Protein AF-A0A350ITV8-F1 (afdb_monomer)

Secondary structure (DSSP, 8-state):
----------------------------------------PPPPP-PPEEEEEE--B---S--EEEEEEEEEEEEETTEEEEEEEEEEETTTTEEEEEETTS-EEEEE--BSSSTT-BSS---EEEE-TTT--EEEEE-SS--EEEEE-TT--EEEEEE-TT---SS---EEE-TTT--EEEEE-TTT-TTS-SEEEEE-TTS-EEEEE-EE----SS-----TTEESSEEEEEE-TT--EEEEETTTTEEEEE-TTS-EEEEE--TTTS-TTEEEEEEETTTTEEEEEETTTTEEEEEE--SSTTTTEEEEEESEE-SSTTT---STTEESS---EEE-TT--EEEEETTTTEEEEE--TT-SSSTT-EEEEE--SPPPTT-BSS---EEE-TTT--EEEEETTTTEEEEE--SS-TTS-TT-EEEEE-B--SSTTSTTB-SSEEEEEE-TTT--EEEEETTTTEEEEEEEE-SSTTT-EEEEEEEEE-SSSSSS--SS----EE-TTS-EEEEETTTTEEEEE-TTS-EEEEEE-S---SS--SS-S-S-EEEETTTTEEEEEETTTTEEEEE-TT-TTS-EEEEE-TTT-SSEEEEEEETTEEEEEEGGGTEEEEEEE-TTS-EEEEEEE--BSSSTT-BSS---EEE-SS--EEEEEGGGTEEEEEE-

Nearest PDB structures (foldseek):
  6xg7-assembly1_A  TM=8.961E-01  e=2.725E-18  Drosophila melanogaster
  7qrx-assembly2_B  TM=8.657E-01  e=6.147E-19  Homo sapiens
  6fpt-assembly1_A  TM=8.769E-01  e=5.617E-17  Danio rerio
  7qrw-assembly1_A  TM=8.601E-01  e=1.006E-14  Homo sapiens
  7qrv-assembly2_B  TM=8.515E-01  e=7.185E-15  Homo sapiens

pLDDT: mean 86.08, std 17.07, range [25.75, 98.69]

Radius of gyration: 29.92 Å; Cα contacts (8 Å, |Δi|>4): 1977; chains: 1; bounding box: 75×76×96 Å

Sequence (672 aa):
MRLLGTRRANLRRHSRLGFGPGLGIVAILTGAAGLAAGTSASAAFQAPTYNSTIGGPGSAFVYPFGMAWDPTTFTQGATEYDGTLLVDDYNNYDIKRFAADGTWLATYGSKGTGPGQFWEQPSGIAVDPTNGDFVVAFAFDGYGYMEFTQGGTWIRTVTVPDQAAWYAPFIAISPITEDVYLVQSTGLAKTAPNVVYMFDSSGNALGEFGTNDSTTNTAKSCAAGQFGLIRGIDLDASGNVYVNDVSNHCIQEFTGNGTFITYFGTKAQLSANTRGIGIDRANNVLYVADSAKQWIEAFSIAPGSNFGHYDGTIGTPGSTVGDSCGGGGELDGPRDAVAGPDGTVYVSDYTCWTVDTYNPLSASGDPGAFVASFSGPPPPDGLFNMPVGVAVSPLDGTVYVTDSFNQRIEEFDGLETAGTASGTFVQTWGSRLPVLSAPFALDYPRGVAIDPNNGNVWISDTRSGYVKEYTVSGVSEATATVTFDTDFGGQGVPPWYLFYSDGISIGPDGTLYVPDSGYGYFDVITQTGTVEAQFPCGILKGQPSVFNGCPTATFDPANGYIYAASINQGVVDVLNPANPLDPLVTTIGSGTLGEPFGVALSGSTLYVTDSTKNRVSEFSIGTGGAGTYLGSFGSKGTGNGDLSRPLGVATDSAGDIYVVDYGNNRVEVFTP

Structure (mmCIF, N/CA/C/O backbone):
data_AF-A0A350ITV8-F1
#
_entry.id   AF-A0A350ITV8-F1
#
loop_
_atom_site.group_PDB
_atom_site.id
_atom_site.type_symbol
_atom_site.label_atom_id
_atom_site.label_alt_id
_atom_site.label_comp_id
_atom_site.label_asym_id
_atom_site.label_entity_id
_atom_site.label_seq_id
_atom_site.pdbx_PDB_ins_code
_atom_site.Cartn_x
_atom_site.Cartn_y
_atom_site.Cartn_z
_atom_site.occupancy
_atom_site.B_iso_or_equiv
_atom_site.auth_seq_id
_atom_site.auth_comp_id
_atom_site.auth_asym_id
_atom_site.auth_atom_id
_atom_site.pdbx_PDB_model_num
ATOM 1 N N . MET A 1 1 ? 37.419 -37.452 8.475 1.00 34.25 1 MET A N 1
ATOM 2 C CA . MET A 1 1 ? 38.389 -38.574 8.491 1.00 34.25 1 MET A CA 1
ATOM 3 C C . MET A 1 1 ? 38.900 -38.750 9.928 1.00 34.25 1 MET A C 1
ATOM 5 O O . MET A 1 1 ? 39.313 -37.760 10.503 1.00 34.25 1 MET A O 1
ATOM 9 N N . ARG A 1 2 ? 38.839 -39.984 10.470 1.00 30.48 2 ARG A N 1
ATOM 10 C CA . ARG A 1 2 ? 39.326 -40.501 11.786 1.00 30.48 2 ARG A CA 1
ATOM 11 C C . ARG A 1 2 ? 38.577 -40.182 13.108 1.00 30.48 2 ARG A C 1
ATOM 13 O O . ARG A 1 2 ? 38.900 -39.255 13.830 1.00 30.48 2 ARG A O 1
ATOM 20 N N . LEU A 1 3 ? 37.628 -41.084 13.405 1.00 32.41 3 LEU A N 1
ATOM 21 C CA . LEU A 1 3 ? 37.387 -41.899 14.624 1.00 32.41 3 LEU A CA 1
ATOM 22 C C . LEU A 1 3 ? 38.185 -41.682 15.932 1.00 32.41 3 LEU A C 1
ATOM 24 O O . LEU A 1 3 ? 39.409 -41.762 15.916 1.00 32.41 3 LEU A O 1
ATOM 28 N N . LEU A 1 4 ? 37.441 -41.702 17.057 1.00 32.53 4 LEU A N 1
ATOM 29 C CA . LEU A 1 4 ? 37.518 -42.586 18.259 1.00 32.53 4 LEU A CA 1
ATOM 30 C C . LEU A 1 4 ? 36.452 -42.070 19.268 1.00 32.53 4 LEU A C 1
ATOM 32 O O . LEU A 1 4 ? 36.402 -40.874 19.496 1.00 32.53 4 LEU A O 1
ATOM 36 N N . GLY A 1 5 ? 35.525 -42.794 19.908 1.00 30.17 5 GLY A N 1
ATOM 37 C CA . GLY A 1 5 ? 35.267 -44.220 20.096 1.00 30.17 5 GLY A CA 1
ATOM 38 C C . GLY A 1 5 ? 35.209 -44.564 21.596 1.00 30.17 5 GLY A C 1
ATOM 39 O O . GLY A 1 5 ? 36.258 -44.581 22.218 1.00 30.17 5 GLY A O 1
ATOM 40 N N . THR A 1 6 ? 34.021 -44.842 22.163 1.00 30.61 6 THR A N 1
ATOM 41 C CA . THR A 1 6 ? 33.682 -45.834 23.238 1.00 30.61 6 THR A CA 1
ATOM 42 C C . THR A 1 6 ? 32.263 -45.524 23.774 1.00 30.61 6 THR A C 1
ATOM 44 O O . THR A 1 6 ? 32.012 -44.426 24.239 1.00 30.61 6 THR A O 1
ATOM 47 N N . ARG A 1 7 ? 31.199 -46.292 23.477 1.00 32.41 7 ARG A N 1
ATOM 48 C CA . ARG A 1 7 ? 30.738 -47.640 23.910 1.00 32.41 7 ARG A CA 1
ATOM 49 C C . ARG A 1 7 ? 30.230 -47.771 25.360 1.00 32.41 7 ARG A C 1
ATOM 51 O O . ARG A 1 7 ? 31.040 -47.892 26.270 1.00 32.41 7 ARG A O 1
ATOM 58 N N . ARG A 1 8 ? 28.911 -48.025 25.461 1.00 28.86 8 ARG A N 1
ATOM 59 C CA . ARG A 1 8 ? 28.134 -49.089 26.179 1.00 28.86 8 ARG A CA 1
ATOM 60 C C . ARG A 1 8 ? 26.889 -48.436 26.819 1.00 28.86 8 ARG A C 1
ATOM 62 O O . ARG A 1 8 ? 27.010 -47.317 27.278 1.00 28.86 8 ARG A O 1
ATOM 69 N N . ALA A 1 9 ? 25.689 -49.008 26.955 1.00 29.89 9 ALA A N 1
ATOM 70 C CA . ALA A 1 9 ? 24.974 -50.219 26.513 1.00 29.89 9 ALA A CA 1
ATOM 71 C C . ALA A 1 9 ? 23.544 -50.082 27.140 1.00 29.89 9 ALA A C 1
ATOM 73 O O . ALA A 1 9 ? 23.466 -49.702 28.299 1.00 29.89 9 ALA A O 1
ATOM 74 N N . ASN A 1 10 ? 22.422 -50.144 26.396 1.00 29.42 10 ASN A N 1
ATOM 75 C CA . ASN A 1 10 ? 21.457 -51.273 26.322 1.00 29.42 10 ASN A CA 1
ATOM 76 C C . ASN A 1 10 ? 20.882 -51.722 27.700 1.00 29.42 10 ASN A C 1
ATOM 78 O O . ASN A 1 10 ? 21.663 -52.025 28.584 1.00 29.42 10 ASN A O 1
ATOM 82 N N . LEU A 1 11 ? 19.574 -51.866 27.987 1.00 28.64 11 LEU A N 1
ATOM 83 C CA . LEU A 1 11 ? 18.441 -52.390 27.204 1.00 28.64 11 LEU A CA 1
ATOM 84 C C . LEU A 1 11 ? 17.065 -52.137 27.888 1.00 28.64 11 LEU A C 1
ATOM 86 O O . LEU A 1 11 ? 16.922 -52.261 29.097 1.00 28.64 11 LEU A O 1
ATOM 90 N N . ARG A 1 12 ? 16.066 -51.905 27.024 1.00 31.03 12 ARG A N 1
ATOM 91 C CA . ARG A 1 12 ? 14.617 -52.250 27.002 1.00 31.03 12 ARG A CA 1
ATOM 92 C C . ARG A 1 12 ? 14.006 -53.183 28.079 1.00 31.03 12 ARG A C 1
ATOM 94 O O . ARG A 1 12 ? 14.548 -54.259 28.311 1.00 31.03 12 ARG A O 1
ATOM 101 N N . ARG A 1 13 ? 12.730 -52.925 28.443 1.00 29.08 13 ARG A N 1
ATOM 102 C CA . ARG A 1 13 ? 11.475 -53.675 28.075 1.00 29.08 13 ARG A CA 1
ATOM 103 C C . ARG A 1 13 ? 10.256 -53.110 28.856 1.00 29.08 13 ARG A C 1
ATOM 105 O O . ARG A 1 13 ? 10.410 -52.784 30.020 1.00 29.08 13 ARG A O 1
ATOM 112 N N . HIS A 1 14 ? 9.146 -52.729 28.192 1.00 29.45 14 HIS A N 1
ATOM 113 C CA . HIS A 1 14 ? 7.826 -53.428 28.099 1.00 29.45 14 HIS A CA 1
ATOM 114 C C . HIS A 1 14 ? 7.294 -53.959 29.459 1.00 29.45 14 HIS A C 1
ATOM 116 O O . HIS A 1 14 ? 8.049 -54.624 30.146 1.00 29.45 14 HIS A O 1
ATOM 122 N N . SER A 1 15 ? 6.044 -53.776 29.925 1.00 28.88 15 SER A N 1
ATOM 123 C CA . SER A 1 15 ? 4.727 -53.778 29.253 1.00 28.88 15 SER A CA 1
ATOM 124 C C . SER A 1 15 ? 3.558 -53.556 30.253 1.00 28.88 15 SER A C 1
ATOM 126 O O . SER A 1 15 ? 3.629 -54.051 31.367 1.00 28.88 15 SER A O 1
ATOM 128 N N . ARG A 1 16 ? 2.481 -52.902 29.776 1.00 28.28 16 ARG A N 1
ATOM 129 C CA . ARG A 1 16 ? 1.014 -53.159 29.906 1.00 28.28 16 ARG A CA 1
ATOM 130 C C . ARG A 1 16 ? 0.313 -53.609 31.225 1.00 28.28 16 ARG A C 1
ATOM 132 O O . ARG A 1 16 ? 0.605 -54.669 31.755 1.00 28.28 16 ARG A O 1
ATOM 139 N N . LEU A 1 17 ? -0.825 -52.914 31.446 1.00 28.72 17 LEU A N 1
ATOM 140 C CA . LEU A 1 17 ? -2.186 -53.328 31.885 1.00 28.72 17 LEU A CA 1
ATOM 141 C C . LEU A 1 17 ? -2.497 -53.701 33.352 1.00 28.72 17 LEU A C 1
ATOM 143 O O . LEU A 1 17 ? -1.860 -54.571 33.928 1.00 28.72 17 LEU A O 1
ATOM 147 N N . GLY A 1 18 ? -3.651 -53.200 33.834 1.00 25.75 18 GLY A N 1
ATOM 148 C CA . GLY A 1 18 ? -4.556 -53.968 34.709 1.00 25.75 18 GLY A CA 1
ATOM 149 C C . GLY A 1 18 ? -5.362 -53.176 35.750 1.00 25.75 18 GLY A C 1
ATOM 150 O O . GLY A 1 18 ? -4.826 -52.810 36.785 1.00 25.75 18 GLY A O 1
ATOM 151 N N . PHE A 1 19 ? -6.660 -52.981 35.490 1.00 29.19 19 PHE A N 1
ATOM 152 C CA . PHE A 1 19 ? -7.710 -52.536 36.425 1.00 29.19 19 PHE A CA 1
ATOM 153 C C . PHE A 1 19 ? -7.991 -53.566 37.545 1.00 29.19 19 PHE A C 1
ATOM 155 O O . PHE A 1 19 ? -7.953 -54.767 37.281 1.00 29.19 19 PHE A O 1
ATOM 162 N N . GLY A 1 20 ? -8.428 -53.112 38.730 1.00 27.12 20 GLY A N 1
ATOM 163 C CA . GLY A 1 20 ? -9.174 -53.939 39.698 1.00 27.12 20 GLY A CA 1
ATOM 164 C C . GLY A 1 20 ? -9.321 -53.332 41.112 1.00 27.12 20 GLY A C 1
ATOM 165 O O . GLY A 1 20 ? -8.463 -52.547 41.496 1.00 27.12 20 GLY A O 1
ATOM 166 N N . PRO A 1 21 ? -10.393 -53.643 41.878 1.00 39.69 21 PRO A N 1
ATOM 167 C CA . PRO A 1 21 ? -11.062 -52.692 42.781 1.00 39.69 21 PRO A CA 1
ATOM 168 C C . PRO A 1 21 ? -10.994 -53.021 44.292 1.00 39.69 21 PRO A C 1
ATOM 170 O O . PRO A 1 21 ? -10.786 -54.166 44.677 1.00 39.69 21 PRO A O 1
ATOM 173 N N . GLY A 1 22 ? -11.354 -52.035 45.130 1.00 27.20 22 GLY A N 1
ATOM 174 C CA . GLY A 1 22 ? -12.223 -52.251 46.300 1.00 27.20 22 GLY A CA 1
ATOM 175 C C . GLY A 1 22 ? -11.617 -52.236 47.716 1.00 27.20 22 GLY A C 1
ATOM 176 O O . GLY A 1 22 ? -10.550 -52.784 47.958 1.00 27.20 22 GLY A O 1
ATOM 177 N N . LEU A 1 23 ? -12.451 -51.723 48.642 1.00 28.69 23 LEU A N 1
ATOM 178 C CA . LEU A 1 23 ? -12.397 -51.716 50.122 1.00 28.69 23 LEU A CA 1
ATOM 179 C C . LEU A 1 23 ? -11.580 -50.551 50.724 1.00 28.69 23 LEU A C 1
ATOM 181 O O . LEU A 1 23 ? -10.395 -50.421 50.473 1.00 28.69 23 LEU A O 1
ATOM 185 N N . GLY A 1 24 ? -12.118 -49.627 51.525 1.00 26.92 24 GLY A N 1
ATOM 186 C CA . GLY A 1 24 ? -13.314 -49.646 52.366 1.00 26.92 24 GLY A CA 1
ATOM 187 C C . GLY A 1 24 ? -12.887 -49.475 53.825 1.00 26.92 24 GLY A C 1
ATOM 188 O O . GLY A 1 24 ? -12.696 -50.469 54.514 1.00 26.92 24 GLY A O 1
ATOM 189 N N . ILE A 1 25 ? -12.727 -48.232 54.297 1.00 30.05 25 ILE A N 1
ATOM 190 C CA . ILE A 1 25 ? -12.611 -47.919 55.730 1.00 30.05 25 ILE A CA 1
ATOM 191 C C . ILE A 1 25 ? -13.567 -46.771 56.051 1.00 30.05 25 ILE A C 1
ATOM 193 O O . ILE A 1 25 ? -13.444 -45.662 55.539 1.00 30.05 25 ILE A O 1
ATOM 197 N N . VAL A 1 26 ? -14.537 -47.095 56.901 1.00 27.77 26 VAL A N 1
ATOM 198 C CA . VAL A 1 26 ? -15.474 -46.182 57.550 1.00 27.77 26 VAL A CA 1
ATOM 199 C C . VAL A 1 26 ? -14.734 -45.460 58.674 1.00 27.77 26 VAL A C 1
ATOM 201 O O . VAL A 1 26 ? -14.212 -46.110 59.577 1.00 27.77 26 VAL A O 1
ATOM 204 N N . ALA A 1 27 ? -14.740 -44.129 58.656 1.00 29.77 27 ALA A N 1
ATOM 205 C CA . ALA A 1 27 ? -14.450 -43.312 59.826 1.00 29.77 27 ALA A CA 1
ATOM 206 C C . ALA A 1 27 ? -15.612 -42.335 60.030 1.00 29.77 27 ALA A C 1
ATOM 208 O O . ALA A 1 27 ? -15.837 -41.427 59.234 1.00 29.77 27 ALA A O 1
ATOM 209 N N . ILE A 1 28 ? -16.376 -42.579 61.093 1.00 31.16 28 ILE A N 1
ATOM 210 C CA . ILE A 1 28 ? -17.393 -41.673 61.619 1.00 31.16 28 ILE A CA 1
ATOM 211 C C . ILE A 1 28 ? -16.650 -40.558 62.354 1.00 31.16 28 ILE A C 1
ATOM 213 O O . ILE A 1 28 ? -16.010 -40.827 63.369 1.00 31.16 28 ILE A O 1
ATOM 217 N N . LEU A 1 29 ? -16.760 -39.320 61.873 1.00 30.45 29 LEU A N 1
ATOM 218 C CA . LEU A 1 29 ? -16.466 -38.126 62.660 1.00 30.45 29 LEU A CA 1
ATOM 219 C C . LEU A 1 29 ? -17.619 -37.131 62.523 1.00 30.45 29 LEU A C 1
ATOM 221 O O . LEU A 1 29 ? -18.140 -36.856 61.447 1.00 30.45 29 LEU A O 1
ATOM 225 N N . THR A 1 30 ? -18.042 -36.694 63.697 1.00 31.66 30 THR A N 1
ATOM 226 C CA . THR A 1 30 ? -19.196 -35.878 64.053 1.00 31.66 30 THR A CA 1
ATOM 227 C C . THR A 1 30 ? -19.183 -34.491 63.418 1.00 31.66 30 THR A C 1
ATOM 229 O O . THR A 1 30 ? -18.129 -33.887 63.243 1.00 31.66 30 THR A O 1
ATOM 232 N N . GLY A 1 31 ? -20.380 -33.991 63.108 1.00 29.55 31 GLY A N 1
ATOM 233 C CA . GLY A 1 31 ? -20.601 -32.758 62.367 1.00 29.55 31 GLY A CA 1
ATOM 234 C C . GLY A 1 31 ? -20.119 -31.472 63.040 1.00 29.55 31 GLY A C 1
ATOM 235 O O . GLY A 1 31 ? -20.213 -31.291 64.252 1.00 29.55 31 GLY A O 1
ATOM 236 N N . ALA A 1 32 ? -19.714 -30.540 62.183 1.00 31.52 32 ALA A N 1
ATOM 237 C CA . ALA A 1 32 ? -19.861 -29.110 62.385 1.00 31.52 32 ALA A CA 1
ATOM 238 C C . ALA A 1 32 ? -20.621 -28.582 61.161 1.00 31.52 32 ALA A C 1
ATOM 240 O O . ALA A 1 32 ? -20.217 -28.821 60.023 1.00 31.52 32 ALA A O 1
ATOM 241 N N . ALA A 1 33 ? -21.762 -27.938 61.394 1.00 33.41 33 ALA A N 1
ATOM 242 C CA . ALA A 1 33 ? -22.566 -27.316 60.353 1.00 33.41 33 ALA A CA 1
ATOM 243 C C . ALA A 1 33 ? -21.792 -26.128 59.760 1.00 33.41 33 ALA A C 1
ATOM 245 O O . ALA A 1 33 ? -21.756 -25.048 60.343 1.00 33.41 33 ALA A O 1
ATOM 246 N N . GLY A 1 34 ? -21.145 -26.349 58.617 1.00 31.45 34 GLY A N 1
ATOM 247 C CA . GLY A 1 34 ? -20.684 -25.283 57.738 1.00 31.45 34 GLY A CA 1
ATOM 248 C C . GLY A 1 34 ? -21.824 -24.893 56.807 1.00 31.45 34 GLY A C 1
ATOM 249 O O . GLY A 1 34 ? -22.373 -25.750 56.116 1.00 31.45 34 GLY A O 1
ATOM 250 N N . LEU A 1 35 ? -22.196 -23.613 56.811 1.00 34.44 35 LEU A N 1
ATOM 251 C CA . LEU A 1 35 ? -23.046 -23.018 55.784 1.00 34.44 35 LEU A CA 1
ATOM 252 C C . LEU A 1 35 ? -22.455 -23.355 54.410 1.00 34.44 35 LEU A C 1
ATOM 254 O O . LEU A 1 35 ? -21.353 -22.919 54.083 1.00 34.44 35 LEU A O 1
ATOM 258 N N . ALA A 1 36 ? -23.180 -24.149 53.623 1.00 31.83 36 ALA A N 1
ATOM 259 C CA . ALA A 1 36 ? -22.871 -24.341 52.219 1.00 31.83 36 ALA A CA 1
ATOM 260 C C . ALA A 1 36 ? -23.097 -22.998 51.518 1.00 31.83 36 ALA A C 1
ATOM 262 O O . ALA A 1 36 ? -24.235 -22.605 51.259 1.00 31.83 36 ALA A O 1
ATOM 263 N N . ALA A 1 37 ? -22.009 -22.275 51.254 1.00 37.94 37 ALA A N 1
ATOM 264 C CA . ALA A 1 37 ? -22.001 -21.258 50.222 1.00 37.94 37 ALA A CA 1
ATOM 265 C C . ALA A 1 37 ? -22.412 -21.966 48.930 1.00 37.94 37 ALA A C 1
ATOM 267 O O . ALA A 1 37 ? -21.717 -22.872 48.465 1.00 37.94 37 ALA A O 1
ATOM 268 N N . GLY A 1 38 ? -23.590 -21.622 48.412 1.00 33.47 38 GLY A N 1
ATOM 269 C CA . GLY A 1 38 ? -24.006 -22.069 47.097 1.00 33.47 38 GLY A CA 1
ATOM 270 C C . GLY A 1 38 ? -22.957 -21.586 46.112 1.00 33.47 38 GLY A C 1
ATOM 271 O O . GLY A 1 38 ? -22.826 -20.390 45.878 1.00 33.47 38 GLY A O 1
ATOM 272 N N . THR A 1 39 ? -22.183 -22.512 45.561 1.00 38.31 39 THR A N 1
ATOM 273 C CA . THR A 1 39 ? -21.433 -22.270 44.341 1.00 38.31 39 THR A CA 1
ATOM 274 C C . THR A 1 39 ? -22.480 -22.139 43.246 1.00 38.31 39 THR A C 1
ATOM 276 O O . THR A 1 39 ? -22.924 -23.134 42.673 1.00 38.31 39 THR A O 1
ATOM 279 N N . SER A 1 40 ? -22.949 -20.919 43.009 1.00 42.53 40 SER A N 1
ATOM 280 C CA . SER A 1 40 ? -23.532 -20.555 41.729 1.00 42.53 40 SER A CA 1
ATOM 281 C C . SER A 1 40 ? -22.454 -20.830 40.686 1.00 42.53 40 SER A C 1
ATOM 283 O O . SER A 1 40 ? -21.459 -20.110 40.620 1.00 42.53 40 SER A O 1
ATOM 285 N N . ALA A 1 41 ? -22.593 -21.942 39.960 1.00 46.31 41 ALA A N 1
ATOM 286 C CA . ALA A 1 41 ? -21.784 -22.208 38.782 1.00 46.31 41 ALA A CA 1
ATOM 287 C C . ALA A 1 41 ? -21.879 -20.969 37.884 1.00 46.31 41 ALA A C 1
ATOM 289 O O . ALA A 1 41 ? -22.991 -20.504 37.618 1.00 46.31 41 ALA A O 1
ATOM 290 N N . SER A 1 42 ? -20.736 -20.403 37.484 1.00 54.88 42 SER A N 1
ATOM 291 C CA . SER A 1 42 ? -20.734 -19.348 36.473 1.00 54.88 42 SER A CA 1
ATOM 292 C C . SER A 1 42 ? -21.491 -19.875 35.257 1.00 54.88 42 SER A C 1
ATOM 294 O O . SER A 1 42 ? -21.324 -21.044 34.892 1.00 54.88 42 SER A O 1
ATOM 296 N N . ALA A 1 43 ? -22.350 -19.045 34.666 1.00 62.19 43 ALA A N 1
ATOM 297 C CA . ALA A 1 43 ? -23.015 -19.405 33.423 1.00 62.19 43 ALA A CA 1
ATOM 298 C C . ALA A 1 43 ? -21.955 -19.874 32.412 1.00 62.19 43 ALA A C 1
ATOM 300 O O . ALA A 1 43 ? -20.858 -19.313 32.349 1.00 62.19 43 ALA A O 1
ATOM 301 N N . ALA A 1 44 ? -22.245 -20.960 31.694 1.00 78.00 44 ALA A N 1
ATOM 302 C CA . ALA A 1 44 ? -21.366 -21.413 30.628 1.00 78.00 44 ALA A CA 1
ATOM 303 C C . ALA A 1 44 ? -21.275 -20.306 29.572 1.00 78.00 44 ALA A C 1
ATOM 305 O O . ALA A 1 44 ? -22.292 -19.692 29.254 1.00 78.00 44 ALA A O 1
ATOM 306 N N . PHE A 1 45 ? -20.074 -20.063 29.051 1.00 89.88 45 PHE A N 1
ATOM 307 C CA . PHE A 1 45 ? -19.876 -19.124 27.954 1.00 89.88 45 PHE A CA 1
ATOM 308 C C . PHE A 1 45 ? -20.787 -19.478 26.777 1.00 89.88 45 PHE A C 1
ATOM 310 O O . PHE A 1 45 ? -20.827 -20.634 26.341 1.00 89.88 45 PHE A O 1
ATOM 317 N N . GLN A 1 46 ? -21.497 -18.475 26.277 1.00 92.19 46 GLN A N 1
ATOM 318 C CA . GLN A 1 46 ? -22.284 -18.542 25.060 1.00 92.19 46 GLN A CA 1
ATOM 319 C C . GLN A 1 46 ? -21.627 -17.594 24.065 1.00 92.19 46 GLN A C 1
ATOM 321 O O . GLN A 1 46 ? -21.471 -16.417 24.359 1.00 92.19 46 GLN A O 1
ATOM 326 N N . ALA A 1 47 ? -21.196 -18.130 22.924 1.00 93.75 47 ALA A N 1
ATOM 327 C CA . ALA A 1 47 ? -20.611 -17.305 21.880 1.00 93.75 47 ALA A CA 1
ATOM 328 C C . ALA A 1 47 ? -21.696 -16.405 21.261 1.00 93.75 47 ALA A C 1
ATOM 330 O O . ALA A 1 47 ? -22.772 -16.934 20.948 1.00 93.75 47 ALA A O 1
ATOM 331 N N . PRO A 1 48 ? -21.396 -15.116 21.023 1.00 95.69 48 PRO A N 1
ATOM 332 C CA . PRO A 1 48 ? -22.232 -14.242 20.215 1.00 95.69 48 PRO A CA 1
ATOM 333 C C . PRO A 1 48 ? -22.532 -14.853 18.843 1.00 95.69 48 PRO A C 1
ATOM 335 O O . PRO A 1 48 ? -21.717 -15.584 18.266 1.00 95.69 48 PRO A O 1
ATOM 338 N N . THR A 1 49 ? -23.706 -14.552 18.301 1.00 95.56 49 THR A N 1
ATOM 339 C CA . THR A 1 49 ? -24.123 -15.012 16.973 1.00 95.56 49 THR A CA 1
ATOM 340 C C . THR A 1 49 ? -23.828 -13.958 15.920 1.00 95.56 49 THR A C 1
ATOM 342 O O . THR A 1 49 ? -24.156 -12.793 16.119 1.00 95.56 49 THR A O 1
ATOM 345 N N . TYR A 1 50 ? -23.262 -14.369 14.781 1.00 96.00 50 TYR A N 1
ATOM 346 C CA . TYR A 1 50 ? -23.135 -13.497 13.611 1.00 96.00 50 TYR A CA 1
ATOM 347 C C . TYR A 1 50 ? -24.501 -12.917 13.219 1.00 96.00 50 TYR A C 1
ATOM 349 O O . TYR A 1 50 ? -25.489 -13.654 13.147 1.00 96.00 50 TYR A O 1
ATOM 357 N N . ASN A 1 51 ? -24.526 -11.617 12.940 1.00 94.56 51 ASN A N 1
ATOM 358 C CA . ASN A 1 51 ? -25.708 -10.872 12.536 1.00 94.56 51 ASN A CA 1
ATOM 359 C C . ASN A 1 51 ? -25.588 -10.422 11.073 1.00 94.56 51 ASN A C 1
ATOM 361 O O . ASN A 1 51 ? -26.339 -10.891 10.213 1.00 94.56 51 ASN A O 1
ATOM 365 N N . SER A 1 52 ? -24.616 -9.556 10.787 1.00 94.81 52 SER A N 1
ATOM 366 C CA . SER A 1 52 ? -24.462 -8.895 9.492 1.00 94.81 52 SER A CA 1
ATOM 367 C C . SER A 1 52 ? -23.003 -8.518 9.211 1.00 94.81 52 SER A C 1
ATOM 369 O O . SER A 1 52 ? -22.115 -8.688 10.048 1.00 94.81 52 SER A O 1
ATOM 371 N N . THR A 1 53 ? -22.760 -8.018 8.002 1.00 95.50 53 THR A N 1
ATOM 372 C CA . THR A 1 53 ? -21.465 -7.496 7.557 1.00 95.50 53 THR A CA 1
ATOM 373 C C . THR A 1 53 ? -21.678 -6.080 7.033 1.00 95.50 53 THR A C 1
ATOM 375 O O . THR A 1 53 ? -22.609 -5.854 6.259 1.00 95.50 53 THR A O 1
ATOM 378 N N . ILE A 1 54 ? -20.812 -5.149 7.430 1.00 96.94 54 ILE A N 1
ATOM 379 C CA . ILE A 1 54 ? -20.756 -3.785 6.899 1.00 96.94 54 ILE A CA 1
ATOM 380 C C . ILE A 1 54 ? -19.553 -3.683 5.960 1.00 96.94 54 ILE A C 1
ATOM 382 O O . ILE A 1 54 ? -18.435 -4.086 6.304 1.00 96.94 54 ILE A O 1
ATOM 386 N N . GLY A 1 55 ? -19.808 -3.145 4.771 1.00 94.00 55 GLY A N 1
ATOM 387 C CA . GLY A 1 55 ? -18.827 -2.944 3.714 1.00 94.00 55 GLY A CA 1
ATOM 388 C C . GLY A 1 55 ? -18.219 -4.223 3.138 1.00 94.00 55 GLY A C 1
ATOM 389 O O . GLY A 1 55 ? -18.841 -5.287 3.100 1.00 94.00 55 GLY A O 1
ATOM 390 N N . GLY A 1 56 ? -17.003 -4.094 2.622 1.00 92.81 56 GLY A N 1
ATOM 391 C CA . GLY A 1 56 ? -16.267 -5.141 1.918 1.00 92.81 56 GLY A CA 1
ATOM 392 C C . GLY A 1 56 ? -15.052 -4.560 1.191 1.00 92.81 56 GLY A C 1
ATOM 393 O O . GLY A 1 56 ? -14.838 -3.355 1.255 1.00 92.81 56 GLY A O 1
ATOM 394 N N . PRO A 1 57 ? -14.254 -5.372 0.481 1.00 90.50 57 PRO A N 1
ATOM 395 C CA . PRO A 1 57 ? -13.050 -4.883 -0.187 1.00 90.50 57 PRO A CA 1
ATOM 396 C C . PRO A 1 57 ? -13.344 -3.829 -1.267 1.00 90.50 57 PRO A C 1
ATOM 398 O O . PRO A 1 57 ? -14.102 -4.098 -2.197 1.00 90.50 57 PRO A O 1
ATOM 401 N N . GLY A 1 58 ? -12.681 -2.674 -1.191 1.00 88.06 58 GLY A N 1
ATOM 402 C CA . GLY A 1 58 ? -12.714 -1.617 -2.204 1.00 88.06 58 GLY A CA 1
ATOM 403 C C . GLY A 1 58 ? -11.479 -0.722 -2.123 1.00 88.06 58 GLY A C 1
ATOM 404 O O . GLY A 1 58 ? -11.405 0.170 -1.287 1.00 88.06 58 GLY A O 1
ATOM 405 N N . SER A 1 59 ? -10.503 -0.958 -2.998 1.00 79.56 59 SER A N 1
ATOM 406 C CA . SER A 1 59 ? -9.316 -0.114 -3.175 1.00 79.56 59 SER A CA 1
ATOM 407 C C . SER A 1 59 ? -9.465 0.783 -4.405 1.00 79.56 59 SER A C 1
ATOM 409 O O . SER A 1 59 ? -10.255 0.493 -5.305 1.00 79.56 59 SER A O 1
ATOM 411 N N . ALA A 1 60 ? -8.697 1.869 -4.465 1.00 66.50 60 ALA A N 1
ATOM 412 C CA . ALA A 1 60 ? -8.811 2.834 -5.562 1.00 66.50 60 ALA A CA 1
ATOM 413 C C . ALA A 1 60 ? -7.529 3.553 -5.934 1.00 66.50 60 ALA A C 1
ATOM 415 O O . ALA A 1 60 ? -7.248 3.696 -7.123 1.00 66.50 60 ALA A O 1
ATOM 416 N N . PHE A 1 61 ? -6.750 3.982 -4.937 1.00 77.88 61 PHE A N 1
ATOM 417 C CA . PHE A 1 61 ? -5.418 4.501 -5.211 1.00 77.88 61 PHE A CA 1
ATOM 418 C C . PHE A 1 61 ? -4.583 3.395 -5.823 1.00 77.88 61 PHE A C 1
ATOM 420 O O . PHE A 1 61 ? -4.567 2.283 -5.296 1.00 77.88 61 PHE A O 1
ATOM 427 N N . VAL A 1 62 ? -3.867 3.722 -6.890 1.00 85.06 62 VAL A N 1
ATOM 428 C CA . VAL A 1 62 ? -2.785 2.867 -7.357 1.00 85.06 62 VAL A CA 1
ATOM 429 C C . VAL A 1 62 ? -1.542 3.218 -6.564 1.00 85.06 62 VAL A C 1
ATOM 431 O O . VAL A 1 62 ? -1.211 4.389 -6.404 1.00 85.06 62 VAL A O 1
ATOM 434 N N . TYR A 1 63 ? -0.836 2.209 -6.076 1.00 88.00 63 TYR A N 1
ATOM 435 C CA . TYR A 1 63 ? 0.486 2.354 -5.479 1.00 88.00 63 TYR A CA 1
ATOM 436 C C . TYR A 1 63 ? 1.530 1.920 -6.506 1.00 88.00 63 TYR A C 1
ATOM 438 O O . TYR A 1 63 ? 2.081 0.821 -6.381 1.00 88.00 63 TYR A O 1
ATOM 446 N N . PRO A 1 64 ? 1.779 2.741 -7.547 1.00 92.25 64 PRO A N 1
ATOM 447 C CA . PRO A 1 64 ? 2.519 2.305 -8.712 1.00 92.25 64 PRO A CA 1
ATOM 448 C C . PRO A 1 64 ? 3.956 2.013 -8.303 1.00 92.25 64 PRO A C 1
ATOM 450 O O . PRO A 1 64 ? 4.633 2.848 -7.696 1.00 92.25 64 PRO A O 1
ATOM 453 N N . PHE A 1 65 ? 4.420 0.809 -8.616 1.00 93.56 65 PHE A N 1
ATOM 454 C CA . PHE A 1 65 ? 5.775 0.385 -8.294 1.00 93.56 65 PHE A CA 1
ATOM 455 C C . PHE A 1 65 ? 6.521 -0.039 -9.557 1.00 93.56 65 PHE A C 1
ATOM 457 O O . PHE A 1 65 ? 7.184 0.812 -10.153 1.00 93.56 65 PHE A O 1
ATOM 464 N N . GLY A 1 66 ? 6.395 -1.302 -9.972 1.00 95.25 66 GLY A N 1
ATOM 465 C CA . GLY A 1 66 ? 6.875 -1.783 -11.266 1.00 95.25 66 GLY A CA 1
ATOM 466 C C . GLY A 1 66 ? 5.892 -1.429 -12.378 1.00 95.25 66 GLY A C 1
ATOM 467 O O . GLY A 1 66 ? 4.679 -1.404 -12.150 1.00 95.25 66 GLY A O 1
ATOM 468 N N . MET A 1 67 ? 6.400 -1.151 -13.578 1.00 96.94 67 MET A N 1
ATOM 469 C CA . MET A 1 67 ? 5.562 -0.874 -14.745 1.00 96.94 67 MET A CA 1
ATOM 470 C C . MET A 1 67 ? 6.091 -1.555 -16.001 1.00 96.94 67 MET A C 1
ATOM 472 O O . MET A 1 67 ? 7.291 -1.735 -16.170 1.00 96.94 67 MET A O 1
ATOM 476 N N . ALA A 1 68 ? 5.185 -1.880 -16.919 1.00 97.31 68 ALA A N 1
ATOM 477 C CA . ALA A 1 68 ? 5.531 -2.392 -18.235 1.00 97.31 68 ALA A CA 1
ATOM 478 C C . ALA A 1 68 ? 4.550 -1.870 -19.279 1.00 97.31 68 ALA A C 1
ATOM 480 O O . ALA A 1 68 ? 3.336 -1.862 -19.067 1.00 97.31 68 ALA A O 1
ATOM 481 N N . TRP A 1 69 ? 5.078 -1.456 -20.427 1.00 97.25 69 TRP A N 1
ATOM 482 C CA . TRP A 1 69 ? 4.251 -1.170 -21.588 1.00 97.25 69 TRP A CA 1
ATOM 483 C C . TRP A 1 69 ? 3.988 -2.464 -22.356 1.00 97.25 69 TRP A C 1
ATOM 485 O O . TRP A 1 69 ? 4.929 -3.132 -22.785 1.00 97.25 69 TRP A O 1
ATOM 495 N N . ASP A 1 70 ? 2.718 -2.799 -22.549 1.00 97.38 70 ASP A N 1
ATOM 496 C CA . ASP A 1 70 ? 2.283 -3.817 -23.495 1.00 97.38 70 ASP A CA 1
ATOM 497 C C . ASP A 1 70 ? 2.083 -3.153 -24.862 1.00 97.38 70 ASP A C 1
ATOM 499 O O . ASP A 1 70 ? 1.147 -2.365 -25.003 1.00 97.38 70 ASP A O 1
ATOM 503 N N . PRO A 1 71 ? 2.937 -3.422 -25.866 1.00 95.00 71 PRO A N 1
ATOM 504 C CA . PRO A 1 71 ? 2.809 -2.835 -27.196 1.00 95.00 71 PRO A CA 1
ATOM 505 C C . PRO A 1 71 ? 1.788 -3.562 -28.081 1.00 95.00 71 PRO A C 1
ATOM 507 O O . PRO A 1 71 ? 1.592 -3.159 -29.225 1.00 95.00 71 PRO A O 1
ATOM 510 N N . THR A 1 72 ? 1.183 -4.651 -27.607 1.00 95.81 72 THR A N 1
ATOM 511 C CA . THR A 1 72 ? 0.207 -5.413 -28.385 1.00 95.81 72 THR A CA 1
ATOM 512 C C . THR A 1 72 ? -1.184 -4.783 -28.309 1.00 95.81 72 THR A C 1
ATOM 514 O O . THR A 1 72 ? -1.497 -3.971 -27.434 1.00 95.81 72 THR A O 1
ATOM 517 N N . THR A 1 73 ? -2.054 -5.152 -29.249 1.00 95.88 73 THR A N 1
ATOM 518 C CA . THR A 1 73 ? -3.447 -4.704 -29.223 1.00 95.88 73 THR A CA 1
ATOM 519 C C . THR A 1 73 ? -4.197 -5.404 -28.092 1.00 95.88 73 THR A C 1
ATOM 521 O O . THR A 1 73 ? -4.319 -6.630 -28.085 1.00 95.88 73 THR A O 1
ATOM 524 N N . PHE A 1 74 ? -4.753 -4.632 -27.160 1.00 95.75 74 PHE A N 1
ATOM 525 C CA . PHE A 1 74 ? -5.611 -5.139 -26.091 1.00 95.75 74 PHE A CA 1
ATOM 526 C C . PHE A 1 74 ? -7.082 -4.864 -26.409 1.00 95.75 74 PHE A C 1
ATOM 528 O O . PHE A 1 74 ? -7.444 -3.763 -26.814 1.00 95.75 74 PHE A O 1
ATOM 535 N N . THR A 1 75 ? -7.954 -5.852 -26.205 1.00 93.31 75 THR A N 1
ATOM 536 C CA . THR A 1 75 ? -9.397 -5.701 -26.451 1.00 93.31 75 THR A CA 1
ATOM 537 C C . THR A 1 75 ? -10.180 -5.764 -25.147 1.00 93.31 75 THR A C 1
ATOM 539 O O . THR A 1 75 ? -10.128 -6.768 -24.436 1.00 93.31 75 THR A O 1
ATOM 542 N N . GLN A 1 76 ? -10.980 -4.732 -24.871 1.00 89.88 76 GLN A N 1
ATOM 543 C CA . GLN A 1 76 ? -11.957 -4.732 -23.785 1.00 89.88 76 GLN A CA 1
ATOM 544 C C . GLN A 1 76 ? -13.366 -4.517 -24.340 1.00 89.88 76 GLN A C 1
ATOM 546 O O . GLN A 1 76 ? -13.715 -3.447 -24.840 1.00 89.88 76 GLN A O 1
ATOM 551 N N . GLY A 1 77 ? -14.210 -5.545 -24.235 1.00 88.06 77 GLY A N 1
ATOM 552 C CA . GLY A 1 77 ? -15.549 -5.503 -24.816 1.00 88.06 77 GLY A CA 1
ATOM 553 C C . GLY A 1 77 ? -15.481 -5.350 -26.338 1.00 88.06 77 GLY A C 1
ATOM 554 O O . GLY A 1 77 ? -15.056 -6.273 -27.024 1.00 88.06 77 GLY A O 1
ATOM 555 N N . ALA A 1 78 ? -15.923 -4.201 -26.855 1.00 89.81 78 ALA A N 1
ATOM 556 C CA . ALA A 1 78 ? -15.886 -3.868 -28.284 1.00 89.81 78 ALA A CA 1
ATOM 557 C C . ALA A 1 78 ? -14.805 -2.829 -28.648 1.00 89.81 78 ALA A C 1
ATOM 559 O O . ALA A 1 78 ? -14.740 -2.415 -29.805 1.00 89.81 78 ALA A O 1
ATOM 560 N N . THR A 1 79 ? -14.002 -2.386 -27.676 1.00 94.25 79 THR A N 1
ATOM 561 C CA . THR A 1 79 ? -12.962 -1.369 -27.867 1.00 94.25 79 THR A CA 1
ATOM 562 C C . THR A 1 79 ? -11.593 -2.033 -27.950 1.00 94.25 79 THR A C 1
ATOM 564 O O . THR A 1 79 ? -11.253 -2.867 -27.108 1.00 94.25 79 THR A O 1
ATOM 567 N N . GLU A 1 80 ? -10.811 -1.638 -28.950 1.00 94.44 80 GLU A N 1
ATOM 568 C CA . GLU A 1 80 ? -9.411 -2.027 -29.119 1.00 94.44 80 GLU A CA 1
ATOM 569 C C . GLU A 1 80 ? -8.500 -0.872 -28.688 1.00 94.44 80 GLU A C 1
ATOM 571 O O . GLU A 1 80 ? -8.758 0.289 -29.013 1.00 94.44 80 GLU A O 1
ATOM 576 N N . TYR A 1 81 ? -7.439 -1.206 -27.961 1.00 94.25 81 TYR A N 1
ATOM 577 C CA . TYR A 1 81 ? -6.412 -0.291 -27.480 1.00 94.25 81 TYR A CA 1
ATOM 578 C C . TYR A 1 81 ? -5.079 -0.695 -28.106 1.00 94.25 81 TYR A C 1
ATOM 580 O O . TYR A 1 81 ? -4.640 -1.835 -27.942 1.00 94.25 81 TYR A O 1
ATOM 588 N N . ASP A 1 82 ? -4.458 0.226 -28.844 1.00 89.94 82 ASP A N 1
ATOM 589 C CA . ASP A 1 82 ? -3.149 0.019 -29.470 1.00 89.94 82 ASP A CA 1
ATOM 590 C C . ASP A 1 82 ? -2.043 0.334 -28.458 1.00 89.94 82 ASP A C 1
ATOM 592 O O . ASP A 1 82 ? -1.550 1.459 -28.353 1.00 89.94 82 ASP A O 1
ATOM 596 N N . GLY A 1 83 ? -1.744 -0.671 -27.643 1.00 93.56 83 GLY A N 1
ATOM 597 C CA . GLY A 1 83 ? -0.851 -0.580 -26.507 1.00 93.56 83 GLY A CA 1
ATOM 598 C C . GLY A 1 83 ? -1.532 -0.136 -25.211 1.00 93.56 83 GLY A C 1
ATOM 599 O O . GLY A 1 83 ? -2.478 0.657 -25.191 1.00 93.56 83 GLY A O 1
ATOM 600 N N . THR A 1 84 ? -1.057 -0.692 -24.100 1.00 96.75 84 THR A N 1
ATOM 601 C CA . THR A 1 84 ? -1.576 -0.422 -22.754 1.00 96.75 84 THR A CA 1
ATOM 602 C C . THR A 1 84 ? -0.453 -0.445 -21.728 1.00 96.75 84 THR A C 1
ATOM 604 O O . THR A 1 84 ? 0.558 -1.116 -21.908 1.00 96.75 84 THR A O 1
ATOM 607 N N . LEU A 1 85 ? -0.644 0.265 -20.623 1.00 97.19 85 LEU A N 1
ATOM 608 C CA . LEU A 1 85 ? 0.288 0.267 -19.504 1.00 97.19 85 LEU A CA 1
ATOM 609 C C . LEU A 1 85 ? -0.180 -0.737 -18.449 1.00 97.19 85 LEU A C 1
ATOM 611 O O . LEU A 1 85 ? -1.329 -0.668 -18.014 1.00 97.19 85 LEU A O 1
ATOM 615 N N . LEU A 1 86 ? 0.702 -1.632 -18.006 1.00 97.50 86 LEU A N 1
ATOM 616 C CA . LEU A 1 86 ? 0.495 -2.423 -16.798 1.00 97.50 86 LEU A CA 1
ATOM 617 C C . LEU A 1 86 ? 1.313 -1.839 -15.647 1.00 97.50 86 LEU A C 1
ATOM 619 O O . LEU A 1 86 ? 2.463 -1.433 -15.825 1.00 97.50 86 LEU A O 1
ATOM 623 N N . VAL A 1 87 ? 0.698 -1.806 -14.471 1.00 96.00 87 VAL A N 1
ATOM 624 C CA . VAL A 1 87 ? 1.245 -1.201 -13.259 1.00 96.00 87 VAL A CA 1
ATOM 625 C C . VAL A 1 87 ? 1.019 -2.152 -12.096 1.00 96.00 87 VAL A C 1
ATOM 627 O O . VAL A 1 87 ? -0.123 -2.522 -11.816 1.00 96.00 87 VAL A O 1
ATOM 630 N N . ASP A 1 88 ? 2.094 -2.516 -11.403 1.00 93.62 88 ASP A N 1
ATOM 631 C CA . ASP A 1 88 ? 1.988 -3.220 -10.129 1.00 93.62 88 ASP A CA 1
ATOM 632 C C . ASP A 1 88 ? 1.398 -2.280 -9.081 1.00 93.62 88 ASP A C 1
ATOM 634 O O . ASP A 1 88 ? 1.959 -1.216 -8.795 1.00 93.62 88 ASP A O 1
ATOM 638 N N . ASP A 1 89 ? 0.283 -2.693 -8.485 1.00 91.19 89 ASP A N 1
ATOM 639 C CA . ASP A 1 89 ? -0.365 -1.972 -7.404 1.00 91.19 89 ASP A CA 1
ATOM 640 C C . ASP A 1 89 ? 0.102 -2.531 -6.055 1.00 91.19 89 ASP A C 1
ATOM 642 O O . ASP A 1 89 ? -0.525 -3.381 -5.410 1.00 91.19 89 ASP A O 1
ATOM 646 N N . TYR A 1 90 ? 1.286 -2.069 -5.659 1.00 89.12 90 TYR A N 1
ATOM 647 C CA . TYR A 1 90 ? 2.133 -2.695 -4.645 1.00 89.12 90 TYR A CA 1
ATOM 648 C C . TYR A 1 90 ? 1.432 -2.907 -3.292 1.00 89.12 90 TYR A C 1
ATOM 650 O O . TYR A 1 90 ? 1.592 -3.953 -2.662 1.00 89.12 90 TYR A O 1
ATOM 658 N N . ASN A 1 91 ? 0.624 -1.952 -2.819 1.00 84.38 91 ASN A N 1
ATOM 659 C CA . ASN A 1 91 ? -0.089 -2.099 -1.539 1.00 84.38 91 ASN A CA 1
ATOM 660 C C . ASN A 1 91 ? -1.474 -2.750 -1.673 1.00 84.38 91 ASN A C 1
ATOM 662 O O . ASN A 1 91 ? -2.004 -3.209 -0.660 1.00 84.38 91 ASN A O 1
ATOM 666 N N . ASN A 1 92 ? -2.030 -2.850 -2.885 1.00 85.44 92 ASN A N 1
ATOM 667 C CA . ASN A 1 92 ? -3.328 -3.487 -3.127 1.00 85.44 92 ASN A CA 1
ATOM 668 C C . ASN A 1 92 ? -3.221 -4.964 -3.541 1.00 85.44 92 ASN A C 1
ATOM 670 O O . ASN A 1 92 ? -4.240 -5.651 -3.586 1.00 85.44 92 ASN A O 1
ATOM 674 N N . TYR A 1 93 ? -2.004 -5.489 -3.735 1.00 89.75 93 TYR A N 1
ATOM 675 C CA . TYR A 1 93 ? -1.754 -6.898 -4.078 1.00 89.75 93 TYR A CA 1
ATOM 676 C C . TYR A 1 93 ? -2.403 -7.310 -5.410 1.00 89.75 93 TYR A C 1
ATOM 678 O O . TYR A 1 93 ? -2.895 -8.434 -5.551 1.00 89.75 93 TYR A O 1
ATOM 686 N N . ASP A 1 94 ? -2.434 -6.390 -6.372 1.00 92.25 94 ASP A N 1
ATOM 687 C CA . ASP A 1 94 ? -2.991 -6.609 -7.703 1.00 92.25 94 ASP A CA 1
ATOM 688 C C . ASP A 1 94 ? -2.177 -5.874 -8.787 1.00 92.25 94 ASP A C 1
ATOM 690 O O . ASP A 1 94 ? -1.195 -5.190 -8.493 1.00 92.25 94 ASP A O 1
ATOM 694 N N . ILE A 1 95 ? -2.545 -6.083 -10.052 1.00 94.94 95 ILE A N 1
ATOM 695 C CA . ILE A 1 95 ? -2.004 -5.359 -11.209 1.00 94.94 95 ILE A CA 1
ATOM 696 C C . ILE A 1 95 ? -3.128 -4.555 -11.844 1.00 94.94 95 ILE A C 1
ATOM 698 O O . ILE A 1 95 ? -4.207 -5.095 -12.108 1.00 94.94 95 ILE A O 1
ATOM 702 N N . LYS A 1 96 ? -2.858 -3.293 -12.173 1.00 93.88 96 LYS A N 1
ATOM 703 C CA . LYS A 1 96 ? -3.767 -2.438 -12.941 1.00 93.88 96 LYS A CA 1
ATOM 704 C C . LYS A 1 96 ? -3.314 -2.336 -14.388 1.00 93.88 96 LYS A C 1
ATOM 706 O O . LYS A 1 96 ? -2.131 -2.150 -14.662 1.00 93.88 96 LYS A O 1
ATOM 711 N N . ARG A 1 97 ? -4.269 -2.398 -15.317 1.00 95.06 97 ARG A N 1
ATOM 712 C CA . ARG A 1 97 ? -4.050 -2.052 -16.726 1.00 95.06 97 ARG A CA 1
ATOM 713 C C . ARG A 1 97 ? -4.725 -0.728 -17.055 1.00 95.06 97 ARG A C 1
ATOM 715 O O . ARG A 1 97 ? -5.918 -0.570 -16.794 1.00 95.06 97 ARG A O 1
ATOM 722 N N . PHE A 1 98 ? -3.988 0.156 -17.713 1.00 94.69 98 PHE A N 1
ATOM 723 C CA . PHE A 1 98 ? -4.436 1.459 -18.187 1.00 94.69 98 PHE A CA 1
ATOM 724 C C . PHE A 1 98 ? -4.318 1.579 -19.707 1.00 94.69 98 PHE A C 1
ATOM 726 O O . PHE A 1 98 ? -3.408 1.023 -20.323 1.00 94.69 98 PHE A O 1
ATOM 733 N N . ALA A 1 99 ? -5.223 2.342 -20.313 1.00 94.25 99 ALA A N 1
ATOM 734 C CA . ALA A 1 99 ? -5.011 2.887 -21.646 1.00 94.25 99 ALA A CA 1
ATOM 735 C C . ALA A 1 99 ? -3.910 3.961 -21.615 1.00 94.25 99 ALA A C 1
ATOM 737 O O . ALA A 1 99 ? -3.553 4.475 -20.555 1.00 94.25 99 ALA A O 1
ATOM 738 N N . ALA A 1 100 ? -3.409 4.337 -22.794 1.00 92.44 100 ALA A N 1
ATOM 739 C CA . ALA A 1 100 ? -2.365 5.354 -22.944 1.00 92.44 100 ALA A CA 1
ATOM 740 C C . ALA A 1 100 ? -2.715 6.712 -22.301 1.00 92.44 100 ALA A C 1
ATOM 742 O O . ALA A 1 100 ? -1.818 7.429 -21.864 1.00 92.44 100 ALA A O 1
ATOM 743 N N . ASP A 1 101 ? -4.008 7.049 -22.240 1.00 91.12 101 ASP A N 1
ATOM 744 C CA . ASP A 1 101 ? -4.544 8.286 -21.660 1.00 91.12 101 ASP A CA 1
ATOM 745 C C . ASP A 1 101 ? -4.826 8.200 -20.148 1.00 91.12 101 ASP A C 1
ATOM 747 O O . ASP A 1 101 ? -5.376 9.140 -19.574 1.00 91.12 101 ASP A O 1
ATOM 751 N N . GLY A 1 102 ? -4.480 7.079 -19.507 1.00 90.00 102 GLY A N 1
ATOM 752 C CA . GLY A 1 102 ? -4.713 6.845 -18.083 1.00 90.00 102 GLY A CA 1
ATOM 753 C C . GLY A 1 102 ? -6.093 6.288 -17.739 1.00 90.00 102 GLY A C 1
ATOM 754 O O . GLY A 1 102 ? -6.400 6.113 -16.559 1.00 90.00 102 GLY A O 1
ATOM 755 N N . THR A 1 103 ? -6.935 5.972 -18.729 1.00 90.50 103 THR A N 1
ATOM 756 C CA . THR A 1 103 ? -8.212 5.292 -18.474 1.00 90.50 103 THR A CA 1
ATOM 757 C C . THR A 1 103 ? -7.956 3.903 -17.888 1.00 90.50 103 THR A C 1
ATOM 759 O O . THR A 1 103 ? -7.289 3.080 -18.512 1.00 90.50 103 THR A O 1
ATOM 762 N N . TRP A 1 104 ? -8.502 3.611 -16.703 1.00 90.06 104 TRP A N 1
ATOM 763 C CA . TRP A 1 104 ? -8.431 2.274 -16.101 1.00 90.06 104 TRP A CA 1
ATOM 764 C C . TRP A 1 104 ? -9.220 1.275 -16.949 1.00 90.06 104 TRP A C 1
ATOM 766 O O . TRP A 1 104 ? -10.413 1.456 -17.188 1.00 90.06 104 TRP A O 1
ATOM 776 N N . LEU A 1 105 ? -8.569 0.180 -17.342 1.00 92.00 105 LEU A N 1
ATOM 777 C CA . LEU A 1 105 ? -9.169 -0.890 -18.135 1.00 92.00 105 LEU A CA 1
ATOM 778 C C . LEU A 1 105 ? -9.461 -2.128 -17.288 1.00 92.00 105 LEU A C 1
ATOM 780 O O . LEU A 1 105 ? -10.589 -2.607 -17.271 1.00 92.00 105 LEU A O 1
ATOM 784 N N . ALA A 1 106 ? -8.484 -2.658 -16.555 1.00 91.81 106 ALA A N 1
ATOM 785 C CA . ALA A 1 106 ? -8.655 -3.933 -15.858 1.00 91.81 106 ALA A CA 1
ATOM 786 C C . ALA A 1 106 ? -7.819 -4.036 -14.580 1.00 91.81 106 ALA A C 1
ATOM 788 O O . ALA A 1 106 ? -6.854 -3.300 -14.386 1.00 91.81 106 ALA A O 1
ATOM 789 N N . THR A 1 107 ? -8.201 -4.984 -13.723 1.00 92.56 107 THR A N 1
ATOM 790 C CA . THR A 1 107 ? -7.437 -5.396 -12.542 1.00 92.56 107 THR A CA 1
ATOM 791 C C . THR A 1 107 ? -7.229 -6.898 -12.572 1.00 92.56 107 THR A C 1
ATOM 793 O O . THR A 1 107 ? -8.168 -7.642 -12.869 1.00 92.56 107 THR A O 1
ATOM 796 N N . TYR A 1 108 ? -6.014 -7.333 -12.255 1.00 94.19 108 TYR A N 1
ATOM 797 C CA . TYR A 1 108 ? -5.623 -8.736 -12.250 1.00 94.19 108 TYR A CA 1
ATOM 798 C C . TYR A 1 108 ? -5.033 -9.135 -10.906 1.00 94.19 108 TYR A C 1
ATOM 800 O O . TYR A 1 108 ? -4.257 -8.395 -10.309 1.00 94.19 108 TYR A O 1
ATOM 808 N N . GLY A 1 109 ? -5.375 -10.341 -10.465 1.00 91.25 109 GLY A N 1
ATOM 809 C CA . GLY A 1 109 ? -4.978 -10.845 -9.160 1.00 91.25 109 GLY A CA 1
ATOM 810 C C . GLY A 1 109 ? -5.737 -10.204 -8.001 1.00 91.25 109 GLY A C 1
ATOM 811 O O . GLY A 1 109 ? -6.672 -9.424 -8.173 1.00 91.25 109 GLY A O 1
ATOM 812 N N . SER A 1 110 ? -5.376 -10.640 -6.803 1.00 88.62 110 SER A N 1
ATOM 813 C CA . SER A 1 110 ? -5.892 -10.146 -5.529 1.00 88.62 110 SER A CA 1
ATOM 814 C C . SER A 1 110 ? -4.981 -10.642 -4.414 1.00 88.62 110 SER A C 1
ATOM 816 O O . SER A 1 110 ? -4.254 -11.621 -4.605 1.00 88.62 110 SER A O 1
ATOM 818 N N . LYS A 1 111 ? -5.106 -10.090 -3.205 1.00 85.62 111 LYS A N 1
ATOM 819 C CA . LYS A 1 111 ? -4.440 -10.679 -2.041 1.00 85.62 111 LYS A CA 1
ATOM 820 C C . LYS A 1 111 ? -4.891 -12.128 -1.807 1.00 85.62 111 LYS A C 1
ATOM 822 O O . LYS A 1 111 ? -6.091 -12.404 -1.809 1.00 85.62 111 LYS A O 1
ATOM 827 N N . GLY A 1 112 ? -3.960 -13.057 -1.588 1.00 85.69 112 GLY A N 1
ATOM 828 C CA . GLY A 1 112 ? -4.285 -14.456 -1.278 1.00 85.69 112 GLY A CA 1
ATOM 829 C C . GLY A 1 112 ? -3.232 -15.466 -1.729 1.00 85.69 112 GLY A C 1
ATOM 830 O O . GLY A 1 112 ? -2.186 -15.099 -2.240 1.00 85.69 112 GLY A O 1
ATOM 831 N N . THR A 1 113 ? -3.496 -16.756 -1.523 1.00 86.25 113 THR A N 1
ATOM 832 C CA . THR A 1 113 ? -2.562 -17.854 -1.859 1.00 86.25 113 THR A CA 1
ATOM 833 C C . THR A 1 113 ? -3.060 -18.756 -2.991 1.00 86.25 113 THR A C 1
ATOM 835 O O . THR A 1 113 ? -2.424 -19.763 -3.309 1.00 86.25 113 THR A O 1
ATOM 838 N N . GLY A 1 114 ? -4.221 -18.446 -3.574 1.00 89.56 114 GLY A N 1
ATOM 839 C CA . GLY A 1 114 ? -4.779 -19.171 -4.709 1.00 89.56 114 GLY A CA 1
ATOM 840 C C . GLY A 1 114 ? -4.074 -18.859 -6.038 1.00 89.56 114 GLY A C 1
ATOM 841 O O . GLY A 1 114 ? -3.221 -17.974 -6.105 1.00 89.56 114 GLY A O 1
ATOM 842 N N . PRO A 1 115 ? -4.435 -19.567 -7.124 1.00 91.88 115 PRO A N 1
ATOM 843 C CA . PRO A 1 115 ? -3.914 -19.291 -8.462 1.00 91.88 115 PRO A CA 1
ATOM 844 C C . PRO A 1 115 ? -4.128 -17.827 -8.871 1.00 91.88 115 PRO A C 1
ATOM 846 O O . PRO A 1 115 ? -5.252 -17.330 -8.812 1.00 91.88 115 PRO A O 1
ATOM 849 N N . GLY A 1 116 ? -3.053 -17.148 -9.278 1.00 91.00 116 GLY A N 1
ATOM 850 C CA . GLY A 1 116 ? -3.076 -15.733 -9.666 1.00 91.00 116 GLY A CA 1
ATOM 851 C C . GLY A 1 116 ? -3.254 -14.741 -8.517 1.00 91.00 116 GLY A C 1
ATOM 852 O O . GLY A 1 116 ? -3.408 -13.554 -8.782 1.00 91.00 116 GLY A O 1
ATOM 853 N N . GLN A 1 117 ? -3.258 -15.204 -7.264 1.00 92.69 117 GLN A N 1
ATOM 854 C CA . GLN A 1 117 ? -3.335 -14.341 -6.091 1.00 92.69 117 GLN A CA 1
ATOM 855 C C . GLN A 1 117 ? -1.951 -14.076 -5.511 1.00 92.69 117 GLN A C 1
ATOM 857 O O . GLN A 1 117 ? -1.080 -14.944 -5.496 1.00 92.69 117 GLN A O 1
ATOM 862 N N . PHE A 1 118 ? -1.784 -12.876 -4.981 1.00 88.44 118 PHE A N 1
ATOM 863 C CA . PHE A 1 118 ? -0.553 -12.389 -4.398 1.00 88.44 118 PHE A CA 1
ATOM 864 C C . PHE A 1 118 ? -0.666 -12.431 -2.878 1.00 88.44 118 PHE A C 1
ATOM 866 O O . PHE A 1 118 ? -1.398 -11.658 -2.266 1.00 88.44 118 PHE A O 1
ATOM 873 N N . TRP A 1 119 ? 0.050 -13.340 -2.222 1.00 84.31 119 TRP A N 1
ATOM 874 C CA . TRP A 1 119 ? 0.128 -13.306 -0.756 1.00 84.31 119 TRP A CA 1
ATOM 875 C C . TRP A 1 119 ? 0.931 -12.083 -0.289 1.00 84.31 119 TRP A C 1
ATOM 877 O O . TRP A 1 119 ? 0.727 -11.557 0.806 1.00 84.31 119 TRP A O 1
ATOM 887 N N . GLU A 1 120 ? 1.804 -11.612 -1.174 1.00 82.31 120 GLU A N 1
ATOM 888 C CA . GLU A 1 120 ? 2.866 -10.642 -0.943 1.00 82.31 120 GLU A CA 1
ATOM 889 C C . GLU A 1 120 ? 2.827 -9.591 -2.042 1.00 82.31 120 GLU A C 1
ATOM 891 O O . GLU A 1 120 ? 2.216 -9.802 -3.082 1.00 82.31 120 GLU A O 1
ATOM 896 N N . GLN A 1 121 ? 3.454 -8.448 -1.815 1.00 86.62 121 GLN A N 1
ATOM 897 C CA . GLN A 1 121 ? 3.305 -7.300 -2.702 1.00 86.62 121 GLN A CA 1
ATOM 898 C C . GLN A 1 121 ? 3.945 -7.585 -4.075 1.00 86.62 121 GLN A C 1
ATOM 900 O O . GLN A 1 121 ? 5.124 -7.959 -4.104 1.00 86.62 121 GLN A O 1
ATOM 905 N N . PRO A 1 122 ? 3.213 -7.426 -5.196 1.00 91.44 122 PRO A N 1
ATOM 906 C CA . PRO A 1 122 ? 3.805 -7.486 -6.531 1.00 91.44 122 PRO A CA 1
ATOM 907 C C . PRO A 1 122 ? 4.758 -6.303 -6.703 1.00 91.44 122 PRO A C 1
ATOM 909 O O . PRO A 1 122 ? 4.465 -5.214 -6.209 1.00 91.44 122 PRO A O 1
ATOM 912 N N . SER A 1 123 ? 5.914 -6.502 -7.339 1.00 89.31 123 SER A N 1
ATOM 913 C CA . SER A 1 123 ? 6.979 -5.488 -7.285 1.00 89.31 123 SER A CA 1
ATOM 914 C C . SER A 1 123 ? 7.739 -5.191 -8.571 1.00 89.31 123 SER A C 1
ATOM 916 O O . SER A 1 123 ? 8.461 -4.196 -8.621 1.00 89.31 123 SER A O 1
ATOM 918 N N . GLY A 1 124 ? 7.658 -6.059 -9.568 1.00 94.44 124 GLY A N 1
ATOM 919 C CA . GLY A 1 124 ? 8.240 -5.821 -10.878 1.00 94.44 124 GLY A CA 1
ATOM 920 C C . GLY A 1 124 ? 7.422 -6.560 -11.919 1.00 94.44 124 GLY A C 1
ATOM 921 O O . GLY A 1 124 ? 7.087 -7.725 -11.707 1.00 94.44 124 GLY A O 1
ATOM 922 N N . ILE A 1 125 ? 7.163 -5.913 -13.048 1.00 97.50 125 ILE A N 1
ATOM 923 C CA . ILE A 1 125 ? 6.356 -6.459 -14.132 1.00 97.50 125 ILE A CA 1
ATOM 924 C C . ILE A 1 125 ? 7.103 -6.331 -15.453 1.00 97.50 125 ILE A C 1
ATOM 926 O O . ILE A 1 125 ? 7.801 -5.350 -15.691 1.00 97.50 125 ILE A O 1
ATOM 930 N N . ALA A 1 126 ? 6.962 -7.333 -16.312 1.00 97.88 126 ALA A N 1
ATOM 931 C CA . ALA A 1 126 ? 7.481 -7.299 -17.670 1.00 97.88 126 ALA A CA 1
ATOM 932 C C . ALA A 1 126 ? 6.492 -7.965 -18.623 1.00 97.88 126 ALA A C 1
ATOM 934 O O . ALA A 1 126 ? 5.834 -8.938 -18.255 1.00 97.88 126 ALA A O 1
ATOM 935 N N . VAL A 1 127 ? 6.399 -7.435 -19.840 1.00 97.75 127 VAL A N 1
ATOM 936 C CA . VAL A 1 127 ? 5.474 -7.904 -20.877 1.00 97.75 127 VAL A CA 1
ATOM 937 C C . VAL A 1 127 ? 6.267 -8.511 -22.024 1.00 97.75 127 VAL A C 1
ATOM 939 O O . VAL A 1 127 ? 7.265 -7.938 -22.466 1.00 97.75 127 VAL A O 1
ATOM 942 N N . ASP A 1 128 ? 5.804 -9.652 -22.520 1.00 96.25 128 ASP A N 1
ATOM 943 C CA . ASP A 1 128 ? 6.217 -10.194 -23.803 1.00 96.25 128 ASP A CA 1
ATOM 944 C C . ASP A 1 128 ? 5.602 -9.333 -24.922 1.00 96.25 128 ASP A C 1
ATOM 946 O O . ASP A 1 128 ? 4.382 -9.325 -25.118 1.00 96.25 128 ASP A O 1
ATOM 950 N N . PRO A 1 129 ? 6.421 -8.597 -25.692 1.00 93.56 129 PRO A N 1
ATOM 951 C CA . PRO A 1 129 ? 5.917 -7.658 -26.686 1.00 93.56 129 PRO A CA 1
ATOM 952 C C . PRO A 1 129 ? 5.289 -8.334 -27.913 1.00 93.56 129 PRO A C 1
ATOM 954 O O . PRO A 1 129 ? 4.792 -7.636 -28.796 1.00 93.56 129 PRO A O 1
ATOM 957 N N . THR A 1 130 ? 5.346 -9.663 -28.023 1.00 93.62 130 THR A N 1
ATOM 958 C CA . THR A 1 130 ? 4.818 -10.405 -29.173 1.00 93.62 130 THR A CA 1
ATOM 959 C C . THR A 1 130 ? 3.368 -10.843 -28.986 1.00 93.62 130 THR A C 1
ATOM 961 O O . THR A 1 130 ? 2.622 -10.913 -29.966 1.00 93.62 130 THR A O 1
ATOM 964 N N . ASN A 1 131 ? 2.962 -11.123 -27.747 1.00 95.44 131 ASN A N 1
ATOM 965 C CA . ASN A 1 131 ? 1.650 -11.685 -27.417 1.00 95.44 131 ASN A CA 1
ATOM 966 C C . ASN A 1 131 ? 0.934 -10.953 -26.263 1.00 95.44 131 ASN A C 1
ATOM 968 O O . ASN A 1 131 ? -0.269 -11.148 -26.095 1.00 95.44 131 ASN A O 1
ATOM 972 N N . GLY A 1 132 ? 1.633 -10.090 -25.519 1.00 96.62 132 GLY A N 1
ATOM 973 C CA . GLY A 1 132 ? 1.085 -9.318 -24.406 1.00 96.62 132 GLY A CA 1
ATOM 974 C C . GLY A 1 132 ? 0.949 -10.101 -23.095 1.00 96.62 132 GLY A C 1
ATOM 975 O O . GLY A 1 132 ? 0.450 -9.544 -22.113 1.00 96.62 132 GLY A O 1
ATOM 976 N N . ASP A 1 133 ? 1.370 -11.369 -23.055 1.00 97.75 133 ASP A N 1
ATOM 977 C CA . ASP A 1 133 ? 1.513 -12.133 -21.817 1.00 97.75 133 ASP A CA 1
ATOM 978 C C . ASP A 1 133 ? 2.569 -11.464 -20.931 1.00 97.75 133 ASP A C 1
ATOM 980 O O . ASP A 1 133 ? 3.486 -10.790 -21.407 1.00 97.75 133 ASP A O 1
ATOM 984 N N . PHE A 1 134 ? 2.423 -11.591 -19.616 1.00 98.38 134 PHE A N 1
ATOM 985 C CA . PHE A 1 134 ? 3.246 -10.827 -18.686 1.00 98.38 134 PHE A CA 1
ATOM 986 C C . PHE A 1 134 ? 3.621 -11.620 -17.443 1.00 98.38 134 PHE A C 1
ATOM 988 O O . PHE A 1 134 ? 2.911 -12.526 -16.998 1.00 98.38 134 PHE A O 1
ATOM 995 N N . VAL A 1 135 ? 4.759 -11.247 -16.864 1.00 98.19 135 VAL A N 1
ATOM 996 C CA . VAL A 1 135 ? 5.285 -11.815 -15.622 1.00 98.19 135 VAL A CA 1
ATOM 997 C C . VAL A 1 135 ? 5.319 -10.764 -14.531 1.00 98.19 135 VAL A C 1
ATOM 999 O O . VAL A 1 135 ? 5.606 -9.600 -14.796 1.00 98.19 135 VAL A O 1
ATOM 1002 N N . VAL A 1 136 ? 5.061 -11.194 -13.299 1.00 97.50 136 VAL A N 1
ATOM 1003 C CA . VAL A 1 136 ? 5.035 -10.337 -12.111 1.00 97.50 136 VAL A CA 1
ATOM 1004 C C . VAL A 1 136 ? 5.884 -10.968 -11.019 1.00 97.50 136 VAL A C 1
ATOM 1006 O O . VAL A 1 136 ? 5.617 -12.090 -10.580 1.00 97.50 136 VAL A O 1
ATOM 1009 N N . ALA A 1 137 ? 6.922 -10.262 -10.590 1.00 95.25 137 ALA A N 1
ATOM 1010 C CA . ALA A 1 137 ? 7.836 -10.699 -9.550 1.00 95.25 137 ALA A CA 1
ATOM 1011 C C . ALA A 1 137 ? 7.226 -10.537 -8.149 1.00 95.25 137 ALA A C 1
ATOM 1013 O O . ALA A 1 137 ? 6.469 -9.602 -7.884 1.00 95.25 137 ALA A O 1
ATOM 1014 N N . PHE A 1 138 ? 7.601 -11.439 -7.240 1.00 89.25 138 PHE A N 1
ATOM 1015 C CA . PHE A 1 138 ? 7.211 -11.401 -5.829 1.00 89.25 138 PHE A CA 1
ATOM 1016 C C . PHE A 1 138 ? 8.383 -11.783 -4.906 1.00 89.25 138 PHE A C 1
ATOM 1018 O O . PHE A 1 138 ? 9.348 -12.436 -5.322 1.00 89.25 138 PHE A O 1
ATOM 1025 N N . ALA A 1 139 ? 8.294 -11.376 -3.637 1.00 84.31 139 ALA A N 1
ATOM 1026 C CA . ALA A 1 139 ? 9.297 -11.575 -2.583 1.00 84.31 139 ALA A CA 1
ATOM 1027 C C . ALA A 1 139 ? 8.640 -11.796 -1.202 1.00 84.31 139 ALA A C 1
ATOM 1029 O O . ALA A 1 139 ? 7.420 -11.748 -1.133 1.00 84.31 139 ALA A O 1
ATOM 1030 N N . PHE A 1 140 ? 9.463 -11.924 -0.144 1.00 72.06 140 PHE A N 1
ATOM 1031 C CA . PHE A 1 140 ? 9.185 -12.067 1.303 1.00 72.06 140 PHE A CA 1
ATOM 1032 C C . PHE A 1 140 ? 9.090 -13.521 1.853 1.00 72.06 140 PHE A C 1
ATOM 1034 O O . PHE A 1 140 ? 10.119 -14.047 2.287 1.00 72.06 140 PHE A O 1
ATOM 1041 N N . ASP A 1 141 ? 7.941 -14.194 1.821 1.00 68.94 141 ASP A N 1
ATOM 1042 C CA . ASP A 1 141 ? 7.694 -15.622 2.135 1.00 68.94 141 ASP A CA 1
ATOM 1043 C C . ASP A 1 141 ? 7.916 -16.552 0.912 1.00 68.94 141 ASP A C 1
ATOM 1045 O O . ASP A 1 141 ? 7.542 -17.731 0.894 1.00 68.94 141 ASP A O 1
ATOM 1049 N N . GLY A 1 142 ? 8.588 -16.030 -0.111 1.00 77.38 142 GLY A N 1
ATOM 1050 C CA . GLY A 1 142 ? 9.056 -16.719 -1.304 1.00 77.38 142 GLY A CA 1
ATOM 1051 C C . GLY A 1 142 ? 9.917 -15.786 -2.156 1.00 77.38 142 GLY A C 1
ATOM 1052 O O . GLY A 1 142 ? 10.150 -14.630 -1.805 1.00 77.38 142 GLY A O 1
ATOM 1053 N N . TYR A 1 143 ? 10.425 -16.286 -3.279 1.00 88.25 143 TYR A N 1
ATOM 1054 C CA . TYR A 1 143 ? 11.148 -15.471 -4.252 1.00 88.25 143 TYR A CA 1
ATOM 1055 C C . TYR A 1 143 ? 10.984 -16.074 -5.649 1.00 88.25 143 TYR A C 1
ATOM 1057 O O . TYR A 1 143 ? 11.224 -17.271 -5.846 1.00 88.25 143 TYR A O 1
ATOM 1065 N N . GLY A 1 144 ? 10.516 -15.276 -6.607 1.00 93.19 144 GLY A N 1
ATOM 1066 C CA . GLY A 1 144 ? 10.170 -15.765 -7.938 1.00 93.19 144 GLY A CA 1
ATOM 1067 C C . GLY A 1 144 ? 9.239 -14.828 -8.699 1.00 93.19 144 GLY A C 1
ATOM 1068 O O . GLY A 1 144 ? 9.232 -13.621 -8.462 1.00 93.19 144 GLY A O 1
ATOM 1069 N N . TYR A 1 145 ? 8.461 -15.398 -9.618 1.00 95.56 145 TYR A N 1
ATOM 1070 C CA . TYR A 1 145 ? 7.469 -14.665 -10.399 1.00 95.56 145 TYR A CA 1
ATOM 1071 C C . TYR A 1 145 ? 6.250 -15.521 -10.755 1.00 95.56 145 TYR A C 1
ATOM 1073 O O . TYR A 1 145 ? 6.297 -16.755 -10.778 1.00 95.56 145 TYR A O 1
ATOM 1081 N N . MET A 1 146 ? 5.129 -14.853 -10.998 1.00 95.94 146 MET A N 1
ATOM 1082 C CA . MET A 1 146 ? 3.928 -15.437 -11.589 1.00 95.94 146 MET A CA 1
ATOM 1083 C C . MET A 1 146 ? 3.803 -14.993 -13.036 1.00 95.94 146 MET A C 1
ATOM 1085 O O . MET A 1 146 ? 4.266 -13.916 -13.391 1.00 95.94 146 MET A O 1
ATOM 1089 N N . GLU A 1 147 ? 3.165 -15.817 -13.852 1.00 97.69 147 GLU A N 1
ATOM 1090 C CA . GLU A 1 147 ? 2.953 -15.549 -15.269 1.00 97.69 147 GLU A CA 1
ATOM 1091 C C . GLU A 1 147 ? 1.467 -15.561 -15.594 1.00 97.69 147 GLU A C 1
ATOM 1093 O O . GLU A 1 147 ? 0.712 -16.395 -15.076 1.00 97.69 147 GLU A O 1
ATOM 1098 N N . PHE A 1 148 ? 1.064 -14.633 -16.452 1.00 98.31 148 PHE A N 1
ATOM 1099 C CA . PHE A 1 148 ? -0.315 -14.373 -16.814 1.00 98.31 148 PHE A CA 1
ATOM 1100 C C . PHE A 1 148 ? -0.447 -14.220 -18.323 1.00 98.31 148 PHE A C 1
ATOM 1102 O O . PHE A 1 148 ? 0.438 -13.684 -18.985 1.00 98.31 148 PHE A O 1
ATOM 1109 N N . THR A 1 149 ? -1.597 -14.634 -18.850 1.00 97.81 149 THR A N 1
ATOM 1110 C CA . THR A 1 149 ? -1.972 -14.279 -20.219 1.00 97.81 149 THR A CA 1
ATOM 1111 C C . THR A 1 149 ? -2.149 -12.767 -20.345 1.00 97.81 149 THR A C 1
ATOM 1113 O O . THR A 1 149 ? -2.416 -12.103 -19.342 1.00 97.81 149 THR A O 1
ATOM 1116 N N . GLN A 1 150 ? -2.168 -12.224 -21.565 1.00 96.81 150 GLN A N 1
ATOM 1117 C CA . GLN A 1 150 ? -2.521 -10.818 -21.799 1.00 96.81 150 GLN A CA 1
ATOM 1118 C C . GLN A 1 150 ? -3.833 -10.425 -21.099 1.00 96.81 150 GLN A C 1
ATOM 1120 O O . GLN A 1 150 ? -3.958 -9.322 -20.577 1.00 96.81 150 GLN A O 1
ATOM 1125 N N . GLY A 1 151 ? -4.818 -11.325 -21.040 1.00 95.31 151 GLY A N 1
ATOM 1126 C CA . GLY A 1 151 ? -6.097 -11.099 -20.357 1.00 95.31 151 GLY A CA 1
ATOM 1127 C C . GLY A 1 151 ? -6.060 -11.223 -18.827 1.00 95.31 151 GLY A C 1
ATOM 1128 O O . GLY A 1 151 ? -7.119 -11.180 -18.205 1.00 95.31 151 GLY A O 1
ATOM 1129 N N . GLY A 1 152 ? -4.890 -11.439 -18.220 1.00 95.69 152 GLY A N 1
ATOM 1130 C CA . GLY A 1 152 ? -4.710 -11.573 -16.774 1.00 95.69 152 GLY A CA 1
ATOM 1131 C C . GLY A 1 152 ? -5.091 -12.937 -16.200 1.00 95.69 152 GLY A C 1
ATOM 1132 O O . GLY A 1 152 ? -5.297 -13.066 -14.994 1.00 95.69 152 GLY A O 1
ATOM 1133 N N . THR A 1 153 ? -5.211 -13.975 -17.034 1.00 96.62 153 THR A N 1
ATOM 1134 C CA . THR A 1 153 ? -5.432 -15.341 -16.533 1.00 96.62 153 THR A CA 1
ATOM 1135 C C . THR A 1 153 ? -4.107 -15.930 -16.077 1.00 96.62 153 THR A C 1
ATOM 1137 O O . THR A 1 153 ? -3.167 -15.988 -16.861 1.00 96.62 153 THR A O 1
ATOM 1140 N N . TRP A 1 154 ? -4.037 -16.403 -14.833 1.00 97.75 154 TRP A N 1
ATOM 1141 C CA . TRP A 1 154 ? -2.842 -17.064 -14.305 1.00 97.75 154 TRP A CA 1
ATOM 1142 C C . TRP A 1 154 ? -2.472 -18.315 -15.114 1.00 97.75 154 TRP A C 1
ATOM 1144 O O . TRP A 1 154 ? -3.322 -19.170 -15.373 1.00 97.75 154 TRP A O 1
ATOM 1154 N N . ILE A 1 155 ? -1.192 -18.424 -15.469 1.00 97.00 155 ILE A N 1
ATOM 1155 C CA . ILE A 1 155 ? -0.604 -19.546 -16.208 1.00 97.00 155 ILE A CA 1
ATOM 1156 C C . ILE A 1 155 ? 0.165 -20.458 -15.251 1.00 97.00 155 ILE A C 1
ATOM 1158 O O . ILE A 1 155 ? -0.103 -21.660 -15.181 1.00 97.00 155 ILE A O 1
ATOM 1162 N N . ARG A 1 156 ? 1.147 -19.900 -14.529 1.00 95.81 156 ARG A N 1
ATOM 1163 C CA . ARG A 1 156 ? 2.027 -20.645 -13.618 1.00 95.81 156 ARG A CA 1
ATOM 1164 C C . ARG A 1 156 ? 2.722 -19.737 -12.605 1.00 95.81 156 ARG A C 1
ATOM 1166 O O . ARG A 1 156 ? 2.694 -18.514 -12.706 1.00 95.81 156 ARG A O 1
ATOM 1173 N N . THR A 1 157 ? 3.394 -20.371 -11.649 1.00 94.56 157 THR A N 1
ATOM 1174 C CA . THR A 1 157 ? 4.289 -19.726 -10.684 1.00 94.56 157 THR A CA 1
ATOM 1175 C C . THR A 1 157 ? 5.661 -20.383 -10.774 1.00 94.56 157 THR A C 1
ATOM 1177 O O . THR A 1 157 ? 5.762 -21.608 -10.690 1.00 94.56 157 THR A O 1
ATOM 1180 N N . VAL A 1 158 ? 6.708 -19.574 -10.924 1.00 95.00 158 VAL A N 1
ATOM 1181 C CA . VAL A 1 158 ? 8.109 -20.005 -10.934 1.00 95.00 158 VAL A CA 1
ATOM 1182 C C . VAL A 1 158 ? 8.767 -19.508 -9.656 1.00 95.00 158 VAL A C 1
ATOM 1184 O O . VAL A 1 158 ? 8.716 -18.321 -9.344 1.00 95.00 158 VAL A O 1
ATOM 1187 N N . THR A 1 159 ? 9.371 -20.419 -8.895 1.00 91.75 159 THR A N 1
ATOM 1188 C CA . THR A 1 159 ? 10.052 -20.107 -7.634 1.00 91.75 159 THR A CA 1
ATOM 1189 C C . THR A 1 159 ? 11.536 -20.419 -7.729 1.00 91.75 159 THR A C 1
ATOM 1191 O O . THR A 1 159 ? 11.945 -21.402 -8.350 1.00 91.75 159 THR A O 1
ATOM 1194 N N . VAL A 1 160 ? 12.349 -19.597 -7.075 1.00 88.81 160 VAL A N 1
ATOM 1195 C CA . VAL A 1 160 ? 13.779 -19.844 -6.897 1.00 88.81 160 VAL A CA 1
ATOM 1196 C C . VAL A 1 160 ? 13.981 -20.463 -5.510 1.00 88.81 160 VAL A C 1
ATOM 1198 O O . VAL A 1 160 ? 13.736 -19.798 -4.501 1.00 88.81 160 VAL A O 1
ATOM 1201 N N . PRO A 1 161 ? 14.388 -21.741 -5.419 1.00 79.50 161 PRO A N 1
ATOM 1202 C CA . PRO A 1 161 ? 14.509 -22.428 -4.137 1.00 79.50 161 PRO A CA 1
ATOM 1203 C C . PRO A 1 161 ? 15.545 -21.786 -3.210 1.00 79.50 161 PRO A C 1
ATOM 1205 O O . PRO A 1 161 ? 16.568 -21.276 -3.664 1.00 79.50 161 PRO A O 1
ATOM 1208 N N . ASP A 1 162 ? 15.301 -21.883 -1.900 1.00 73.81 162 ASP A N 1
ATOM 1209 C CA . ASP A 1 162 ? 16.226 -21.485 -0.827 1.00 73.81 162 ASP A CA 1
ATOM 1210 C C . ASP A 1 162 ? 16.671 -20.006 -0.848 1.00 73.81 162 ASP A C 1
ATOM 1212 O O . ASP A 1 162 ? 17.619 -19.631 -0.154 1.00 73.81 162 ASP A O 1
ATOM 1216 N N . GLN A 1 163 ? 15.974 -19.157 -1.608 1.00 71.62 163 GLN A N 1
ATOM 1217 C CA . GLN A 1 163 ? 16.132 -17.707 -1.594 1.00 71.62 163 GLN A CA 1
ATOM 1218 C C . GLN A 1 163 ? 14.910 -17.054 -0.947 1.00 71.62 163 GLN A C 1
ATOM 1220 O O . GLN A 1 163 ? 13.774 -17.476 -1.148 1.00 71.62 163 GLN A O 1
ATOM 1225 N N . ALA A 1 164 ? 15.163 -16.010 -0.168 1.00 68.69 164 ALA A N 1
ATOM 1226 C CA . ALA A 1 164 ? 14.145 -15.116 0.366 1.00 68.69 164 ALA A CA 1
ATOM 1227 C C . ALA A 1 164 ? 14.605 -13.692 0.078 1.00 68.69 164 ALA A C 1
ATOM 1229 O O . ALA A 1 164 ? 15.797 -13.416 0.176 1.00 68.69 164 ALA A O 1
ATOM 1230 N N . ALA A 1 165 ? 13.688 -12.793 -0.250 1.00 72.62 165 ALA A N 1
ATOM 1231 C CA . ALA A 1 165 ? 13.981 -11.381 -0.453 1.00 72.62 165 ALA A CA 1
ATOM 1232 C C . ALA A 1 165 ? 13.113 -10.555 0.497 1.00 72.62 165 ALA A C 1
ATOM 1234 O O . ALA A 1 165 ? 11.914 -10.754 0.565 1.00 72.62 165 ALA A O 1
ATOM 1235 N N . TRP A 1 166 ? 13.707 -9.618 1.226 1.00 70.44 166 TRP A N 1
ATOM 1236 C CA . TRP A 1 166 ? 13.022 -8.718 2.163 1.00 70.44 166 TRP A CA 1
ATOM 1237 C C . TRP A 1 166 ? 12.646 -7.380 1.513 1.00 70.44 166 TRP A C 1
ATOM 1239 O O . TRP A 1 166 ? 12.338 -6.410 2.205 1.00 70.44 166 TRP A O 1
ATOM 1249 N N . TYR A 1 167 ? 12.776 -7.297 0.189 1.00 75.31 167 TYR A N 1
ATOM 1250 C CA . TYR A 1 167 ? 12.496 -6.113 -0.609 1.00 75.31 167 TYR A CA 1
ATOM 1251 C C . TYR A 1 167 ? 12.159 -6.515 -2.051 1.00 75.31 167 TYR A C 1
ATOM 1253 O O . TYR A 1 167 ? 12.468 -7.628 -2.474 1.00 75.31 167 TYR A O 1
ATOM 1261 N N . ALA A 1 168 ? 11.573 -5.578 -2.791 1.00 80.56 168 ALA A N 1
ATOM 1262 C CA . ALA A 1 168 ? 11.074 -5.704 -4.158 1.00 80.56 168 ALA A CA 1
ATOM 1263 C C . ALA A 1 168 ? 12.134 -6.101 -5.217 1.00 80.56 168 ALA A C 1
ATOM 1265 O O . ALA A 1 168 ? 13.046 -5.303 -5.475 1.00 80.56 168 ALA A O 1
ATOM 1266 N N . PRO A 1 169 ? 12.025 -7.279 -5.864 1.00 89.38 169 PRO A N 1
ATOM 1267 C CA . PRO A 1 169 ? 12.769 -7.605 -7.081 1.00 89.38 169 PRO A CA 1
ATOM 1268 C C . PRO A 1 169 ? 12.226 -6.915 -8.337 1.00 89.38 169 PRO A C 1
ATOM 1270 O O . PRO A 1 169 ? 11.046 -6.580 -8.418 1.00 89.38 169 PRO A O 1
ATOM 1273 N N . PHE A 1 170 ? 13.107 -6.785 -9.333 1.00 95.00 170 PHE A N 1
ATOM 1274 C CA . PHE A 1 170 ? 12.791 -6.353 -10.697 1.00 95.00 170 PHE A CA 1
ATOM 1275 C C . PHE A 1 170 ? 12.970 -7.522 -11.671 1.00 95.00 170 PHE A C 1
ATOM 1277 O O . PHE A 1 170 ? 13.779 -8.426 -11.423 1.00 95.00 170 PHE A O 1
ATOM 1284 N N . ILE A 1 171 ? 12.214 -7.495 -12.765 1.00 97.94 171 ILE A N 1
ATOM 1285 C CA . ILE A 1 171 ? 12.104 -8.583 -13.737 1.00 97.94 171 ILE A CA 1
ATOM 1286 C C . ILE A 1 171 ? 12.047 -8.023 -15.158 1.00 97.94 171 ILE A C 1
ATOM 1288 O O . ILE A 1 171 ? 11.563 -6.913 -15.354 1.00 97.94 171 ILE A O 1
ATOM 1292 N N . ALA A 1 172 ? 12.527 -8.787 -16.135 1.00 98.12 172 ALA A N 1
ATOM 1293 C CA . ALA A 1 172 ? 12.417 -8.452 -17.551 1.00 98.12 172 ALA A CA 1
ATOM 1294 C C . ALA A 1 172 ? 12.183 -9.701 -18.413 1.00 98.12 172 ALA A C 1
ATOM 1296 O O . ALA A 1 172 ? 12.564 -10.807 -18.021 1.00 98.12 172 ALA A O 1
ATOM 1297 N N . ILE A 1 173 ? 11.590 -9.512 -19.596 1.00 97.81 173 ILE A N 1
ATOM 1298 C CA . ILE A 1 173 ? 11.385 -10.552 -20.616 1.00 97.81 173 ILE A CA 1
ATOM 1299 C C . ILE A 1 173 ? 12.181 -10.186 -21.869 1.00 97.81 173 ILE A C 1
ATOM 1301 O O . ILE A 1 173 ? 12.178 -9.038 -22.316 1.00 97.81 173 ILE A O 1
ATOM 1305 N N . SER A 1 174 ? 12.860 -11.171 -22.454 1.00 97.12 174 SER A N 1
ATOM 1306 C CA . SER A 1 174 ? 13.530 -11.016 -23.742 1.00 97.12 174 SER A CA 1
ATOM 1307 C C . SER A 1 174 ? 12.522 -10.859 -24.882 1.00 97.12 174 SER A C 1
ATOM 1309 O O . SER A 1 174 ? 11.721 -11.768 -25.101 1.00 97.12 174 SER A O 1
ATOM 1311 N N . PRO A 1 175 ? 12.612 -9.792 -25.699 1.00 94.50 175 PRO A N 1
ATOM 1312 C CA . PRO A 1 175 ? 11.707 -9.581 -26.831 1.00 94.50 175 PRO A CA 1
ATOM 1313 C C . PRO A 1 175 ? 11.977 -10.530 -28.015 1.00 94.50 175 PRO A C 1
ATOM 1315 O O . PRO A 1 175 ? 11.336 -10.411 -29.057 1.00 94.50 175 PRO A O 1
ATOM 1318 N N . ILE A 1 176 ? 12.972 -11.419 -27.900 1.00 94.50 176 ILE A N 1
ATOM 1319 C CA . ILE A 1 176 ? 13.410 -12.327 -28.971 1.00 94.50 176 ILE A CA 1
ATOM 1320 C C . ILE A 1 176 ? 13.215 -13.786 -28.572 1.00 94.50 176 ILE A C 1
ATOM 1322 O O . ILE A 1 176 ? 12.761 -14.592 -29.381 1.00 94.50 176 ILE A O 1
ATOM 1326 N N . THR A 1 177 ? 13.644 -14.138 -27.361 1.00 96.12 177 THR A N 1
ATOM 1327 C CA . THR A 1 177 ? 13.675 -15.527 -26.883 1.00 96.12 177 THR A CA 1
ATOM 1328 C C . THR A 1 177 ? 12.580 -15.835 -25.877 1.00 96.12 177 THR A C 1
ATOM 1330 O O . THR A 1 177 ? 12.414 -17.005 -25.551 1.00 96.12 177 THR A O 1
ATOM 1333 N N . GLU A 1 178 ? 11.865 -14.813 -25.391 1.00 96.38 178 GLU A N 1
ATOM 1334 C CA . GLU A 1 178 ? 10.873 -14.922 -24.311 1.00 96.38 178 GLU A CA 1
ATOM 1335 C C . GLU A 1 178 ? 11.480 -15.433 -22.984 1.00 96.38 178 GLU A C 1
ATOM 1337 O O . GLU A 1 178 ? 10.764 -15.800 -22.054 1.00 96.38 178 GLU A O 1
ATOM 1342 N N . ASP A 1 179 ? 12.815 -15.441 -22.869 1.00 98.12 179 ASP A N 1
ATOM 1343 C CA . ASP A 1 179 ? 13.513 -15.769 -21.627 1.00 98.12 179 ASP A CA 1
ATOM 1344 C C . ASP A 1 179 ? 13.242 -14.695 -20.563 1.00 98.12 179 ASP A C 1
ATOM 1346 O O . ASP A 1 179 ? 13.222 -13.494 -20.856 1.00 98.12 179 ASP A O 1
ATOM 1350 N N . VAL A 1 180 ? 13.091 -15.127 -19.313 1.00 98.50 180 VAL A N 1
ATOM 1351 C CA . VAL A 1 180 ? 12.794 -14.271 -18.159 1.00 98.50 180 VAL A CA 1
ATOM 1352 C C . VAL A 1 180 ? 14.053 -14.053 -17.325 1.00 98.50 180 VAL A C 1
ATOM 1354 O O . VAL A 1 180 ? 14.760 -15.005 -16.983 1.00 98.50 180 VAL A O 1
ATOM 1357 N N . TYR A 1 181 ? 14.299 -12.803 -16.938 1.00 98.62 181 TYR A N 1
ATOM 1358 C CA . TYR A 1 181 ? 15.453 -12.380 -16.147 1.00 98.62 181 TYR A CA 1
ATOM 1359 C C . TYR A 1 181 ? 14.987 -11.779 -14.825 1.00 98.62 181 TYR A C 1
ATOM 1361 O O . TYR A 1 181 ? 14.263 -10.788 -14.824 1.00 98.62 181 TYR A O 1
ATOM 1369 N N . LEU A 1 182 ? 15.415 -12.353 -13.699 1.00 97.38 182 LEU A N 1
ATOM 1370 C CA . LEU A 1 182 ? 14.993 -11.945 -12.357 1.00 97.38 182 LEU A CA 1
ATOM 1371 C C . LEU A 1 182 ? 16.196 -11.508 -11.513 1.00 97.38 182 LEU A C 1
ATOM 1373 O O . LEU A 1 182 ? 17.175 -12.244 -11.376 1.00 97.38 182 LEU A O 1
ATOM 1377 N N . VAL A 1 183 ? 16.117 -10.314 -10.922 1.00 95.62 183 VAL A N 1
ATOM 1378 C CA . VAL A 1 183 ? 17.231 -9.712 -10.176 1.00 95.62 183 VAL A CA 1
ATOM 1379 C C . VAL A 1 183 ? 17.257 -10.146 -8.717 1.00 95.62 183 VAL A C 1
ATOM 1381 O O . VAL A 1 183 ? 16.316 -9.874 -7.966 1.00 95.62 183 VAL A O 1
ATOM 1384 N N . GLN A 1 184 ? 18.390 -10.706 -8.285 1.00 92.12 184 GLN A N 1
ATOM 1385 C CA . GLN A 1 184 ? 18.712 -11.001 -6.890 1.00 92.12 184 GLN A CA 1
ATOM 1386 C C . GLN A 1 184 ? 19.860 -10.112 -6.412 1.00 92.12 184 GLN A C 1
ATOM 1388 O O . GLN A 1 184 ? 20.870 -9.935 -7.088 1.00 92.12 184 GLN A O 1
ATOM 1393 N N . SER A 1 185 ? 19.715 -9.535 -5.222 1.00 89.75 185 SER A N 1
ATOM 1394 C CA . SER A 1 185 ? 20.691 -8.592 -4.675 1.00 89.75 185 SER A CA 1
ATOM 1395 C C . SER A 1 185 ? 20.785 -8.701 -3.162 1.00 89.75 185 SER A C 1
ATOM 1397 O O . SER A 1 185 ? 19.810 -9.011 -2.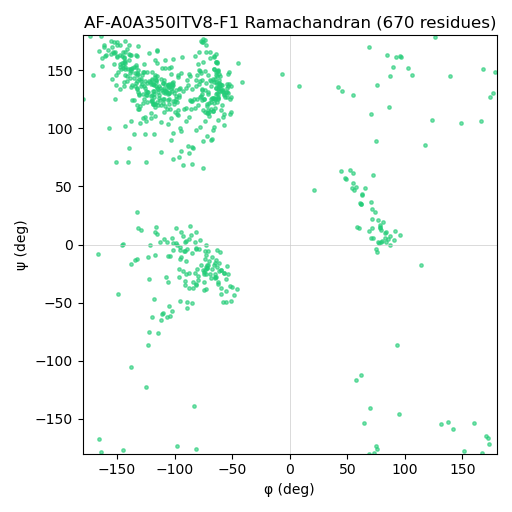476 1.00 89.75 185 SER A O 1
ATOM 1399 N N . THR A 1 186 ? 21.957 -8.380 -2.624 1.00 83.94 186 THR A N 1
ATOM 1400 C CA . THR A 1 186 ? 22.228 -8.244 -1.186 1.00 83.94 186 THR A CA 1
ATOM 1401 C C . THR A 1 186 ? 21.360 -7.169 -0.526 1.00 83.94 186 THR A C 1
ATOM 1403 O O . THR A 1 186 ? 21.135 -7.207 0.684 1.00 83.94 186 THR A O 1
ATOM 1406 N N . GLY A 1 187 ? 20.837 -6.225 -1.316 1.00 78.75 187 GLY A N 1
ATOM 1407 C CA . GLY A 1 187 ? 19.850 -5.237 -0.875 1.00 78.75 187 GLY A CA 1
ATOM 1408 C C . GLY A 1 187 ? 18.445 -5.808 -0.717 1.00 78.75 187 GLY A C 1
ATOM 1409 O O . GLY A 1 187 ? 17.649 -5.237 0.021 1.00 78.75 187 GLY A O 1
ATOM 1410 N N . LEU A 1 188 ? 18.159 -6.929 -1.382 1.00 79.31 188 LEU A N 1
ATOM 1411 C CA . LEU A 1 188 ? 16.919 -7.684 -1.230 1.00 79.31 188 LEU A CA 1
ATOM 1412 C C . LEU A 1 188 ? 17.080 -8.705 -0.107 1.00 79.31 188 LEU A C 1
ATOM 1414 O O . LEU A 1 188 ? 16.283 -8.732 0.820 1.00 79.31 188 LEU A O 1
ATOM 1418 N N . ALA A 1 189 ? 18.158 -9.491 -0.128 1.00 80.00 189 ALA A N 1
ATOM 1419 C CA . ALA A 1 189 ? 18.499 -10.408 0.949 1.00 80.00 189 ALA A CA 1
ATOM 1420 C C . ALA A 1 189 ? 19.955 -10.274 1.356 1.00 80.00 189 ALA A C 1
ATOM 1422 O O . ALA A 1 189 ? 20.854 -10.615 0.599 1.00 80.00 189 ALA A O 1
ATOM 1423 N N . LYS A 1 190 ? 20.194 -9.868 2.605 1.00 80.19 190 LYS A N 1
ATOM 1424 C CA . LYS A 1 190 ? 21.536 -9.555 3.121 1.00 80.19 190 LYS A CA 1
ATOM 1425 C C . LYS A 1 190 ? 22.573 -10.676 2.937 1.00 80.19 190 LYS A C 1
ATOM 1427 O O . LYS A 1 190 ? 23.769 -10.398 2.930 1.00 80.19 190 LYS A O 1
ATOM 1432 N N . THR A 1 191 ? 22.130 -11.928 2.839 1.00 82.25 191 THR A N 1
ATOM 1433 C CA . THR A 1 191 ? 22.981 -13.114 2.659 1.00 82.25 191 THR A CA 1
ATOM 1434 C C . THR A 1 191 ? 22.968 -13.684 1.240 1.00 82.25 191 THR A C 1
ATOM 1436 O O . THR A 1 191 ? 23.770 -14.573 0.963 1.00 82.25 191 THR A O 1
ATOM 1439 N N . ALA A 1 192 ? 22.071 -13.220 0.368 1.00 83.94 192 ALA A N 1
ATOM 1440 C CA . ALA A 1 192 ? 21.972 -13.680 -1.013 1.00 83.94 192 ALA A CA 1
ATOM 1441 C C . ALA A 1 192 ? 23.036 -13.010 -1.897 1.00 83.94 192 ALA A C 1
ATOM 1443 O O . ALA A 1 192 ? 23.522 -11.928 -1.558 1.00 83.94 192 ALA A O 1
ATOM 1444 N N . PRO A 1 193 ? 23.430 -13.635 -3.016 1.00 88.06 193 PRO A N 1
ATOM 1445 C CA . PRO A 1 193 ? 24.361 -13.025 -3.957 1.00 88.06 193 PRO A CA 1
ATOM 1446 C C . PRO A 1 193 ? 23.711 -11.879 -4.759 1.00 88.06 193 PRO A C 1
ATOM 1448 O O . PRO A 1 193 ? 22.497 -11.713 -4.772 1.00 88.06 193 PRO A O 1
ATOM 1451 N N . ASN A 1 194 ? 24.535 -11.077 -5.424 1.00 91.19 194 ASN A N 1
ATOM 1452 C CA . ASN A 1 194 ? 24.149 -10.109 -6.441 1.00 91.19 194 ASN A CA 1
ATOM 1453 C C . ASN A 1 194 ? 24.296 -10.802 -7.800 1.00 91.19 194 ASN A C 1
ATOM 1455 O O . ASN A 1 194 ? 25.412 -10.926 -8.310 1.00 91.19 194 ASN A O 1
ATOM 1459 N N . VAL A 1 195 ? 23.190 -11.311 -8.337 1.00 94.62 195 VAL A N 1
ATOM 1460 C CA . VAL A 1 195 ? 23.129 -12.080 -9.591 1.00 94.62 195 VAL A CA 1
ATOM 1461 C C . VAL A 1 195 ? 21.810 -11.821 -10.308 1.00 94.62 195 VAL A C 1
ATOM 1463 O O . VAL A 1 195 ? 20.837 -11.357 -9.712 1.00 94.62 195 VAL A O 1
ATOM 1466 N N . VAL A 1 196 ? 21.768 -12.168 -11.587 1.00 97.50 196 VAL A N 1
ATOM 1467 C CA . VAL A 1 196 ? 20.532 -12.249 -12.365 1.00 97.50 196 VAL A CA 1
ATOM 1468 C C . VAL A 1 196 ? 20.248 -13.714 -12.659 1.00 97.50 196 VAL A C 1
ATOM 1470 O O . VAL A 1 196 ? 21.079 -14.389 -13.269 1.00 97.50 196 VAL A O 1
ATOM 1473 N N . TYR A 1 197 ? 19.088 -14.201 -12.225 1.00 97.12 197 TYR A N 1
ATOM 1474 C CA . TYR A 1 197 ? 18.581 -15.526 -12.570 1.00 97.12 197 TYR A CA 1
ATOM 1475 C C . TYR A 1 197 ? 17.919 -15.498 -13.944 1.00 97.12 197 TYR A C 1
ATOM 1477 O O . TYR A 1 197 ? 17.225 -14.538 -14.274 1.00 97.12 197 TYR A O 1
ATOM 1485 N N . MET A 1 198 ? 18.108 -16.561 -14.720 1.00 98.00 198 MET A N 1
ATOM 1486 C CA . MET A 1 198 ? 17.561 -16.703 -16.066 1.00 98.00 198 MET A CA 1
ATOM 1487 C C . MET A 1 198 ? 16.662 -17.931 -16.165 1.00 98.00 198 MET A C 1
ATOM 1489 O O . MET A 1 198 ? 17.030 -19.014 -15.695 1.00 98.00 198 MET A O 1
ATOM 1493 N N . PHE A 1 199 ? 15.535 -17.781 -16.851 1.00 98.25 199 PHE A N 1
ATOM 1494 C CA . PHE A 1 199 ? 14.574 -18.848 -17.115 1.00 98.25 199 PHE A CA 1
ATOM 1495 C C . PHE A 1 199 ? 14.175 -18.840 -18.585 1.00 98.25 199 PHE A C 1
ATOM 1497 O O . PHE A 1 199 ? 14.090 -17.772 -19.180 1.00 98.25 199 PHE A O 1
ATOM 1504 N N . ASP A 1 200 ? 13.925 -20.015 -19.158 1.00 97.44 200 ASP A N 1
ATOM 1505 C CA . ASP A 1 200 ? 13.336 -20.105 -20.493 1.00 97.44 200 ASP A CA 1
ATOM 1506 C C . ASP A 1 200 ? 11.852 -19.711 -20.476 1.00 97.44 200 ASP A C 1
ATOM 1508 O O . ASP A 1 200 ? 11.236 -19.588 -19.412 1.00 97.44 200 ASP A O 1
ATOM 1512 N N . SER A 1 201 ? 11.246 -19.586 -21.656 1.00 94.81 201 SER A N 1
ATOM 1513 C CA . SER A 1 201 ? 9.815 -19.278 -21.810 1.00 94.81 201 SER A CA 1
ATOM 1514 C C . SER A 1 201 ? 8.866 -20.350 -21.253 1.00 94.81 201 SER A C 1
ATOM 1516 O O . SER A 1 201 ? 7.649 -20.173 -21.213 1.00 94.81 201 SER A O 1
ATOM 1518 N N . SER A 1 202 ? 9.393 -21.487 -20.785 1.00 95.69 202 SER A N 1
ATOM 1519 C CA . SER A 1 202 ? 8.651 -22.530 -20.068 1.00 95.69 202 SER A CA 1
ATOM 1520 C C . SER A 1 202 ? 8.867 -22.491 -18.545 1.00 95.69 202 SER A C 1
ATOM 1522 O O . SER A 1 202 ? 8.301 -23.321 -17.829 1.00 95.69 202 SER A O 1
ATOM 1524 N N . GLY A 1 203 ? 9.649 -21.534 -18.038 1.00 95.88 203 GLY A N 1
ATOM 1525 C CA . GLY A 1 203 ? 9.956 -21.353 -16.622 1.00 95.88 203 GLY A CA 1
ATOM 1526 C C . GLY A 1 203 ? 11.082 -22.251 -16.103 1.00 95.88 203 GLY A C 1
ATOM 1527 O O . GLY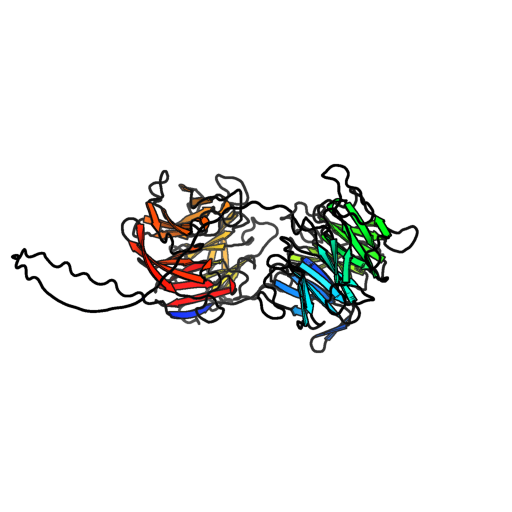 A 1 203 ? 11.295 -22.327 -14.891 1.00 95.88 203 GLY A O 1
ATOM 1528 N N . ASN A 1 204 ? 11.814 -22.950 -16.977 1.00 96.75 204 ASN A N 1
ATOM 1529 C CA . ASN A 1 204 ? 12.954 -23.764 -16.564 1.00 96.75 204 ASN A CA 1
ATOM 1530 C C . ASN A 1 204 ? 14.189 -22.884 -16.377 1.00 96.75 204 ASN A C 1
ATOM 1532 O O . ASN A 1 204 ? 14.503 -22.053 -17.224 1.00 96.75 204 ASN A O 1
ATOM 1536 N N . ALA A 1 205 ? 14.939 -23.109 -15.298 1.00 96.75 205 ALA A N 1
ATOM 1537 C CA . ALA A 1 205 ? 16.171 -22.371 -15.047 1.00 96.75 205 ALA A CA 1
ATOM 1538 C C . ALA A 1 205 ? 17.219 -22.621 -16.151 1.00 96.75 205 ALA A C 1
ATOM 1540 O O . ALA A 1 205 ? 17.606 -23.764 -16.408 1.00 96.75 205 ALA A O 1
ATOM 1541 N N . LEU A 1 206 ? 17.715 -21.539 -16.751 1.00 97.12 206 LEU A N 1
ATOM 1542 C CA . LEU A 1 206 ? 18.817 -21.531 -17.719 1.00 97.12 206 LEU A CA 1
ATOM 1543 C C . LEU A 1 206 ? 20.176 -21.298 -17.047 1.00 97.12 206 LEU A C 1
ATOM 1545 O O . LEU A 1 206 ? 21.212 -21.691 -17.585 1.00 97.12 206 LEU A O 1
ATOM 1549 N N . GLY A 1 207 ? 20.175 -20.683 -15.863 1.00 95.31 207 GLY A N 1
ATOM 1550 C CA . GLY A 1 207 ? 21.371 -20.384 -15.085 1.00 95.31 207 GLY A CA 1
ATOM 1551 C C . GLY A 1 207 ? 21.280 -19.030 -14.393 1.00 95.31 207 GLY A C 1
ATOM 1552 O O . GLY A 1 207 ? 20.195 -18.491 -14.182 1.00 95.31 207 GLY A O 1
ATOM 1553 N N . GLU A 1 208 ? 22.440 -18.491 -14.039 1.00 96.25 208 GLU A N 1
ATOM 1554 C CA . GLU A 1 208 ? 22.597 -17.162 -13.452 1.00 96.25 208 GLU A CA 1
ATOM 1555 C C . GLU A 1 208 ? 23.874 -16.499 -13.983 1.00 96.25 208 GLU A C 1
ATOM 1557 O O . GLU A 1 208 ? 24.806 -17.190 -14.413 1.00 96.25 208 GLU A O 1
ATOM 1562 N N . PHE A 1 209 ? 23.941 -15.170 -13.930 1.00 97.31 209 PHE A N 1
ATOM 1563 C CA . PHE A 1 209 ? 25.165 -14.421 -14.215 1.00 97.31 209 PHE A CA 1
ATOM 1564 C C . PHE A 1 209 ? 25.368 -13.246 -13.256 1.00 97.31 209 PHE A C 1
ATOM 1566 O O . PHE A 1 209 ? 24.451 -12.801 -12.565 1.00 97.31 209 PHE A O 1
ATOM 1573 N N . GLY A 1 210 ? 26.602 -12.738 -13.234 1.00 93.75 210 GLY A N 1
ATOM 1574 C CA . GLY A 1 210 ? 27.057 -11.745 -12.267 1.00 93.75 210 GLY A CA 1
ATOM 1575 C C . GLY A 1 210 ? 27.785 -12.370 -11.081 1.00 93.75 210 GLY A C 1
ATOM 1576 O O . GLY A 1 210 ? 27.707 -13.570 -10.826 1.00 93.75 210 GLY A O 1
ATOM 1577 N N . THR A 1 211 ? 28.551 -11.554 -10.366 1.00 90.31 211 THR A N 1
ATOM 1578 C CA . THR A 1 211 ? 29.261 -11.956 -9.145 1.00 90.31 211 THR A CA 1
ATOM 1579 C C . THR A 1 211 ? 29.290 -10.799 -8.160 1.00 90.31 211 THR A C 1
ATOM 1581 O O . THR A 1 211 ? 29.304 -9.650 -8.578 1.00 90.31 211 THR A O 1
ATOM 1584 N N . ASN A 1 212 ? 29.350 -11.066 -6.855 1.00 88.19 212 ASN A N 1
ATOM 1585 C CA . ASN A 1 212 ? 29.508 -9.996 -5.867 1.00 88.19 212 ASN A CA 1
ATOM 1586 C C . ASN A 1 212 ? 30.825 -9.234 -6.073 1.00 88.19 212 ASN A C 1
ATOM 1588 O O . ASN A 1 212 ? 31.877 -9.854 -6.248 1.00 88.19 212 ASN A O 1
ATOM 1592 N N . ASP A 1 213 ? 30.788 -7.908 -5.939 1.00 82.00 213 ASP A N 1
ATOM 1593 C CA . ASP A 1 213 ? 32.002 -7.112 -5.763 1.00 82.00 213 ASP A CA 1
ATOM 1594 C C . ASP A 1 213 ? 32.772 -7.613 -4.524 1.00 82.00 213 ASP A C 1
ATOM 1596 O O . ASP A 1 213 ? 32.226 -7.805 -3.433 1.00 82.00 213 ASP A O 1
ATOM 1600 N N . SER A 1 214 ? 34.067 -7.869 -4.714 1.00 61.69 214 SER A N 1
ATOM 1601 C CA . SER A 1 214 ? 34.974 -8.380 -3.684 1.00 61.69 214 SER A CA 1
ATOM 1602 C C . SER A 1 214 ? 35.372 -7.338 -2.631 1.00 61.69 214 SER A C 1
ATOM 1604 O O . SER A 1 214 ? 35.957 -7.700 -1.605 1.00 61.69 214 SER A O 1
ATOM 1606 N N . THR A 1 215 ? 35.102 -6.048 -2.862 1.00 53.41 215 THR A N 1
ATOM 1607 C CA . THR A 1 215 ? 35.627 -4.971 -2.023 1.00 53.41 215 THR A CA 1
ATOM 1608 C C . THR A 1 215 ? 34.632 -4.507 -0.964 1.00 53.41 215 THR A C 1
ATOM 1610 O O . THR A 1 215 ? 33.633 -3.833 -1.210 1.00 53.41 215 THR A O 1
ATOM 1613 N N . THR A 1 216 ? 34.956 -4.794 0.296 1.00 48.44 216 THR A N 1
ATOM 1614 C CA . THR A 1 216 ? 34.354 -4.100 1.431 1.00 48.44 216 THR A CA 1
ATOM 1615 C C . THR A 1 216 ? 34.826 -2.640 1.427 1.00 48.44 216 THR A C 1
ATOM 1617 O O . THR A 1 216 ? 35.833 -2.295 2.043 1.00 48.44 216 THR A O 1
ATOM 1620 N N . ASN A 1 217 ? 34.057 -1.775 0.765 1.00 48.84 217 ASN A N 1
ATOM 1621 C CA . ASN A 1 217 ? 33.851 -0.385 1.168 1.00 48.84 217 ASN A CA 1
ATOM 1622 C C . ASN A 1 217 ? 35.014 0.617 0.981 1.00 48.84 217 ASN A C 1
ATOM 1624 O O . ASN A 1 217 ? 35.407 1.235 1.961 1.00 48.84 217 ASN A O 1
ATOM 1628 N N . THR A 1 218 ? 35.535 0.873 -0.232 1.00 47.03 218 THR A N 1
ATOM 1629 C CA . THR A 1 218 ? 36.156 2.207 -0.508 1.00 47.03 218 THR A CA 1
ATOM 1630 C C . THR A 1 218 ? 36.444 2.580 -1.971 1.00 47.03 218 THR A C 1
ATOM 1632 O O . THR A 1 218 ? 36.742 3.748 -2.218 1.00 47.03 218 THR A O 1
ATOM 1635 N N . ALA A 1 219 ? 36.296 1.689 -2.956 1.00 45.94 219 ALA A N 1
ATOM 1636 C CA . ALA A 1 219 ? 36.414 2.063 -4.371 1.00 45.94 219 ALA A CA 1
ATOM 1637 C C . ALA A 1 219 ? 35.350 1.348 -5.218 1.00 45.94 219 ALA A C 1
ATOM 1639 O O . ALA A 1 219 ? 35.612 0.308 -5.804 1.00 45.94 219 ALA A O 1
ATOM 1640 N N . LYS A 1 220 ? 34.142 1.923 -5.252 1.00 61.84 220 LYS A N 1
ATOM 1641 C CA . LYS A 1 220 ? 33.034 1.502 -6.121 1.00 61.84 220 LYS A CA 1
ATOM 1642 C C . LYS A 1 220 ? 33.460 1.674 -7.581 1.00 61.84 220 LYS A C 1
ATOM 1644 O O . LYS A 1 220 ? 33.599 2.809 -8.040 1.00 61.84 220 LYS A O 1
ATOM 1649 N N . SER A 1 221 ? 33.724 0.576 -8.279 1.00 69.06 221 SER A N 1
ATOM 1650 C CA . SER A 1 221 ? 34.068 0.573 -9.702 1.00 69.06 221 SER A CA 1
ATOM 1651 C C . SER A 1 221 ? 33.184 -0.425 -10.432 1.00 69.06 221 SER A C 1
ATOM 1653 O O . SER A 1 221 ? 33.014 -1.538 -9.947 1.00 69.06 221 SER A O 1
ATOM 1655 N N . CYS A 1 222 ? 32.672 -0.049 -11.602 1.00 85.19 222 CYS A N 1
ATOM 1656 C CA . CYS A 1 222 ? 31.848 -0.900 -12.464 1.00 85.19 222 CYS A CA 1
ATOM 1657 C C . CYS A 1 222 ? 32.710 -1.931 -13.192 1.00 85.19 222 CYS A C 1
ATOM 1659 O O . CYS A 1 222 ? 32.940 -1.851 -14.397 1.00 85.19 222 CYS A O 1
ATOM 1661 N N . ALA A 1 223 ? 33.295 -2.847 -12.426 1.00 89.12 223 ALA A N 1
ATOM 1662 C CA . ALA A 1 223 ? 34.096 -3.922 -12.974 1.00 89.12 223 ALA A CA 1
ATOM 1663 C C . ALA A 1 223 ? 33.197 -4.906 -13.736 1.00 89.12 223 ALA A C 1
ATOM 1665 O O . ALA A 1 223 ? 32.085 -5.206 -13.310 1.00 89.12 223 ALA A O 1
ATOM 1666 N N . ALA A 1 224 ? 33.706 -5.413 -14.858 1.00 92.38 224 ALA A N 1
ATOM 1667 C CA . ALA A 1 224 ? 32.967 -6.270 -15.778 1.00 92.38 224 ALA A CA 1
ATOM 1668 C C . ALA A 1 224 ? 32.299 -7.462 -15.068 1.00 92.38 224 ALA A C 1
ATOM 1670 O O . ALA A 1 224 ? 32.991 -8.362 -14.584 1.00 92.38 224 ALA A O 1
ATOM 1671 N N . GLY A 1 225 ? 30.963 -7.466 -15.016 1.00 91.06 225 GLY A N 1
ATOM 1672 C CA . GLY A 1 225 ? 30.168 -8.549 -14.428 1.00 91.06 225 GLY A CA 1
ATOM 1673 C C . GLY A 1 225 ? 30.286 -8.691 -12.906 1.00 91.06 225 GLY A C 1
ATOM 1674 O O . GLY A 1 225 ? 29.850 -9.704 -12.353 1.00 91.06 225 GLY A O 1
ATOM 1675 N N . GLN A 1 226 ? 30.881 -7.709 -12.223 1.00 91.94 226 GLN A N 1
ATOM 1676 C CA . GLN A 1 226 ? 30.882 -7.625 -10.765 1.00 91.94 226 GLN A CA 1
ATOM 1677 C C . GLN A 1 226 ? 29.816 -6.633 -10.321 1.00 91.94 226 GLN A C 1
ATOM 1679 O O . GLN A 1 226 ? 29.824 -5.475 -10.730 1.00 91.94 226 GLN A O 1
ATOM 1684 N N . PHE A 1 227 ? 28.912 -7.108 -9.479 1.00 92.31 227 PHE A N 1
ATOM 1685 C CA . PHE A 1 227 ? 27.759 -6.393 -8.982 1.00 92.31 227 PHE A CA 1
ATOM 1686 C C . PHE A 1 227 ? 27.932 -6.026 -7.515 1.00 92.31 227 PHE A C 1
ATOM 1688 O O . PHE A 1 227 ? 28.213 -6.870 -6.652 1.00 92.31 227 PHE A O 1
ATOM 1695 N N . GLY A 1 228 ? 27.689 -4.754 -7.217 1.00 89.25 228 GLY A N 1
ATOM 1696 C CA . GLY A 1 228 ? 27.305 -4.350 -5.877 1.00 89.25 228 GLY A CA 1
ATOM 1697 C C . GLY A 1 228 ? 25.798 -4.557 -5.675 1.00 89.25 228 GLY A C 1
ATOM 1698 O O . GLY A 1 228 ? 25.240 -5.557 -6.111 1.00 89.25 228 GLY A O 1
ATOM 1699 N N . LEU A 1 229 ? 25.104 -3.625 -5.021 1.00 89.94 229 LEU A N 1
ATOM 1700 C CA . LEU A 1 229 ? 23.639 -3.645 -4.973 1.00 89.94 229 LEU A CA 1
ATOM 1701 C C . LEU A 1 229 ? 23.068 -3.385 -6.368 1.00 89.94 229 LEU A C 1
ATOM 1703 O O . LEU A 1 229 ? 23.201 -2.269 -6.868 1.00 89.94 229 LEU A O 1
ATOM 1707 N N . ILE A 1 230 ? 22.386 -4.377 -6.937 1.00 93.44 230 ILE A N 1
ATOM 1708 C CA . ILE A 1 230 ? 21.642 -4.243 -8.197 1.00 93.44 230 ILE A CA 1
ATOM 1709 C C . ILE A 1 230 ? 20.133 -4.122 -7.959 1.00 93.44 230 ILE A C 1
ATOM 1711 O O . ILE A 1 230 ? 19.631 -4.584 -6.926 1.00 93.44 230 ILE A O 1
ATOM 1715 N N . ARG A 1 231 ? 19.434 -3.457 -8.889 1.00 94.50 231 ARG A N 1
ATOM 1716 C CA . ARG A 1 231 ? 17.968 -3.291 -8.911 1.00 94.50 231 ARG A CA 1
ATOM 1717 C C . ARG A 1 231 ? 17.396 -3.460 -10.322 1.00 94.50 231 ARG A C 1
ATOM 1719 O O . ARG A 1 231 ? 17.303 -4.592 -10.756 1.00 94.50 231 ARG A O 1
ATOM 1726 N N . GLY A 1 232 ? 16.994 -2.382 -11.001 1.00 96.00 232 GLY A N 1
ATOM 1727 C CA . GLY A 1 232 ? 16.303 -2.440 -12.291 1.00 96.00 232 GLY A CA 1
ATOM 1728 C C . GLY A 1 232 ? 17.033 -3.259 -13.357 1.00 96.00 232 GLY A C 1
ATOM 1729 O O . GLY A 1 232 ? 18.268 -3.279 -13.401 1.00 96.00 232 GLY A O 1
ATOM 1730 N N . ILE A 1 233 ? 16.244 -3.906 -14.210 1.00 98.38 233 ILE A N 1
ATOM 1731 C CA . ILE A 1 233 ? 16.687 -4.712 -15.343 1.00 98.38 233 ILE A CA 1
ATOM 1732 C C . ILE A 1 233 ? 15.732 -4.493 -16.518 1.00 98.38 233 ILE A C 1
ATOM 1734 O O . ILE A 1 233 ? 14.531 -4.411 -16.300 1.00 98.38 233 ILE A O 1
ATOM 1738 N N . ASP A 1 234 ? 16.258 -4.411 -17.737 1.00 98.19 234 ASP A N 1
ATOM 1739 C CA . ASP A 1 234 ? 15.464 -4.435 -18.972 1.00 98.19 234 ASP A CA 1
ATOM 1740 C C . ASP A 1 234 ? 16.344 -4.877 -20.155 1.00 98.19 234 ASP A C 1
ATOM 1742 O O . ASP A 1 234 ? 17.573 -4.944 -20.033 1.00 98.19 234 ASP A O 1
ATOM 1746 N N . LEU A 1 235 ? 15.731 -5.206 -21.293 1.00 97.44 235 LEU A N 1
ATOM 1747 C CA . LEU A 1 235 ? 16.420 -5.660 -22.501 1.00 97.44 235 LEU A CA 1
ATOM 1748 C C . LEU A 1 235 ? 16.150 -4.766 -23.710 1.00 97.44 235 LEU A C 1
ATOM 1750 O O . LEU A 1 235 ? 15.010 -4.380 -23.965 1.00 97.44 235 LEU A O 1
ATOM 1754 N N . ASP A 1 236 ? 17.177 -4.507 -24.519 1.00 96.12 236 ASP A N 1
ATOM 1755 C CA . ASP A 1 236 ? 17.012 -3.801 -25.793 1.00 96.12 236 ASP A CA 1
ATOM 1756 C C . ASP A 1 236 ? 16.391 -4.689 -26.893 1.00 96.12 236 ASP A C 1
ATOM 1758 O O . ASP A 1 236 ? 16.150 -5.886 -26.720 1.00 96.12 236 ASP A O 1
ATOM 1762 N N . ALA A 1 237 ? 16.138 -4.103 -28.068 1.00 94.00 237 ALA A N 1
ATOM 1763 C CA . ALA A 1 237 ? 15.573 -4.813 -29.220 1.00 94.00 237 ALA A CA 1
ATOM 1764 C C . ALA A 1 237 ? 16.481 -5.925 -29.790 1.00 94.00 237 ALA A C 1
ATOM 1766 O O . ALA A 1 237 ? 16.021 -6.725 -30.603 1.00 94.00 237 ALA A O 1
ATOM 1767 N N . SER A 1 238 ? 17.760 -5.969 -29.401 1.00 95.31 238 SER A N 1
ATOM 1768 C CA . SER A 1 238 ? 18.715 -7.019 -29.783 1.00 95.31 238 SER A CA 1
ATOM 1769 C C . SER A 1 238 ? 18.814 -8.134 -28.734 1.00 95.31 238 SER A C 1
ATOM 1771 O O . SER A 1 238 ? 19.534 -9.108 -28.957 1.00 95.31 238 SER A O 1
ATOM 1773 N N . GLY A 1 239 ? 18.095 -8.015 -27.612 1.00 96.19 239 GLY A N 1
ATOM 1774 C CA . GLY A 1 239 ? 18.156 -8.955 -26.497 1.00 96.19 239 GLY A CA 1
ATOM 1775 C C . GLY A 1 239 ? 19.399 -8.783 -25.620 1.00 96.19 239 GLY A C 1
ATOM 1776 O O . GLY A 1 239 ? 19.785 -9.728 -24.929 1.00 96.19 239 GLY A O 1
ATOM 1777 N N . ASN A 1 240 ? 20.056 -7.617 -25.647 1.00 97.81 240 ASN A N 1
ATOM 1778 C CA . ASN A 1 240 ? 21.077 -7.301 -24.650 1.00 97.81 240 ASN A CA 1
ATOM 1779 C C . ASN A 1 240 ? 20.402 -6.870 -23.349 1.00 97.81 240 ASN A C 1
ATOM 1781 O O . ASN A 1 240 ? 19.432 -6.117 -23.367 1.00 97.81 240 ASN A O 1
ATOM 1785 N N . VAL A 1 241 ? 20.934 -7.348 -22.230 1.00 98.62 241 VAL A N 1
ATOM 1786 C CA . VAL A 1 241 ? 20.415 -7.147 -20.879 1.00 98.62 241 VAL A CA 1
ATOM 1787 C C . VAL A 1 241 ? 21.142 -5.987 -20.221 1.00 98.62 241 VAL A C 1
ATOM 1789 O O . VAL A 1 241 ? 22.368 -5.994 -20.125 1.00 98.62 241 VAL A O 1
ATOM 1792 N N . TYR A 1 242 ? 20.389 -5.025 -19.706 1.00 98.69 242 TYR A N 1
ATOM 1793 C CA . TYR A 1 242 ? 20.903 -3.882 -18.965 1.00 98.69 242 TYR A CA 1
ATOM 1794 C C . TYR A 1 242 ? 20.557 -4.066 -17.494 1.00 98.69 242 TYR A C 1
ATOM 1796 O O . TYR A 1 242 ? 19.422 -4.381 -17.157 1.00 98.69 242 TYR A O 1
ATOM 1804 N N . VAL A 1 243 ? 21.534 -3.884 -16.609 1.00 98.31 243 VAL A N 1
ATOM 1805 C CA . VAL A 1 243 ? 21.363 -4.067 -15.163 1.00 98.31 243 VAL A CA 1
ATOM 1806 C C . VAL A 1 243 ? 21.827 -2.815 -14.434 1.00 98.31 243 VAL A C 1
ATOM 1808 O O . VAL A 1 243 ? 22.970 -2.377 -14.589 1.00 98.31 243 VAL A O 1
ATOM 1811 N N . ASN A 1 244 ? 20.946 -2.251 -13.611 1.00 96.75 244 ASN A N 1
ATOM 1812 C CA . ASN A 1 244 ? 21.237 -1.100 -12.765 1.00 96.75 244 ASN A CA 1
ATOM 1813 C C . ASN A 1 244 ? 22.039 -1.521 -11.526 1.00 96.75 244 ASN A C 1
ATOM 1815 O O . ASN A 1 244 ? 21.475 -2.022 -10.549 1.00 96.75 244 ASN A O 1
ATOM 1819 N N . ASP A 1 245 ? 23.353 -1.286 -11.552 1.00 94.94 245 ASP A N 1
ATOM 1820 C CA . ASP A 1 245 ? 24.263 -1.479 -10.420 1.00 94.94 245 ASP A CA 1
ATOM 1821 C C . ASP A 1 245 ? 24.313 -0.214 -9.563 1.00 94.94 245 ASP A C 1
ATOM 1823 O O . ASP A 1 245 ? 25.229 0.617 -9.608 1.00 94.94 245 ASP A O 1
ATOM 1827 N N . VAL A 1 246 ? 23.264 -0.087 -8.757 1.00 93.06 246 VAL A N 1
ATOM 1828 C CA . VAL A 1 246 ? 22.959 1.055 -7.898 1.00 93.06 246 VAL A CA 1
ATOM 1829 C C . VAL A 1 246 ? 24.147 1.452 -7.038 1.00 93.06 246 VAL A C 1
ATOM 1831 O O . VAL A 1 246 ? 24.492 2.630 -6.924 1.00 93.06 246 VAL A O 1
ATOM 1834 N N . SER A 1 247 ? 24.776 0.481 -6.372 1.00 90.88 247 SER A N 1
ATOM 1835 C CA . SER A 1 247 ? 25.854 0.834 -5.456 1.00 90.88 247 SER A CA 1
ATOM 1836 C C . SER A 1 247 ? 27.127 1.227 -6.192 1.00 90.88 247 SER A C 1
ATOM 1838 O O . SER A 1 247 ? 27.881 2.020 -5.631 1.00 90.88 247 SER A O 1
ATOM 1840 N N . ASN A 1 248 ? 27.344 0.753 -7.420 1.00 91.25 248 ASN A N 1
ATOM 1841 C CA . ASN A 1 248 ? 28.480 1.163 -8.240 1.00 91.25 248 ASN A CA 1
ATOM 1842 C C . ASN A 1 248 ? 28.196 2.393 -9.112 1.00 91.25 248 ASN A C 1
ATOM 1844 O O . ASN A 1 248 ? 29.137 2.953 -9.671 1.00 91.25 248 ASN A O 1
ATOM 1848 N N . HIS A 1 249 ? 26.958 2.900 -9.106 1.00 93.50 249 HIS A N 1
ATOM 1849 C CA . HIS A 1 249 ? 26.532 4.108 -9.816 1.00 93.50 249 HIS A CA 1
ATOM 1850 C C . HIS A 1 249 ? 26.665 3.996 -11.343 1.00 93.50 249 HIS A C 1
ATOM 1852 O O . HIS A 1 249 ? 27.131 4.931 -12.001 1.00 93.50 249 HIS A O 1
ATOM 1858 N N . CYS A 1 250 ? 26.281 2.847 -11.899 1.00 94.88 250 CYS A N 1
ATOM 1859 C CA . CYS A 1 250 ? 26.336 2.580 -13.333 1.00 94.88 250 CYS A CA 1
ATOM 1860 C C . CYS A 1 250 ? 25.280 1.580 -13.787 1.00 94.88 250 CYS A C 1
ATOM 1862 O O . CYS A 1 250 ? 24.702 0.845 -12.988 1.00 94.88 250 CYS A O 1
ATOM 1864 N N . ILE A 1 251 ? 25.099 1.536 -15.103 1.00 98.00 251 ILE A N 1
ATOM 1865 C CA . ILE A 1 251 ? 24.356 0.501 -15.807 1.00 98.00 251 ILE A CA 1
ATOM 1866 C C . ILE A 1 251 ? 25.371 -0.402 -16.506 1.00 98.00 251 ILE A C 1
ATOM 1868 O O . ILE A 1 251 ? 26.275 0.093 -17.184 1.00 98.00 251 ILE A O 1
ATOM 1872 N N . GLN A 1 252 ? 25.247 -1.714 -16.318 1.00 97.62 252 GLN A N 1
ATOM 1873 C CA . GLN A 1 252 ? 26.062 -2.713 -17.009 1.00 97.62 252 GLN A CA 1
ATOM 1874 C C . GLN A 1 252 ? 25.234 -3.403 -18.096 1.00 97.62 252 GLN A C 1
ATOM 1876 O O . GLN A 1 252 ? 24.090 -3.774 -17.848 1.00 97.62 252 GLN A O 1
ATOM 1881 N N . GLU A 1 253 ? 25.820 -3.581 -19.276 1.00 98.00 253 GLU A N 1
ATOM 1882 C CA . GLU A 1 253 ? 25.217 -4.257 -20.425 1.00 98.00 253 GLU A CA 1
ATOM 1883 C C . GLU A 1 253 ? 25.819 -5.659 -20.592 1.00 98.00 253 GLU A C 1
ATOM 1885 O O . GLU A 1 253 ? 27.038 -5.853 -20.498 1.00 98.00 253 GLU A O 1
ATOM 1890 N N . PHE A 1 254 ? 24.967 -6.635 -20.886 1.00 98.56 254 PHE A N 1
ATOM 1891 C CA . PHE A 1 254 ? 25.312 -8.031 -21.112 1.00 98.56 254 PHE A CA 1
ATOM 1892 C C . PHE A 1 254 ? 24.608 -8.551 -22.362 1.00 98.56 254 PHE A C 1
ATOM 1894 O O . PHE A 1 254 ? 23.527 -8.106 -22.718 1.00 98.56 254 PHE A O 1
ATOM 1901 N N . THR A 1 255 ? 25.171 -9.564 -23.007 1.00 98.19 255 THR A N 1
ATOM 1902 C CA . THR A 1 255 ? 24.417 -10.360 -23.987 1.00 98.19 255 THR A CA 1
ATOM 1903 C C . THR A 1 255 ? 23.287 -11.123 -23.280 1.00 98.19 255 THR A C 1
ATOM 1905 O O . THR A 1 255 ? 23.416 -11.413 -22.089 1.00 98.19 255 THR A O 1
ATOM 1908 N N . GLY A 1 256 ? 22.272 -11.594 -24.010 1.00 96.75 256 GLY A N 1
ATOM 1909 C CA . GLY A 1 256 ? 21.188 -12.417 -23.446 1.00 96.75 256 GLY A CA 1
ATOM 1910 C C . GLY A 1 256 ? 21.622 -13.688 -22.691 1.00 96.75 256 GLY A C 1
ATOM 1911 O O . GLY A 1 256 ? 20.864 -14.198 -21.873 1.00 96.75 256 GLY A O 1
ATOM 1912 N N . ASN A 1 257 ? 22.849 -14.189 -22.891 1.00 96.44 257 ASN A N 1
ATOM 1913 C CA . ASN A 1 257 ? 23.389 -15.328 -22.131 1.00 96.44 257 ASN A CA 1
ATOM 1914 C C . ASN A 1 257 ? 24.208 -14.937 -20.881 1.00 96.44 257 ASN A C 1
ATOM 1916 O O . ASN A 1 257 ? 24.857 -15.798 -20.289 1.00 96.44 257 ASN A O 1
ATOM 1920 N N . GLY A 1 258 ? 24.233 -13.652 -20.513 1.00 96.94 258 GLY A N 1
ATOM 1921 C CA . GLY A 1 258 ? 24.933 -13.153 -19.328 1.00 96.94 258 GLY A CA 1
ATOM 1922 C C . GLY A 1 258 ? 26.414 -12.802 -19.525 1.00 96.94 258 GLY A C 1
ATOM 1923 O O . GLY A 1 258 ? 27.106 -12.499 -18.553 1.00 96.94 258 GLY A O 1
ATOM 1924 N N . THR A 1 259 ? 26.939 -12.818 -20.757 1.00 97.75 259 THR A N 1
ATOM 1925 C CA . THR A 1 259 ? 28.308 -12.337 -21.034 1.00 97.75 259 THR A CA 1
ATOM 1926 C C . THR A 1 259 ? 28.368 -10.809 -20.998 1.00 97.75 259 THR A C 1
ATOM 1928 O O . THR A 1 259 ? 27.634 -10.153 -21.730 1.00 97.75 259 THR A O 1
ATOM 1931 N N . PHE A 1 260 ? 29.265 -10.240 -20.187 1.00 97.50 260 PHE A N 1
ATOM 1932 C CA . PHE A 1 260 ? 29.467 -8.789 -20.084 1.00 97.50 260 PHE A CA 1
ATOM 1933 C C . PHE A 1 260 ? 29.891 -8.160 -21.422 1.00 97.50 260 PHE A C 1
ATOM 1935 O O . PHE A 1 260 ? 30.798 -8.669 -22.086 1.00 97.50 260 PHE A O 1
ATOM 1942 N N . ILE A 1 261 ? 29.274 -7.029 -21.773 1.00 96.69 261 ILE A N 1
ATOM 1943 C CA . ILE A 1 261 ? 29.579 -6.230 -22.966 1.00 96.69 261 ILE A CA 1
ATOM 1944 C C . ILE A 1 261 ? 30.321 -4.953 -22.562 1.00 96.69 261 ILE A C 1
ATOM 1946 O O . ILE A 1 261 ? 31.469 -4.745 -22.963 1.00 96.69 261 ILE A O 1
ATOM 1950 N N . THR A 1 262 ? 29.675 -4.092 -21.774 1.00 95.69 262 THR A N 1
ATOM 1951 C CA . THR A 1 262 ? 30.198 -2.773 -21.390 1.00 95.69 262 THR A CA 1
ATOM 1952 C C . THR A 1 262 ? 29.432 -2.206 -20.187 1.00 95.69 262 THR A C 1
ATOM 1954 O O . THR A 1 262 ? 28.545 -2.852 -19.633 1.00 95.69 262 THR A O 1
ATOM 1957 N N . TYR A 1 263 ? 29.780 -0.997 -19.753 1.00 95.81 263 TYR A N 1
ATOM 1958 C CA . TYR A 1 263 ? 29.024 -0.236 -18.763 1.00 95.81 263 TYR A CA 1
ATOM 1959 C C . TYR A 1 263 ? 29.065 1.261 -19.075 1.00 95.81 263 TYR A C 1
ATOM 1961 O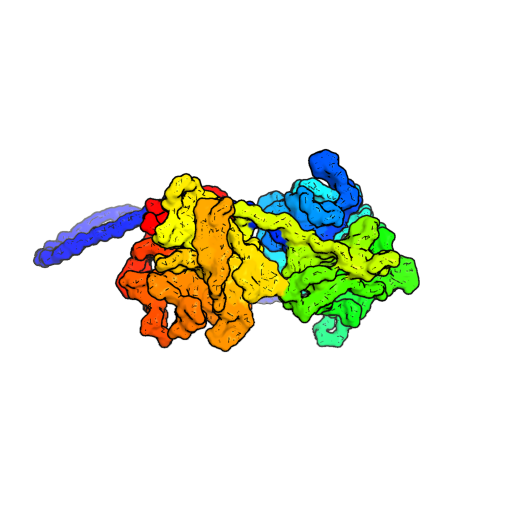 O . TYR A 1 263 ? 29.956 1.743 -19.780 1.00 95.81 263 TYR A O 1
ATOM 1969 N N . PHE A 1 264 ? 28.133 2.011 -18.498 1.00 96.56 264 PHE A N 1
ATOM 1970 C CA . PHE A 1 264 ? 28.117 3.473 -18.541 1.00 96.56 264 PHE A CA 1
ATOM 1971 C C . PHE A 1 264 ? 27.454 4.058 -17.288 1.00 96.56 264 PHE A C 1
ATOM 1973 O O . PHE A 1 264 ? 26.947 3.335 -16.432 1.00 96.56 264 PHE A O 1
ATOM 1980 N N . GLY A 1 265 ? 27.483 5.383 -17.166 1.00 94.94 265 GLY A N 1
ATOM 1981 C CA . GLY A 1 265 ? 27.017 6.100 -15.983 1.00 94.94 265 GLY A CA 1
ATOM 1982 C C . GLY A 1 265 ? 28.140 6.431 -15.000 1.00 94.94 265 GLY A C 1
ATOM 1983 O O . GLY A 1 265 ? 29.254 5.905 -15.056 1.00 94.94 265 GLY A O 1
ATOM 1984 N N . THR A 1 266 ? 27.854 7.381 -14.115 1.00 93.56 266 THR A N 1
ATOM 1985 C CA . THR A 1 266 ? 28.785 7.882 -13.103 1.00 93.56 266 THR A CA 1
ATOM 1986 C C . THR A 1 266 ? 28.032 8.240 -11.829 1.00 93.56 266 THR A C 1
ATOM 1988 O O . THR A 1 266 ? 26.842 8.537 -11.863 1.00 93.56 266 THR A O 1
ATOM 1991 N N . LYS A 1 267 ? 28.746 8.361 -10.706 1.00 91.56 267 LYS A N 1
ATOM 1992 C CA . LYS A 1 267 ? 28.179 8.835 -9.430 1.00 91.56 267 LYS A CA 1
ATOM 1993 C C . LYS A 1 267 ? 27.528 10.227 -9.496 1.00 91.56 267 LYS A C 1
ATOM 1995 O O . LYS A 1 267 ? 26.687 10.540 -8.661 1.00 91.56 267 LYS A O 1
ATOM 2000 N N . ALA A 1 268 ? 27.931 11.077 -10.442 1.00 93.31 268 ALA A N 1
ATOM 2001 C CA . ALA A 1 268 ? 27.283 12.375 -10.640 1.00 93.31 268 ALA A CA 1
ATOM 2002 C C . ALA A 1 268 ? 25.894 12.213 -11.283 1.00 93.31 268 ALA A C 1
ATOM 2004 O O . ALA A 1 268 ? 24.944 12.893 -10.897 1.00 93.31 268 ALA A O 1
ATOM 2005 N N . GLN A 1 269 ? 25.772 11.275 -12.222 1.00 95.69 269 GLN A N 1
ATOM 2006 C CA . GLN A 1 269 ? 24.541 11.002 -12.965 1.00 95.69 269 GLN A CA 1
ATOM 2007 C C . GLN A 1 269 ? 23.596 10.073 -12.204 1.00 95.69 269 GLN A C 1
ATOM 2009 O O . GLN A 1 269 ? 22.404 10.304 -12.213 1.00 95.69 269 GLN A O 1
ATOM 2014 N N . LEU A 1 270 ? 24.100 9.074 -11.484 1.00 95.94 270 LEU A N 1
ATOM 2015 C CA . LEU A 1 270 ? 23.281 8.066 -10.810 1.00 95.94 270 LEU A CA 1
ATOM 2016 C C . LEU A 1 270 ? 23.542 8.098 -9.305 1.00 95.94 270 LEU A C 1
ATOM 2018 O O . LEU A 1 270 ? 24.685 7.953 -8.859 1.00 95.94 270 LEU A O 1
ATOM 2022 N N . SER A 1 271 ? 22.501 8.284 -8.495 1.00 94.31 271 SER A N 1
ATOM 2023 C CA . SER A 1 271 ? 22.618 8.209 -7.037 1.00 94.31 271 SER A CA 1
ATOM 2024 C C . SER A 1 271 ? 22.786 6.763 -6.546 1.00 94.31 271 SER A C 1
ATOM 2026 O O . SER A 1 271 ? 22.731 5.804 -7.308 1.00 94.31 271 SER A O 1
ATOM 2028 N N . ALA A 1 272 ? 22.986 6.586 -5.235 1.00 90.88 272 ALA A N 1
ATOM 2029 C CA . ALA A 1 272 ? 22.982 5.258 -4.606 1.00 90.88 272 ALA A CA 1
ATOM 2030 C C . ALA A 1 272 ? 21.556 4.739 -4.312 1.00 90.88 272 ALA A C 1
ATOM 2032 O O . ALA A 1 272 ? 21.391 3.772 -3.565 1.00 90.88 272 ALA A O 1
ATOM 2033 N N . ASN A 1 273 ? 20.521 5.404 -4.832 1.00 91.44 273 ASN A N 1
ATOM 2034 C CA . ASN A 1 273 ? 19.121 5.090 -4.579 1.00 91.44 273 ASN A CA 1
ATOM 2035 C C . ASN A 1 273 ? 18.287 5.036 -5.870 1.00 91.44 273 ASN A C 1
ATOM 2037 O O . ASN A 1 273 ? 17.078 5.253 -5.811 1.00 91.44 273 ASN A O 1
ATOM 2041 N N . THR A 1 274 ? 18.901 4.710 -7.008 1.00 95.75 274 THR A N 1
ATOM 2042 C CA . THR A 1 274 ? 18.176 4.400 -8.251 1.00 95.75 274 THR A CA 1
ATOM 2043 C C . THR A 1 274 ? 17.308 3.144 -8.086 1.00 95.75 274 THR A C 1
ATOM 2045 O O . THR A 1 274 ? 17.532 2.357 -7.160 1.00 95.75 274 THR A O 1
ATOM 2048 N N . ARG A 1 275 ? 16.267 2.970 -8.903 1.00 95.44 275 ARG A N 1
ATOM 2049 C CA . ARG A 1 275 ? 15.271 1.886 -8.811 1.00 95.44 275 ARG A CA 1
ATOM 2050 C C . ARG A 1 275 ? 15.178 1.111 -10.133 1.00 95.44 275 ARG A C 1
ATOM 2052 O O . ARG A 1 275 ? 16.196 0.538 -10.532 1.00 95.44 275 ARG A O 1
ATOM 2059 N N . GLY A 1 276 ? 13.992 1.042 -10.735 1.00 96.38 276 GLY A N 1
ATOM 2060 C CA . GLY A 1 276 ? 13.732 0.415 -12.021 1.00 96.38 276 GLY A CA 1
ATOM 2061 C C . GLY A 1 276 ? 14.424 1.141 -13.168 1.00 96.38 276 GLY A C 1
ATOM 2062 O O . GLY A 1 276 ? 14.889 2.282 -13.022 1.00 96.38 276 GLY A O 1
ATOM 2063 N N . ILE A 1 277 ? 14.537 0.425 -14.280 1.00 97.81 277 ILE A N 1
ATOM 2064 C CA . ILE A 1 277 ? 14.965 0.963 -15.564 1.00 97.81 277 ILE A CA 1
ATOM 2065 C C . ILE A 1 277 ? 13.976 0.486 -16.618 1.00 97.81 277 ILE A C 1
ATOM 2067 O O . ILE A 1 277 ? 13.502 -0.642 -16.527 1.00 97.81 277 ILE A O 1
ATOM 2071 N N . GLY A 1 278 ? 13.743 1.310 -17.631 1.00 96.81 278 GLY A N 1
ATOM 2072 C CA . GLY A 1 278 ? 12.961 0.926 -18.800 1.00 96.81 278 GLY A CA 1
ATOM 2073 C C . GLY A 1 278 ? 13.597 1.461 -20.070 1.00 96.81 278 GLY A C 1
ATOM 2074 O O . GLY A 1 278 ? 14.178 2.550 -20.087 1.00 96.81 278 GLY A O 1
ATOM 2075 N N . ILE A 1 279 ? 13.522 0.672 -21.134 1.00 96.50 279 ILE A N 1
ATOM 2076 C CA . ILE A 1 279 ? 14.111 0.985 -22.428 1.00 96.50 279 ILE A CA 1
ATOM 2077 C C . ILE A 1 279 ? 13.004 1.322 -23.424 1.00 96.50 279 ILE A C 1
ATOM 2079 O O . ILE A 1 279 ? 12.182 0.481 -23.793 1.00 96.50 279 ILE A O 1
ATOM 2083 N N . ASP A 1 280 ? 13.046 2.544 -23.951 1.00 95.50 280 ASP A N 1
ATOM 2084 C CA . ASP A 1 280 ? 12.380 2.874 -25.205 1.00 95.50 280 ASP A CA 1
ATOM 2085 C C . ASP A 1 280 ? 13.152 2.212 -26.351 1.00 95.50 280 ASP A C 1
ATOM 2087 O O . ASP A 1 280 ? 14.140 2.738 -26.877 1.00 95.50 280 ASP A O 1
ATOM 2091 N N . ARG A 1 281 ? 12.703 1.010 -26.721 1.00 91.94 281 ARG A N 1
ATOM 2092 C CA . ARG A 1 281 ? 13.332 0.189 -27.763 1.00 91.94 281 ARG A CA 1
ATOM 2093 C C . ARG A 1 281 ? 13.259 0.836 -29.145 1.00 91.94 281 ARG A C 1
ATOM 2095 O O . ARG A 1 281 ? 14.131 0.575 -29.970 1.00 91.94 281 ARG A O 1
ATOM 2102 N N . ALA A 1 282 ? 12.243 1.659 -29.409 1.00 90.00 282 ALA A N 1
ATOM 2103 C CA . ALA A 1 282 ? 12.074 2.312 -30.702 1.00 90.00 282 ALA A CA 1
ATOM 2104 C C . ALA A 1 282 ? 13.085 3.452 -30.881 1.00 90.00 282 ALA A C 1
ATOM 2106 O O . ALA A 1 282 ? 13.662 3.608 -31.961 1.00 90.00 282 ALA A O 1
ATOM 2107 N N . ASN A 1 283 ? 13.343 4.206 -29.810 1.00 92.25 283 ASN A N 1
ATOM 2108 C CA . ASN A 1 283 ? 14.226 5.371 -29.842 1.00 92.25 283 ASN A CA 1
ATOM 2109 C C . ASN A 1 283 ? 15.633 5.110 -29.281 1.00 92.25 283 ASN A C 1
ATOM 2111 O O . ASN A 1 283 ? 16.506 5.965 -29.418 1.00 92.25 283 ASN A O 1
ATOM 2115 N N . ASN A 1 284 ? 15.893 3.918 -28.736 1.00 94.19 284 ASN A N 1
ATOM 2116 C CA . ASN A 1 284 ? 17.154 3.535 -28.091 1.00 94.19 284 ASN A CA 1
ATOM 2117 C C . ASN A 1 284 ? 17.524 4.469 -26.929 1.00 94.19 284 ASN A C 1
ATOM 2119 O O . ASN A 1 284 ? 18.660 4.948 -26.846 1.00 94.19 284 ASN A O 1
ATOM 2123 N N . VAL A 1 285 ? 16.564 4.713 -26.036 1.00 96.56 285 VAL A N 1
ATOM 2124 C CA . VAL A 1 285 ? 16.758 5.502 -24.813 1.00 96.56 285 VAL A CA 1
ATOM 2125 C C . VAL A 1 285 ? 16.489 4.620 -23.602 1.00 96.56 285 VAL A C 1
ATOM 2127 O O . VAL A 1 285 ? 15.482 3.921 -23.552 1.00 96.56 285 VAL A O 1
ATOM 2130 N N . LEU A 1 286 ? 17.393 4.652 -22.628 1.00 98.19 286 LEU A N 1
ATOM 2131 C CA . LEU A 1 286 ? 17.245 3.987 -21.341 1.00 98.19 286 LEU A CA 1
ATOM 2132 C C . LEU A 1 286 ? 16.918 5.026 -20.271 1.00 98.19 286 LEU A C 1
ATOM 2134 O O . LEU A 1 286 ? 17.670 5.984 -20.075 1.00 98.19 286 LEU A O 1
ATOM 2138 N N . TYR A 1 287 ? 15.822 4.800 -19.559 1.00 98.44 287 TYR A N 1
ATOM 2139 C CA . TYR A 1 287 ? 15.369 5.604 -18.434 1.00 98.44 287 TYR A CA 1
ATOM 2140 C C . TYR A 1 287 ? 15.711 4.917 -17.115 1.00 98.44 287 TYR A C 1
ATOM 2142 O O . TYR A 1 287 ? 15.582 3.702 -16.991 1.00 98.44 287 TYR A O 1
ATOM 2150 N N . VAL A 1 288 ? 16.142 5.688 -16.117 1.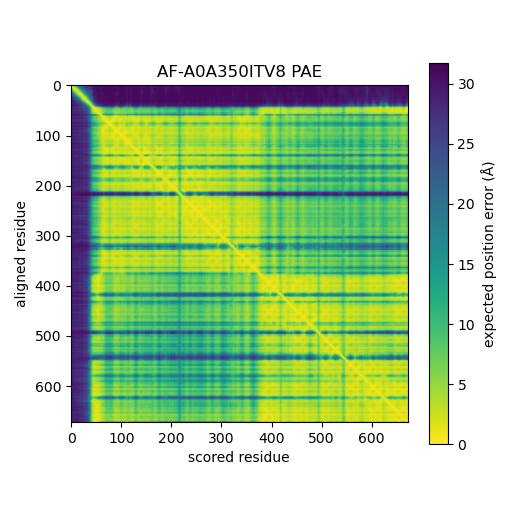00 98.38 288 VAL A N 1
ATOM 2151 C CA . VAL A 1 288 ? 16.446 5.202 -14.766 1.00 98.38 288 VAL A CA 1
ATOM 2152 C C . VAL A 1 288 ? 15.691 6.039 -13.749 1.00 98.38 288 VAL A C 1
ATOM 2154 O O . VAL A 1 288 ? 15.911 7.246 -13.654 1.00 98.38 288 VAL A O 1
ATOM 2157 N N . ALA A 1 289 ? 14.860 5.406 -12.926 1.00 97.62 289 ALA A N 1
ATOM 2158 C CA . ALA A 1 289 ? 14.215 6.095 -11.815 1.00 97.62 289 ALA A CA 1
ATOM 2159 C C . ALA A 1 289 ? 15.219 6.363 -10.682 1.00 97.62 289 ALA A C 1
ATOM 2161 O O . ALA A 1 289 ? 15.708 5.426 -10.045 1.00 97.62 289 ALA A O 1
ATOM 2162 N N . ASP A 1 290 ? 15.533 7.631 -10.393 1.00 96.31 290 ASP A N 1
ATOM 2163 C CA . ASP A 1 290 ? 16.413 8.015 -9.286 1.00 96.31 290 ASP A CA 1
ATOM 2164 C C . ASP A 1 290 ? 15.605 8.547 -8.095 1.00 96.31 290 ASP A C 1
ATOM 2166 O O . ASP A 1 290 ? 15.363 9.746 -7.956 1.00 96.31 290 ASP A O 1
ATOM 2170 N N . SER A 1 291 ? 15.216 7.652 -7.179 1.00 92.56 291 SER A N 1
ATOM 2171 C CA . SER A 1 291 ? 14.386 8.037 -6.032 1.00 92.56 291 SER A CA 1
ATOM 2172 C C . SER A 1 291 ? 15.063 9.001 -5.054 1.00 92.56 291 SER A C 1
ATOM 2174 O O . SER A 1 291 ? 14.355 9.664 -4.307 1.00 92.56 291 SER A O 1
ATOM 2176 N N . ALA A 1 292 ? 16.402 9.044 -4.963 1.00 91.75 292 ALA A N 1
ATOM 2177 C CA . ALA A 1 292 ? 17.052 10.007 -4.058 1.00 91.75 292 ALA A CA 1
ATOM 2178 C C . ALA A 1 292 ? 17.120 11.405 -4.659 1.00 91.75 292 ALA A C 1
ATOM 2180 O O . ALA A 1 292 ? 17.194 12.372 -3.907 1.00 91.75 292 ALA A O 1
ATOM 2181 N N . LYS A 1 293 ? 17.143 11.501 -5.989 1.00 91.88 293 LYS A N 1
ATOM 2182 C CA . LYS A 1 293 ? 17.139 12.784 -6.684 1.00 91.88 293 LYS A CA 1
ATOM 2183 C C . LYS A 1 293 ? 15.747 13.242 -7.113 1.00 91.88 293 LYS A C 1
ATOM 2185 O O . LYS A 1 293 ? 15.615 14.405 -7.466 1.00 91.88 293 LYS A O 1
ATOM 2190 N N . GLN A 1 294 ? 14.752 12.353 -7.049 1.00 92.00 294 GLN A N 1
ATOM 2191 C CA . GLN A 1 294 ? 13.359 12.641 -7.389 1.00 92.00 294 GLN A CA 1
ATOM 2192 C C . GLN A 1 294 ? 13.172 13.047 -8.863 1.00 92.00 294 GLN A C 1
ATOM 2194 O O . GLN A 1 294 ? 12.455 13.984 -9.183 1.00 92.00 294 GLN A O 1
ATOM 2199 N N . TRP A 1 295 ? 13.831 12.335 -9.778 1.00 94.00 295 TRP A N 1
ATOM 2200 C CA . TRP A 1 295 ? 13.615 12.469 -11.223 1.00 94.00 295 TRP A CA 1
ATOM 2201 C C . TRP A 1 295 ? 13.998 11.187 -11.966 1.00 94.00 295 TRP A C 1
ATOM 2203 O O . TRP A 1 295 ? 14.537 10.244 -11.373 1.00 94.00 295 TRP A O 1
ATOM 2213 N N . ILE A 1 296 ? 13.740 11.162 -13.271 1.00 97.69 296 ILE A N 1
ATOM 2214 C CA . ILE A 1 296 ? 14.182 10.101 -14.177 1.00 97.69 296 ILE A CA 1
ATOM 2215 C C . ILE A 1 296 ? 15.438 10.551 -14.917 1.00 97.69 296 ILE A C 1
ATOM 2217 O O . ILE A 1 296 ? 15.446 11.613 -15.530 1.00 97.69 296 ILE A O 1
ATOM 2221 N N . GLU A 1 297 ? 16.491 9.743 -14.881 1.00 98.00 297 GLU A N 1
ATOM 2222 C CA . GLU A 1 297 ? 17.735 9.952 -15.627 1.00 98.00 297 GLU A CA 1
ATOM 2223 C C . GLU A 1 297 ? 17.624 9.260 -17.000 1.00 98.00 297 GLU A C 1
ATOM 2225 O O . GLU A 1 297 ? 17.181 8.113 -17.062 1.00 98.00 297 GLU A O 1
ATOM 2230 N N . ALA A 1 298 ? 18.030 9.913 -18.092 1.00 98.00 298 ALA A N 1
ATOM 2231 C CA . ALA A 1 298 ? 17.918 9.368 -19.450 1.00 98.00 298 ALA A CA 1
ATOM 2232 C C . ALA A 1 298 ? 19.285 9.197 -20.131 1.00 98.00 298 ALA A C 1
ATOM 2234 O O . ALA A 1 298 ? 20.152 10.074 -20.049 1.00 98.00 298 ALA A O 1
ATOM 2235 N N . PHE A 1 299 ? 19.464 8.075 -20.832 1.00 98.25 299 PHE A N 1
ATOM 2236 C CA . PHE A 1 299 ? 20.692 7.742 -21.550 1.00 98.25 299 PHE A CA 1
ATOM 2237 C C . PHE A 1 299 ? 20.422 7.212 -22.957 1.00 98.25 299 PHE A C 1
ATOM 2239 O O . PHE A 1 299 ? 19.606 6.312 -23.146 1.00 98.25 299 PHE A O 1
ATOM 2246 N N . SER A 1 300 ? 21.199 7.678 -23.929 1.00 96.88 300 SER A N 1
ATOM 2247 C CA . SER A 1 300 ? 21.216 7.129 -25.281 1.00 96.88 300 SER A CA 1
ATOM 2248 C C . SER A 1 300 ? 21.950 5.790 -25.296 1.00 96.88 300 SER A C 1
ATOM 2250 O O . SER A 1 300 ? 23.119 5.711 -24.917 1.00 96.88 300 SER A O 1
ATOM 2252 N N . ILE A 1 301 ? 21.302 4.743 -25.803 1.00 96.69 301 ILE A N 1
ATOM 2253 C CA . ILE A 1 301 ? 21.873 3.389 -25.926 1.00 96.69 301 ILE A CA 1
ATOM 2254 C C . ILE A 1 301 ? 21.982 2.914 -27.382 1.00 96.69 301 ILE A C 1
ATOM 2256 O O . ILE A 1 301 ? 22.279 1.754 -27.648 1.00 96.69 301 ILE A O 1
ATOM 2260 N N . ALA A 1 302 ? 21.785 3.812 -28.352 1.00 93.19 302 ALA A N 1
ATOM 2261 C CA . ALA A 1 302 ? 21.986 3.486 -29.759 1.00 93.19 302 ALA A CA 1
ATOM 2262 C C . ALA A 1 302 ? 23.437 3.009 -30.011 1.00 93.19 302 ALA A C 1
ATOM 2264 O O . ALA A 1 302 ? 24.384 3.690 -29.590 1.00 93.19 302 ALA A O 1
ATOM 2265 N N . PRO A 1 303 ? 23.651 1.893 -30.738 1.00 87.44 303 PRO A N 1
ATOM 2266 C CA . PRO A 1 303 ? 24.992 1.403 -31.031 1.00 87.44 303 PRO A CA 1
ATOM 2267 C C . PRO A 1 303 ? 25.843 2.447 -31.763 1.00 87.44 303 PRO A C 1
ATOM 2269 O O . PRO A 1 303 ? 25.428 3.015 -32.775 1.00 87.44 303 PRO A O 1
ATOM 2272 N N . GLY A 1 304 ? 27.070 2.673 -31.291 1.00 88.06 304 GLY A N 1
ATOM 2273 C CA . GLY A 1 304 ? 28.023 3.586 -31.924 1.00 88.06 304 GLY A CA 1
ATOM 2274 C C . GLY A 1 304 ? 28.671 4.555 -30.941 1.00 88.06 304 GLY A C 1
ATOM 2275 O O . GLY A 1 304 ? 28.806 4.273 -29.756 1.00 88.06 304 GLY A O 1
ATOM 2276 N N . SER A 1 305 ? 29.110 5.713 -31.441 1.00 81.88 305 SER A N 1
ATOM 2277 C CA . SER A 1 305 ? 29.899 6.673 -30.655 1.00 81.88 305 SER A CA 1
ATOM 2278 C C . SER A 1 305 ? 29.121 7.397 -29.553 1.00 81.88 305 SER A C 1
ATOM 2280 O O . SER A 1 305 ? 29.754 8.040 -28.723 1.00 81.88 305 SER A O 1
ATOM 2282 N N . ASN A 1 306 ? 27.785 7.333 -29.568 1.00 87.19 306 ASN A N 1
ATOM 2283 C CA . ASN A 1 306 ? 26.919 7.974 -28.571 1.00 87.19 306 ASN A CA 1
ATOM 2284 C C . ASN A 1 306 ? 26.365 6.991 -27.525 1.00 87.19 306 ASN A C 1
ATOM 2286 O O . ASN A 1 306 ? 25.529 7.377 -26.715 1.00 87.19 306 ASN A O 1
ATOM 2290 N N . PHE A 1 307 ? 26.795 5.728 -27.552 1.00 95.50 307 PHE A N 1
ATOM 2291 C CA . PHE A 1 307 ? 26.334 4.726 -26.598 1.00 95.50 307 PHE A CA 1
ATOM 2292 C C . PHE A 1 307 ? 26.696 5.124 -25.158 1.00 95.50 307 PHE A C 1
ATOM 2294 O O . PHE A 1 307 ? 27.842 5.487 -24.874 1.00 95.50 307 PHE A O 1
ATOM 2301 N N . GLY A 1 308 ? 25.724 5.042 -24.251 1.00 95.38 308 GLY A N 1
ATOM 2302 C CA . GLY A 1 308 ? 25.863 5.419 -22.847 1.00 95.38 308 GLY A CA 1
ATOM 2303 C C . GLY A 1 308 ? 25.972 6.930 -22.612 1.00 95.38 308 GLY A C 1
ATOM 2304 O O . GLY A 1 308 ? 26.387 7.346 -21.526 1.00 95.38 308 GLY A O 1
ATOM 2305 N N . HIS A 1 309 ? 25.653 7.760 -23.614 1.00 96.69 309 HIS A N 1
ATOM 2306 C CA . HIS A 1 309 ? 25.601 9.210 -23.448 1.00 96.69 309 HIS A CA 1
ATOM 2307 C C . HIS A 1 309 ? 24.439 9.598 -22.534 1.00 96.69 309 HIS A C 1
ATOM 2309 O O . HIS A 1 309 ? 23.371 9.006 -22.603 1.00 96.69 309 HIS A O 1
ATOM 2315 N N . TYR A 1 310 ? 24.664 10.578 -21.665 1.00 97.50 310 TYR A N 1
ATOM 2316 C CA . TYR A 1 310 ? 23.653 11.070 -20.739 1.00 97.50 310 TYR A CA 1
ATOM 2317 C C . TYR A 1 310 ? 22.898 12.238 -21.363 1.00 97.50 310 TYR A C 1
ATOM 2319 O O . TYR A 1 310 ? 23.498 13.285 -21.611 1.00 97.50 310 TYR A O 1
ATOM 2327 N N . ASP A 1 311 ? 21.601 12.045 -21.578 1.00 95.56 311 ASP A N 1
ATOM 2328 C CA . ASP A 1 311 ? 20.753 12.968 -22.333 1.00 95.56 311 ASP A CA 1
ATOM 2329 C C . ASP A 1 311 ? 20.110 14.036 -21.436 1.00 95.56 311 ASP A C 1
ATOM 2331 O O . ASP A 1 311 ? 19.807 15.135 -21.899 1.00 95.56 311 ASP A O 1
ATOM 2335 N N . GLY A 1 312 ? 19.943 13.745 -20.140 1.00 95.94 312 GLY A N 1
ATOM 2336 C CA . GLY A 1 312 ? 19.385 14.671 -19.155 1.00 95.94 312 GLY A CA 1
ATOM 2337 C C . GLY A 1 312 ? 18.402 14.002 -18.197 1.00 95.94 312 GLY A C 1
ATOM 2338 O O . GLY A 1 312 ? 18.497 12.802 -17.933 1.00 95.94 312 GLY A O 1
ATOM 2339 N N . THR A 1 313 ? 17.460 14.796 -17.683 1.00 96.12 313 THR A N 1
ATOM 2340 C CA . THR A 1 313 ? 16.471 14.376 -16.681 1.00 96.12 313 THR A CA 1
ATOM 2341 C C . THR A 1 313 ? 15.041 14.694 -17.099 1.00 96.12 313 THR A C 1
ATOM 2343 O O . THR A 1 313 ? 14.802 15.727 -17.722 1.00 96.12 313 THR A O 1
ATOM 2346 N N . ILE A 1 314 ? 14.091 13.863 -16.673 1.00 95.38 314 ILE A N 1
ATOM 2347 C CA . ILE A 1 314 ? 12.645 14.082 -16.801 1.00 95.38 314 ILE A CA 1
ATOM 2348 C C . ILE A 1 314 ? 12.014 14.207 -15.408 1.00 95.38 314 ILE A C 1
ATOM 2350 O O . ILE A 1 314 ? 12.391 13.481 -14.485 1.00 95.38 314 ILE A O 1
ATOM 2354 N N . GLY A 1 315 ? 11.037 15.108 -15.286 1.00 89.12 315 GLY A N 1
ATOM 2355 C CA . GLY A 1 315 ? 10.373 15.443 -14.028 1.00 89.12 315 GLY A CA 1
ATOM 2356 C C . GLY A 1 315 ? 11.133 16.482 -13.208 1.00 89.12 315 GLY A C 1
ATOM 2357 O O . GLY A 1 315 ? 12.308 16.774 -13.450 1.00 89.12 315 GLY A O 1
ATOM 2358 N N . THR A 1 316 ? 10.437 17.081 -12.248 1.00 84.00 316 THR A N 1
ATOM 2359 C CA . THR A 1 316 ? 11.027 18.048 -11.315 1.00 84.00 316 THR A CA 1
ATOM 2360 C C . THR A 1 316 ? 11.101 17.451 -9.915 1.00 84.00 316 THR A C 1
ATOM 2362 O O . THR A 1 316 ? 10.137 16.813 -9.508 1.00 84.00 316 THR A O 1
ATOM 2365 N N . PRO A 1 317 ? 12.188 17.656 -9.152 1.00 77.06 317 PRO A N 1
ATOM 2366 C CA . PRO A 1 317 ? 12.281 17.111 -7.805 1.00 77.06 317 PRO A CA 1
ATOM 2367 C C . PRO A 1 317 ? 11.248 17.692 -6.858 1.00 77.06 317 PRO A C 1
ATOM 2369 O O . PRO A 1 317 ? 11.070 18.913 -6.823 1.00 77.06 317 PRO A O 1
ATOM 2372 N N . GLY A 1 318 ? 10.704 16.811 -6.023 1.00 66.31 318 GLY A N 1
ATOM 2373 C CA . GLY A 1 318 ? 10.114 17.145 -4.738 1.00 66.31 318 GLY A CA 1
ATOM 2374 C C . GLY A 1 318 ? 10.921 18.174 -3.938 1.00 66.31 318 GLY A C 1
ATOM 2375 O O . GLY A 1 318 ? 12.150 18.103 -3.853 1.00 66.31 318 GLY A O 1
ATOM 2376 N N . SER A 1 319 ? 10.252 19.111 -3.268 1.00 60.41 319 SER A N 1
ATOM 2377 C CA . SER A 1 319 ? 10.921 19.959 -2.262 1.00 60.41 319 SER A CA 1
ATOM 2378 C C . SER A 1 319 ? 11.436 19.153 -1.052 1.00 60.41 319 SER A C 1
ATOM 2380 O O . SER A 1 319 ? 12.454 19.513 -0.451 1.00 60.41 319 SER A O 1
ATOM 2382 N N . THR A 1 320 ? 10.777 18.031 -0.743 1.00 61.66 320 THR A N 1
ATOM 2383 C CA . THR A 1 320 ? 11.150 17.029 0.267 1.00 61.66 320 THR A CA 1
ATOM 2384 C C . THR A 1 320 ? 10.641 15.644 -0.139 1.00 61.66 320 THR A C 1
ATOM 2386 O O . THR A 1 320 ? 9.564 15.529 -0.719 1.00 61.66 320 THR A O 1
ATOM 2389 N N . VAL A 1 321 ? 11.395 14.587 0.192 1.00 58.06 321 VAL A N 1
ATOM 2390 C CA . VAL A 1 321 ? 10.941 13.194 0.027 1.00 58.06 321 VAL A CA 1
ATOM 2391 C C . VAL A 1 321 ? 9.867 12.883 1.060 1.00 58.06 321 VAL A C 1
ATOM 2393 O O . VAL A 1 321 ? 10.165 12.906 2.253 1.00 58.06 321 VAL A O 1
ATOM 2396 N N . GLY A 1 322 ? 8.663 12.535 0.616 1.00 56.03 322 GLY A N 1
ATOM 2397 C CA . GLY A 1 322 ? 7.567 12.078 1.469 1.00 56.03 322 GLY A CA 1
ATOM 2398 C C . GLY A 1 322 ? 6.345 12.994 1.553 1.00 56.03 322 GLY A C 1
ATOM 2399 O O . GLY A 1 322 ? 5.306 12.492 1.979 1.00 56.03 322 GLY A O 1
ATOM 2400 N N . ASP A 1 323 ? 6.459 14.270 1.166 1.00 55.47 323 ASP A N 1
ATOM 2401 C CA . ASP A 1 323 ? 5.540 15.336 1.622 1.00 55.47 323 ASP A CA 1
ATOM 2402 C C . ASP A 1 323 ? 5.228 16.423 0.577 1.00 55.47 323 ASP A C 1
ATOM 2404 O O . ASP A 1 323 ? 4.517 17.376 0.889 1.00 55.47 323 ASP A O 1
ATOM 2408 N N . SER A 1 324 ? 5.779 16.351 -0.639 1.00 62.50 324 SER A N 1
ATOM 2409 C CA . SER A 1 324 ? 5.637 17.468 -1.586 1.00 62.50 324 SER A CA 1
ATOM 2410 C C . SER A 1 324 ? 4.395 17.354 -2.461 1.00 62.50 324 SER A C 1
ATOM 2412 O O . SER A 1 324 ? 3.601 18.290 -2.432 1.00 62.50 324 SER A O 1
ATOM 2414 N N . CYS A 1 325 ? 4.210 16.230 -3.174 1.00 71.31 325 CYS A N 1
ATOM 2415 C CA . CYS A 1 325 ? 3.081 15.897 -4.068 1.00 71.31 325 CYS A CA 1
ATOM 2416 C C . CYS A 1 325 ? 2.287 17.109 -4.588 1.00 71.31 325 CYS A C 1
ATOM 2418 O O . CYS A 1 325 ? 1.054 17.140 -4.539 1.00 71.31 325 CYS A O 1
ATOM 2420 N N . GLY A 1 326 ? 3.004 18.137 -5.057 1.00 65.25 326 GLY A N 1
ATOM 2421 C CA . GLY A 1 326 ? 2.448 19.462 -5.322 1.00 65.25 326 GLY A CA 1
ATOM 2422 C C . GLY A 1 326 ? 1.677 19.526 -6.636 1.00 65.25 326 GLY A C 1
ATOM 2423 O O . GLY A 1 326 ? 1.087 20.560 -6.960 1.00 65.25 326 GLY A O 1
ATOM 2424 N N . GLY A 1 327 ? 1.674 18.418 -7.384 1.00 73.06 327 GLY A N 1
ATOM 2425 C CA . GLY A 1 327 ? 1.186 18.316 -8.750 1.00 73.06 327 GLY A CA 1
ATOM 2426 C C . GLY A 1 327 ? 2.159 18.921 -9.766 1.00 73.06 327 GLY A C 1
ATOM 2427 O O . GLY A 1 327 ? 3.257 19.364 -9.438 1.00 73.06 327 GLY A O 1
ATOM 2428 N N . GLY A 1 328 ? 1.750 18.942 -11.037 1.00 76.44 328 GLY A N 1
ATOM 2429 C CA . GLY A 1 328 ? 2.531 19.570 -12.111 1.00 76.44 328 GLY A CA 1
ATOM 2430 C C . GLY A 1 328 ? 3.810 18.821 -12.504 1.00 76.44 328 GLY A C 1
ATOM 2431 O O . GLY A 1 328 ? 4.713 19.438 -13.068 1.00 76.44 328 GLY A O 1
ATOM 2432 N N . GLY A 1 329 ? 3.885 17.518 -12.218 1.00 80.69 329 GLY A N 1
ATOM 2433 C CA . GLY A 1 329 ? 5.020 16.657 -12.556 1.00 80.69 329 GLY A CA 1
ATOM 2434 C C . GLY A 1 329 ? 6.208 16.746 -11.603 1.00 80.69 329 GLY A C 1
ATOM 2435 O O . GLY A 1 329 ? 7.322 16.372 -11.991 1.00 80.69 329 GLY A O 1
ATOM 2436 N N . GLU A 1 330 ? 5.984 17.251 -10.388 1.00 88.69 330 GLU A N 1
ATOM 2437 C CA . GLU A 1 330 ? 6.893 17.069 -9.259 1.00 88.69 330 GLU A CA 1
ATOM 2438 C C . GLU A 1 330 ? 6.908 15.593 -8.856 1.00 88.69 330 GLU A C 1
ATOM 2440 O O . GLU A 1 330 ? 5.885 15.075 -8.425 1.00 88.69 330 GLU A O 1
ATOM 2445 N N . LEU A 1 331 ? 8.060 14.936 -9.010 1.00 90.38 331 LEU A N 1
ATOM 2446 C CA . LEU A 1 331 ? 8.213 13.526 -8.679 1.00 90.38 331 LEU A CA 1
ATOM 2447 C C . LEU A 1 331 ? 8.608 13.351 -7.215 1.00 90.38 331 LEU A C 1
ATOM 2449 O O . LEU A 1 331 ? 9.528 14.017 -6.734 1.00 90.38 331 LEU A O 1
ATOM 2453 N N . ASP A 1 332 ? 8.006 12.381 -6.528 1.00 87.69 332 ASP A N 1
ATOM 2454 C CA . ASP A 1 332 ? 8.405 12.005 -5.174 1.00 87.69 332 ASP A CA 1
ATOM 2455 C C . ASP A 1 332 ? 8.620 10.492 -5.006 1.00 87.69 332 ASP A C 1
ATOM 2457 O O . ASP A 1 332 ? 7.726 9.659 -4.875 1.00 87.69 332 ASP A O 1
ATOM 2461 N N . GLY A 1 333 ? 9.889 10.096 -4.950 1.00 89.06 333 GLY A N 1
ATOM 2462 C CA . GLY A 1 333 ? 10.267 8.693 -4.817 1.00 89.06 333 GLY A CA 1
ATOM 2463 C C . GLY A 1 333 ? 9.883 7.824 -6.025 1.00 89.06 333 GLY A C 1
ATOM 2464 O O . GLY A 1 333 ? 9.388 6.716 -5.791 1.00 89.06 333 GLY A O 1
ATOM 2465 N N . PRO A 1 334 ? 10.187 8.247 -7.274 1.00 94.38 334 PRO A N 1
ATOM 2466 C CA . PRO A 1 334 ? 9.884 7.469 -8.473 1.00 94.38 334 PRO A CA 1
ATOM 2467 C C . PRO A 1 334 ? 10.474 6.060 -8.379 1.00 94.38 334 PRO A C 1
ATOM 2469 O O . PRO A 1 334 ? 11.609 5.892 -7.900 1.00 94.38 334 PRO A O 1
ATOM 2472 N N . ARG A 1 335 ? 9.717 5.039 -8.796 1.00 95.25 335 ARG A N 1
ATOM 2473 C CA . ARG A 1 335 ? 10.131 3.626 -8.693 1.00 95.25 335 ARG A CA 1
ATOM 2474 C C . ARG A 1 335 ? 10.540 3.012 -10.016 1.00 95.25 335 ARG A C 1
ATOM 2476 O O . ARG A 1 335 ? 11.456 2.192 -10.015 1.00 95.25 335 ARG A O 1
ATOM 2483 N N . ASP A 1 336 ? 9.931 3.434 -11.105 1.00 97.38 336 ASP A N 1
ATOM 2484 C CA . ASP A 1 336 ? 10.140 2.871 -12.426 1.00 97.38 336 ASP A CA 1
ATOM 2485 C C . ASP A 1 336 ? 9.711 3.864 -13.510 1.00 97.38 336 ASP A C 1
ATOM 2487 O O . ASP A 1 336 ? 8.995 4.832 -13.228 1.00 97.38 336 ASP A O 1
ATOM 2491 N N . ALA A 1 337 ? 10.165 3.638 -14.740 1.00 96.94 337 ALA A N 1
ATOM 2492 C CA . ALA A 1 337 ? 9.772 4.442 -15.888 1.00 96.94 337 ALA A CA 1
ATOM 2493 C C . ALA A 1 337 ? 9.734 3.600 -17.162 1.00 96.94 337 ALA A C 1
ATOM 2495 O O . ALA A 1 337 ? 10.682 2.874 -17.447 1.00 96.94 337 ALA A O 1
ATOM 2496 N N . VAL A 1 338 ? 8.671 3.742 -17.952 1.00 96.50 338 VAL A N 1
ATOM 2497 C CA . VAL A 1 338 ? 8.496 3.037 -19.230 1.00 96.50 338 VAL A CA 1
ATOM 2498 C C . VAL A 1 338 ? 8.044 4.000 -20.318 1.00 96.50 338 VAL A C 1
ATOM 2500 O O . VAL A 1 338 ? 7.417 5.017 -20.029 1.00 96.50 338 VAL A O 1
ATOM 2503 N N . ALA A 1 339 ? 8.359 3.690 -21.573 1.00 95.19 339 ALA A N 1
ATOM 2504 C CA . ALA A 1 339 ? 7.972 4.514 -22.711 1.00 95.19 339 ALA A CA 1
ATOM 2505 C C . ALA A 1 339 ? 6.831 3.873 -23.507 1.00 95.19 339 ALA A C 1
ATOM 2507 O O . ALA A 1 339 ? 6.869 2.678 -23.807 1.00 95.19 339 ALA A O 1
ATOM 2508 N N . GLY A 1 340 ? 5.841 4.689 -23.867 1.00 91.94 340 GLY A N 1
ATOM 2509 C CA . GLY A 1 340 ? 4.816 4.343 -24.846 1.00 91.94 340 GLY A CA 1
ATOM 2510 C C . GLY A 1 340 ? 5.327 4.443 -26.292 1.00 91.94 340 GLY A C 1
ATOM 2511 O O . GLY A 1 340 ? 6.448 4.891 -26.540 1.00 91.94 340 GLY A O 1
ATOM 2512 N N . PRO A 1 341 ? 4.505 4.059 -27.282 1.00 84.31 341 PRO A N 1
ATOM 2513 C CA . PRO A 1 341 ? 4.901 3.973 -28.690 1.00 84.31 341 PRO A CA 1
ATOM 2514 C C . PRO A 1 341 ? 5.194 5.334 -29.336 1.00 84.31 341 PRO A C 1
ATOM 2516 O O . PRO A 1 341 ? 5.882 5.400 -30.353 1.00 84.31 341 PRO A O 1
ATOM 2519 N N . ASP A 1 342 ? 4.680 6.422 -28.764 1.00 87.38 342 ASP A N 1
ATOM 2520 C CA . ASP A 1 342 ? 4.950 7.800 -29.178 1.00 87.38 342 ASP A CA 1
ATOM 2521 C C . ASP A 1 342 ? 6.152 8.428 -28.443 1.00 87.38 342 ASP A C 1
ATOM 2523 O O . ASP A 1 342 ? 6.489 9.589 -28.682 1.00 87.38 342 ASP A O 1
ATOM 2527 N N . GLY A 1 343 ? 6.815 7.657 -27.573 1.00 90.50 343 GLY A N 1
ATOM 2528 C CA . GLY A 1 343 ? 7.908 8.105 -26.718 1.00 90.50 343 GLY A CA 1
ATOM 2529 C C . GLY A 1 343 ? 7.452 8.784 -25.424 1.00 90.50 343 GLY A C 1
ATOM 2530 O O . GLY A 1 343 ? 8.308 9.229 -24.662 1.00 90.50 343 GLY A O 1
ATOM 2531 N N . THR A 1 344 ? 6.145 8.882 -25.144 1.00 94.81 344 THR A N 1
ATOM 2532 C CA . THR A 1 344 ? 5.649 9.379 -23.850 1.00 94.81 344 THR A CA 1
ATOM 2533 C C . THR A 1 344 ? 6.224 8.529 -22.724 1.00 94.81 344 THR A C 1
ATOM 2535 O O . THR A 1 344 ? 6.137 7.302 -22.756 1.00 94.81 344 THR A O 1
ATOM 2538 N N . VAL A 1 345 ? 6.814 9.181 -21.724 1.00 97.31 345 VAL A N 1
ATOM 2539 C CA . VAL A 1 345 ? 7.452 8.517 -20.586 1.00 97.31 345 VAL A CA 1
ATOM 2540 C C . VAL A 1 345 ? 6.468 8.478 -19.427 1.00 97.31 345 VAL A C 1
ATOM 2542 O O . VAL A 1 345 ? 6.092 9.522 -18.898 1.00 97.31 345 VAL A O 1
ATOM 2545 N N . TYR A 1 346 ? 6.069 7.274 -19.036 1.00 97.31 346 TYR A N 1
ATOM 2546 C CA . TYR A 1 346 ? 5.231 6.986 -17.878 1.00 97.31 346 TYR A CA 1
ATOM 2547 C C . TYR A 1 346 ? 6.137 6.705 -16.686 1.00 97.31 346 TYR A C 1
ATOM 2549 O O . TYR A 1 346 ? 7.084 5.926 -16.801 1.00 97.31 346 TYR A O 1
ATOM 2557 N N . VAL A 1 347 ? 5.855 7.322 -15.545 1.00 96.94 347 VAL A N 1
ATOM 2558 C CA . VAL A 1 347 ? 6.677 7.270 -14.335 1.00 96.94 347 VAL A CA 1
ATOM 2559 C C . VAL A 1 347 ? 5.818 6.847 -13.154 1.00 96.94 347 VAL A C 1
ATOM 2561 O O . VAL A 1 347 ? 4.768 7.434 -12.911 1.00 96.94 347 VAL A O 1
ATOM 2564 N N . SER A 1 348 ? 6.270 5.845 -12.397 1.00 94.75 348 SER A N 1
ATOM 2565 C CA . SER A 1 348 ? 5.586 5.429 -11.176 1.00 94.75 348 SER A CA 1
ATOM 2566 C C . SER A 1 348 ? 5.985 6.345 -10.026 1.00 94.75 348 SER A C 1
ATOM 2568 O O . SER A 1 348 ? 7.041 6.169 -9.407 1.00 94.75 348 SER A O 1
ATOM 2570 N N . ASP A 1 349 ? 5.134 7.324 -9.727 1.00 91.44 349 ASP A N 1
ATOM 2571 C CA . ASP A 1 349 ? 5.275 8.180 -8.556 1.00 91.44 349 ASP A CA 1
ATOM 2572 C C . ASP A 1 349 ? 4.652 7.497 -7.333 1.00 91.44 349 ASP A C 1
ATOM 2574 O O . ASP A 1 349 ? 3.498 7.696 -6.943 1.00 91.44 349 ASP A O 1
ATOM 2578 N N . TYR A 1 350 ? 5.447 6.619 -6.728 1.00 87.75 350 TYR A N 1
ATOM 2579 C CA . TYR A 1 350 ? 5.002 5.789 -5.616 1.00 87.75 350 TYR A CA 1
ATOM 2580 C C . TYR A 1 350 ? 4.594 6.591 -4.376 1.00 87.75 350 TYR A C 1
ATOM 2582 O O . TYR A 1 350 ? 3.741 6.133 -3.617 1.00 87.75 350 TYR A O 1
ATOM 2590 N N . THR A 1 351 ? 5.216 7.741 -4.100 1.00 84.19 351 THR A N 1
ATOM 2591 C CA . THR A 1 351 ? 4.890 8.493 -2.876 1.00 84.19 351 THR A CA 1
ATOM 2592 C C . THR A 1 351 ? 3.615 9.302 -3.058 1.00 84.19 351 THR A C 1
ATOM 2594 O O . THR A 1 351 ? 2.873 9.454 -2.079 1.00 84.19 351 THR A O 1
ATOM 2597 N N . CYS A 1 352 ? 3.352 9.747 -4.290 1.00 81.56 352 CYS A N 1
ATOM 2598 C CA . CYS A 1 352 ? 2.152 10.488 -4.658 1.00 81.56 352 CYS A CA 1
ATOM 2599 C C . CYS A 1 352 ? 0.992 9.614 -5.144 1.00 81.56 352 CYS A C 1
ATOM 2601 O O . CYS A 1 352 ? -0.112 10.128 -5.294 1.00 81.56 352 CYS A O 1
ATOM 2603 N N . TRP A 1 353 ? 1.204 8.300 -5.293 1.00 85.62 353 TRP A N 1
ATOM 2604 C CA . TRP A 1 353 ? 0.176 7.325 -5.693 1.00 85.62 353 TRP A CA 1
ATOM 2605 C C . TRP A 1 353 ? -0.400 7.599 -7.081 1.00 85.62 353 TRP A C 1
ATOM 2607 O O . TRP A 1 353 ? -1.586 7.390 -7.346 1.00 85.62 353 TRP A O 1
ATOM 2617 N N . THR A 1 354 ? 0.459 8.090 -7.973 1.00 88.44 354 THR A N 1
ATOM 2618 C CA . THR A 1 354 ? 0.093 8.423 -9.345 1.00 88.44 354 THR A CA 1
ATOM 2619 C C . THR A 1 354 ? 1.085 7.856 -10.338 1.00 88.44 354 THR A C 1
ATOM 2621 O O . THR A 1 354 ? 2.275 7.693 -10.068 1.00 88.44 354 THR A O 1
ATOM 2624 N N . VAL A 1 355 ? 0.579 7.555 -11.527 1.00 93.50 355 VAL A N 1
ATOM 2625 C CA . VAL A 1 355 ? 1.429 7.441 -12.705 1.00 93.50 355 VAL A CA 1
ATOM 2626 C C . VAL A 1 355 ? 1.489 8.814 -13.350 1.00 93.50 355 VAL A C 1
ATOM 2628 O O . VAL A 1 355 ? 0.466 9.323 -13.806 1.00 93.50 355 VAL A O 1
ATOM 2631 N N . ASP A 1 356 ? 2.679 9.392 -13.400 1.00 94.19 356 ASP A N 1
ATOM 2632 C CA . ASP A 1 356 ? 2.919 10.673 -14.050 1.00 94.19 356 ASP A CA 1
ATOM 2633 C C . ASP A 1 356 ? 3.451 10.452 -15.465 1.00 94.19 356 ASP A C 1
ATOM 2635 O O . ASP A 1 356 ? 4.196 9.511 -15.733 1.00 94.19 356 ASP A O 1
ATOM 2639 N N . THR A 1 357 ? 3.062 11.318 -16.394 1.00 95.38 357 THR A N 1
ATOM 2640 C CA . THR A 1 357 ? 3.459 11.238 -17.802 1.00 95.38 357 THR A CA 1
ATOM 2641 C C . THR A 1 357 ? 4.209 12.478 -18.233 1.00 95.38 357 THR A C 1
ATOM 2643 O O . THR A 1 357 ? 3.878 13.600 -17.841 1.00 95.38 357 THR A O 1
ATOM 2646 N N . TYR A 1 358 ? 5.220 12.269 -19.069 1.00 96.69 358 TYR A N 1
ATOM 2647 C CA . TYR A 1 358 ? 6.106 13.317 -19.545 1.00 96.69 358 TYR A CA 1
ATOM 2648 C C . TYR A 1 358 ? 6.422 13.144 -21.023 1.00 96.69 358 TYR A C 1
ATOM 2650 O O . TYR A 1 358 ? 6.510 12.028 -21.539 1.00 96.69 358 TYR A O 1
ATOM 2658 N N . ASN A 1 359 ? 6.690 14.261 -21.690 1.00 95.56 359 ASN A N 1
ATOM 2659 C CA . ASN A 1 359 ? 7.279 14.240 -23.020 1.00 95.56 359 ASN A CA 1
ATOM 2660 C C . ASN A 1 359 ? 8.688 13.620 -22.973 1.00 95.56 359 ASN A C 1
ATOM 2662 O O . ASN A 1 359 ? 9.448 13.903 -22.039 1.00 95.56 359 ASN A O 1
ATOM 2666 N N . PRO A 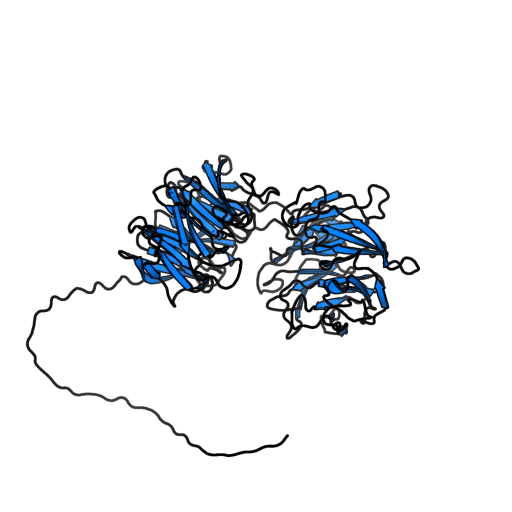1 360 ? 9.112 12.870 -24.005 1.00 94.75 360 PRO A N 1
ATOM 2667 C CA . PRO A 1 360 ? 10.499 12.434 -24.103 1.00 94.75 360 PRO A CA 1
ATOM 2668 C C . PRO A 1 360 ? 11.443 13.634 -24.255 1.00 94.75 360 PRO A C 1
ATOM 2670 O O . PRO A 1 360 ? 11.070 14.691 -24.772 1.00 94.75 360 PRO A O 1
ATOM 2673 N N . LEU A 1 361 ? 12.716 13.463 -23.884 1.00 94.69 361 LEU A N 1
ATOM 2674 C CA . LEU A 1 361 ? 13.746 14.497 -24.087 1.00 94.69 361 LEU A CA 1
ATOM 2675 C C . LEU A 1 361 ? 14.030 14.797 -25.568 1.00 94.69 361 LEU A C 1
ATOM 2677 O O . LEU A 1 361 ? 14.624 15.823 -25.893 1.00 94.69 361 LEU A O 1
ATOM 2681 N N . SER A 1 362 ? 13.602 13.916 -26.470 1.00 91.50 362 SER A N 1
ATOM 2682 C CA . SER A 1 362 ? 13.691 14.102 -27.918 1.00 91.50 362 SER A CA 1
ATOM 2683 C C . SER A 1 362 ? 12.519 14.897 -28.509 1.00 91.50 362 SER A C 1
ATOM 2685 O O . SER A 1 362 ? 12.558 15.221 -29.699 1.00 91.50 362 SER A O 1
ATOM 2687 N N . ALA A 1 363 ? 11.482 15.216 -27.723 1.00 92.56 363 ALA A N 1
ATOM 2688 C CA . ALA A 1 363 ? 10.304 15.924 -28.213 1.00 92.56 363 ALA A CA 1
ATOM 2689 C C . ALA A 1 363 ? 10.678 17.289 -28.812 1.00 92.56 363 ALA A C 1
ATOM 2691 O O . ALA A 1 363 ? 11.465 18.049 -28.253 1.00 92.56 363 ALA A O 1
ATOM 2692 N N . SER A 1 364 ? 10.088 17.644 -29.956 1.00 89.81 364 SER A N 1
ATOM 2693 C CA . SER A 1 364 ? 10.372 18.933 -30.605 1.00 89.81 364 SER A CA 1
ATOM 2694 C C . SER A 1 364 ? 9.769 20.138 -29.873 1.00 89.81 364 SER A C 1
ATOM 2696 O O . SER A 1 364 ? 10.195 21.267 -30.108 1.00 89.81 364 SER A O 1
ATOM 2698 N N . GLY A 1 365 ? 8.753 19.907 -29.038 1.00 87.50 365 GLY A N 1
ATOM 2699 C CA . GLY A 1 365 ? 8.121 20.903 -28.176 1.00 87.50 365 GLY A CA 1
ATOM 2700 C C . GLY A 1 365 ? 8.164 20.422 -26.730 1.00 87.50 365 GLY A C 1
ATOM 2701 O O . GLY A 1 365 ? 7.835 19.271 -26.471 1.00 87.50 365 GLY A O 1
ATOM 2702 N N . ASP A 1 366 ? 8.606 21.299 -25.830 1.00 90.25 366 ASP A N 1
ATOM 2703 C CA . ASP A 1 366 ? 8.699 21.088 -24.380 1.00 90.25 366 ASP A CA 1
ATOM 2704 C C . ASP A 1 366 ? 9.288 19.716 -23.951 1.00 90.25 366 ASP A C 1
ATOM 2706 O O . ASP A 1 366 ? 8.595 18.910 -23.321 1.00 90.25 366 ASP A O 1
ATOM 2710 N N . PRO A 1 367 ? 10.569 19.427 -24.281 1.00 93.81 367 PRO A N 1
ATOM 2711 C CA . PRO A 1 367 ? 11.242 18.188 -23.881 1.00 93.81 367 PRO A CA 1
ATOM 2712 C C . PRO A 1 367 ? 11.215 17.962 -22.367 1.00 93.81 367 PRO A C 1
ATOM 2714 O O . PRO A 1 367 ? 11.574 18.860 -21.603 1.00 93.81 367 PRO A O 1
ATOM 2717 N N . GLY A 1 368 ? 10.830 16.760 -21.932 1.00 92.38 368 GLY A N 1
ATOM 2718 C CA . GLY A 1 368 ? 10.768 16.402 -20.509 1.00 92.38 368 GLY A CA 1
ATOM 2719 C C . GLY A 1 368 ? 9.650 17.086 -19.718 1.00 92.38 368 GLY A C 1
ATOM 2720 O O . GLY A 1 368 ? 9.600 16.936 -18.497 1.00 92.38 368 GLY A O 1
ATOM 2721 N N . ALA A 1 369 ? 8.771 17.849 -20.378 1.00 93.31 369 ALA A N 1
ATOM 2722 C CA . ALA A 1 369 ? 7.668 18.522 -19.710 1.00 93.31 369 ALA A CA 1
ATOM 2723 C C . ALA A 1 369 ? 6.591 17.536 -19.256 1.00 93.31 369 ALA A C 1
ATOM 2725 O O . ALA A 1 369 ? 6.311 16.544 -19.930 1.00 93.31 369 ALA A O 1
ATOM 2726 N N . PHE A 1 370 ? 5.980 17.854 -18.117 1.00 94.56 370 PHE A N 1
ATOM 2727 C CA . PHE A 1 370 ? 4.836 17.140 -17.571 1.00 94.56 370 PHE A CA 1
ATOM 2728 C C . PHE A 1 370 ? 3.623 17.229 -18.500 1.00 94.56 370 PHE A C 1
ATOM 2730 O O . PHE A 1 370 ? 3.321 18.296 -19.040 1.00 94.56 370 PHE A O 1
ATOM 2737 N N . VAL A 1 371 ? 2.923 16.108 -18.647 1.00 93.31 371 VAL A N 1
ATOM 2738 C CA . VAL A 1 371 ? 1.740 15.962 -19.498 1.00 93.31 371 VAL A CA 1
ATOM 2739 C C . VAL A 1 371 ? 0.494 15.765 -18.634 1.00 93.31 371 VAL A C 1
ATOM 2741 O O . VAL A 1 371 ? -0.427 16.580 -18.700 1.00 93.31 371 VAL A O 1
ATOM 2744 N N . ALA A 1 372 ? 0.460 14.710 -17.818 1.00 91.62 372 ALA A N 1
ATOM 2745 C CA . ALA A 1 372 ? -0.685 14.354 -16.980 1.00 91.62 372 ALA A CA 1
ATOM 2746 C C . ALA A 1 372 ? -0.295 13.416 -15.825 1.00 91.62 372 ALA A C 1
ATOM 2748 O O . ALA A 1 372 ? 0.733 12.747 -15.892 1.00 91.62 372 ALA A O 1
ATOM 2749 N N . SER A 1 373 ? -1.165 13.323 -14.816 1.00 89.62 373 SER A N 1
ATOM 2750 C CA . SER A 1 373 ? -1.091 12.338 -13.727 1.00 89.62 373 SER A CA 1
ATOM 2751 C C . SER A 1 373 ? -2.349 11.472 -13.718 1.00 89.62 373 SER A C 1
ATOM 2753 O O . SER A 1 373 ? -3.455 11.984 -13.914 1.00 89.62 373 SER A O 1
ATOM 2755 N N . PHE A 1 374 ? -2.194 10.178 -13.440 1.00 85.81 374 PHE A N 1
ATOM 2756 C CA . PHE A 1 374 ? -3.283 9.206 -13.329 1.00 85.81 374 PHE A CA 1
ATOM 2757 C C . PHE A 1 374 ? -3.286 8.587 -11.927 1.00 85.81 374 PHE A C 1
ATOM 2759 O O . PHE A 1 374 ? -2.282 8.015 -11.513 1.00 85.81 374 PHE A O 1
ATOM 2766 N N . SER A 1 375 ? -4.403 8.671 -11.201 1.00 75.56 375 SER A N 1
ATOM 2767 C CA . SER A 1 375 ? -4.508 8.231 -9.795 1.00 75.56 375 SER A CA 1
ATOM 2768 C C . SER A 1 375 ? -5.461 7.047 -9.563 1.00 75.56 375 SER A C 1
ATOM 2770 O O . SER A 1 375 ? -5.773 6.730 -8.420 1.00 75.56 375 SER A O 1
ATOM 2772 N N . GLY A 1 376 ? -5.956 6.403 -10.627 1.00 71.56 376 GLY A N 1
ATOM 2773 C CA . GLY A 1 376 ? -7.104 5.491 -10.531 1.00 71.56 376 GLY A CA 1
ATOM 2774 C C . GLY A 1 376 ? -8.424 6.226 -10.207 1.00 71.56 376 GLY A C 1
ATOM 2775 O O . GLY A 1 376 ? -8.414 7.433 -9.944 1.00 71.56 376 GLY A O 1
ATOM 2776 N N . PRO A 1 377 ? -9.586 5.547 -10.288 1.00 75.25 377 PRO A N 1
ATOM 2777 C CA . PRO A 1 377 ? -10.844 6.073 -9.773 1.00 75.25 377 PRO A CA 1
ATOM 2778 C C . PRO A 1 377 ? -10.751 6.249 -8.248 1.00 75.25 377 PRO A C 1
ATOM 2780 O O . PRO A 1 377 ? -9.955 5.564 -7.613 1.00 75.25 377 PRO A O 1
ATOM 2783 N N . PRO A 1 378 ? -11.560 7.135 -7.643 1.00 77.81 378 PRO A N 1
ATOM 2784 C CA . PRO A 1 378 ? -11.621 7.261 -6.190 1.00 77.81 378 PRO A CA 1
ATOM 2785 C C . PRO A 1 378 ? -12.162 5.976 -5.535 1.00 77.81 378 PRO A C 1
ATOM 2787 O O . PRO A 1 378 ? -12.865 5.206 -6.201 1.00 77.81 378 PRO A O 1
ATOM 2790 N N . PRO A 1 379 ? -11.859 5.743 -4.241 1.00 83.75 379 PRO A N 1
ATOM 2791 C CA . PRO A 1 379 ? -12.363 4.581 -3.512 1.00 83.75 379 PRO A CA 1
ATOM 2792 C C . PRO A 1 379 ? -13.884 4.487 -3.587 1.00 83.75 379 PRO A C 1
ATOM 2794 O O . PRO A 1 379 ? -14.547 5.501 -3.370 1.00 83.75 379 PRO A O 1
ATOM 2797 N N . PRO A 1 380 ? -14.458 3.313 -3.920 1.00 88.81 380 PRO A N 1
ATOM 2798 C CA . PRO A 1 380 ? -15.904 3.160 -3.926 1.00 88.81 380 PRO A CA 1
ATOM 2799 C C . PRO A 1 380 ? -16.453 3.357 -2.518 1.00 88.81 380 PRO A C 1
ATOM 2801 O O . PRO A 1 380 ? -15.971 2.736 -1.575 1.00 88.81 380 PRO A O 1
ATOM 2804 N N . ASP A 1 381 ? -17.469 4.191 -2.377 1.00 92.31 381 ASP A N 1
ATOM 2805 C CA . ASP A 1 381 ? -18.142 4.410 -1.102 1.00 92.31 381 ASP A CA 1
ATOM 2806 C C . ASP A 1 381 ? -18.767 3.125 -0.544 1.00 92.31 381 ASP A C 1
ATOM 2808 O O . ASP A 1 381 ? -19.245 2.256 -1.281 1.00 92.31 381 ASP A O 1
ATOM 2812 N N . GLY A 1 382 ? -18.739 3.001 0.778 1.00 93.50 382 GLY A N 1
ATOM 2813 C CA . GLY A 1 382 ? -19.210 1.848 1.525 1.00 93.50 382 GLY A CA 1
ATOM 2814 C C . GLY A 1 382 ? -18.273 0.641 1.501 1.00 93.50 382 GLY A C 1
ATOM 2815 O O . GLY A 1 382 ? -18.640 -0.397 2.049 1.00 93.50 382 GLY A O 1
ATOM 2816 N N . LEU A 1 383 ? -17.100 0.730 0.867 1.00 94.81 383 LEU A N 1
ATOM 2817 C CA . LEU A 1 383 ? -16.111 -0.346 0.773 1.00 94.81 383 LEU A CA 1
ATOM 2818 C C . LEU A 1 383 ? -14.754 0.113 1.312 1.00 94.81 383 LEU A C 1
ATOM 2820 O O . LEU A 1 383 ? -14.374 1.266 1.164 1.00 94.81 383 LEU A O 1
ATOM 2824 N N . PHE A 1 384 ? -13.994 -0.818 1.881 1.00 94.00 384 PHE A N 1
ATOM 2825 C CA . PHE A 1 384 ? -12.785 -0.528 2.636 1.00 94.00 384 PHE A CA 1
ATOM 2826 C C . PHE A 1 384 ? -11.515 -1.087 1.998 1.00 94.00 384 PHE A C 1
ATOM 2828 O O . PHE A 1 384 ? -11.507 -2.128 1.332 1.00 94.00 384 PHE A O 1
ATOM 2835 N N . ASN A 1 385 ? -10.398 -0.456 2.336 1.00 90.00 385 ASN A N 1
ATOM 2836 C CA . ASN A 1 385 ? -9.051 -0.947 2.139 1.00 90.00 385 ASN A CA 1
ATOM 2837 C C . ASN A 1 385 ? -8.284 -0.884 3.466 1.00 90.00 385 ASN A C 1
ATOM 2839 O O . ASN A 1 385 ? -7.917 0.185 3.958 1.00 90.00 385 ASN A O 1
ATOM 2843 N N . MET A 1 386 ? -8.034 -2.062 4.044 1.00 90.69 386 MET A N 1
ATOM 2844 C CA . MET A 1 386 ? -7.358 -2.242 5.328 1.00 90.69 386 MET A CA 1
ATOM 2845 C C . MET A 1 386 ? -7.932 -1.355 6.451 1.00 90.69 386 MET A C 1
ATOM 2847 O O . MET A 1 386 ? -7.174 -0.600 7.067 1.00 90.69 386 MET A O 1
ATOM 2851 N N . PRO A 1 387 ? -9.247 -1.440 6.741 1.00 95.69 387 PRO A N 1
ATOM 2852 C CA . PRO A 1 387 ? -9.853 -0.670 7.820 1.00 95.69 387 PRO A CA 1
ATOM 2853 C C . PRO A 1 387 ? -9.264 -1.092 9.171 1.00 95.69 387 PRO A C 1
ATOM 2855 O O . PRO A 1 387 ? -8.941 -2.269 9.356 1.00 95.69 387 PRO A O 1
ATOM 2858 N N . VAL A 1 388 ? -9.123 -0.165 10.124 1.00 96.25 388 VAL A N 1
ATOM 2859 C CA . VAL A 1 388 ? -8.489 -0.461 11.429 1.00 96.25 388 VAL A CA 1
ATOM 2860 C C . VAL A 1 388 ? -9.423 -0.218 12.608 1.00 96.25 388 VAL A C 1
ATOM 2862 O O . VAL A 1 388 ? -9.727 -1.160 13.339 1.00 96.25 388 VAL A O 1
ATOM 2865 N N . GLY A 1 389 ? -9.861 1.018 12.814 1.00 96.81 389 GLY A N 1
ATOM 2866 C CA . GLY A 1 389 ? -10.751 1.429 13.896 1.00 96.81 389 GLY A CA 1
ATOM 2867 C C . GLY A 1 389 ? -12.220 1.454 13.489 1.00 96.81 389 GLY A C 1
ATOM 2868 O O . GLY A 1 389 ? -12.555 1.784 12.349 1.00 96.81 389 GLY A O 1
ATOM 2869 N N . VAL A 1 390 ? -13.078 1.146 14.459 1.00 98.31 390 VAL A N 1
ATOM 2870 C CA . VAL A 1 390 ? -14.537 1.273 14.396 1.00 98.31 390 VAL A CA 1
ATOM 2871 C C . VAL A 1 390 ? -15.025 1.914 15.692 1.00 98.31 390 VAL A C 1
ATOM 2873 O O . VAL A 1 390 ? -14.485 1.618 16.757 1.00 98.31 390 VAL A O 1
ATOM 2876 N N . ALA A 1 391 ? -16.042 2.766 15.612 1.00 97.69 391 ALA A N 1
ATOM 2877 C CA . ALA A 1 391 ? -16.754 3.294 16.768 1.00 97.69 391 ALA A CA 1
ATOM 2878 C C . ALA A 1 391 ? -18.256 3.319 16.494 1.00 97.69 391 ALA A C 1
ATOM 2880 O O . ALA A 1 391 ? -18.679 3.500 15.354 1.00 97.69 391 ALA A O 1
ATOM 2881 N N . VAL A 1 392 ? -19.052 3.157 17.548 1.00 96.56 392 VAL A N 1
ATOM 2882 C CA . VAL A 1 392 ? -20.509 3.275 17.475 1.00 96.56 392 VAL A CA 1
ATOM 2883 C C . VAL A 1 392 ? -20.944 4.421 18.372 1.00 96.56 392 VAL A C 1
ATOM 2885 O O . VAL A 1 392 ? -20.530 4.506 19.529 1.00 96.56 392 VAL A O 1
ATOM 2888 N N . SER A 1 393 ? -21.750 5.321 17.826 1.00 94.88 393 SER A N 1
ATOM 2889 C CA . SER A 1 393 ? -22.306 6.453 18.548 1.00 94.88 393 SER A CA 1
ATOM 2890 C C . SER A 1 393 ? -23.271 5.954 19.627 1.00 94.88 393 SER A C 1
ATOM 2892 O O . SER A 1 393 ? -24.268 5.300 19.308 1.00 94.88 393 SER A O 1
ATOM 2894 N N . PRO A 1 394 ? -23.043 6.285 20.909 1.00 91.81 394 PRO A N 1
ATOM 2895 C CA . PRO A 1 394 ? -23.949 5.896 21.987 1.00 91.81 394 PRO A CA 1
ATOM 2896 C C . PRO A 1 394 ? -25.260 6.703 21.986 1.00 91.81 394 PRO A C 1
ATOM 2898 O O . PRO A 1 394 ? -26.135 6.441 22.809 1.00 91.81 394 PRO A O 1
ATOM 2901 N N . LEU A 1 395 ? -25.386 7.711 21.114 1.00 91.06 395 LEU A N 1
ATOM 2902 C CA . LEU A 1 395 ? -26.552 8.592 21.039 1.00 91.06 395 LEU A CA 1
ATOM 2903 C C . LEU A 1 395 ? -27.648 8.044 20.121 1.00 91.06 395 LEU A C 1
ATOM 2905 O O . LEU A 1 395 ? -28.833 8.214 20.410 1.00 91.06 395 LEU A O 1
ATOM 2909 N N . ASP A 1 396 ? -27.254 7.420 19.014 1.00 89.88 396 ASP A N 1
ATOM 2910 C CA . ASP A 1 396 ? -28.147 7.043 17.913 1.00 89.88 396 ASP A CA 1
ATOM 2911 C C . ASP A 1 396 ? -27.761 5.731 17.207 1.00 89.88 396 ASP A C 1
ATOM 2913 O O . ASP A 1 396 ? -28.464 5.304 16.290 1.00 89.88 396 ASP A O 1
ATOM 2917 N N . GLY A 1 397 ? -26.678 5.073 17.635 1.00 91.94 397 GLY A N 1
ATOM 2918 C CA . GLY A 1 397 ? -26.211 3.810 17.070 1.00 91.94 397 GLY A CA 1
ATOM 2919 C C . GLY A 1 397 ? -25.425 3.947 15.765 1.00 91.94 397 GLY A C 1
ATOM 2920 O O . GLY A 1 397 ? -25.030 2.929 15.209 1.00 91.94 397 GLY A O 1
ATOM 2921 N N . THR A 1 398 ? -25.173 5.160 15.266 1.00 94.38 398 THR A N 1
ATOM 2922 C CA . THR A 1 398 ? -24.421 5.389 14.020 1.00 94.38 398 THR A CA 1
ATOM 2923 C C . THR A 1 398 ? -23.003 4.817 14.106 1.00 94.38 398 THR A C 1
ATOM 2925 O O . THR A 1 398 ? -22.331 4.962 15.129 1.00 94.38 398 THR A O 1
ATOM 2928 N N . VAL A 1 399 ? -22.533 4.165 13.042 1.00 97.06 399 VAL A N 1
ATOM 2929 C CA . VAL A 1 399 ? -21.247 3.456 13.000 1.00 97.06 399 VAL A CA 1
ATOM 2930 C C . VAL A 1 399 ? -20.247 4.235 12.158 1.00 97.06 399 VAL A C 1
ATOM 2932 O O . VAL A 1 399 ? -20.529 4.600 11.023 1.00 97.06 399 VAL A O 1
ATOM 2935 N N . TYR A 1 400 ? -19.043 4.424 12.686 1.00 98.25 400 TYR A N 1
ATOM 2936 C CA . TYR A 1 400 ? -17.938 5.074 11.991 1.00 98.25 400 TYR A CA 1
ATOM 2937 C C . TYR A 1 400 ? -16.773 4.111 11.843 1.00 98.25 400 TYR A C 1
ATOM 2939 O O . TYR A 1 400 ? -16.366 3.472 12.815 1.00 98.25 400 TYR A O 1
ATOM 2947 N N . VAL A 1 401 ? -16.215 4.025 10.640 1.00 98.31 401 VAL A N 1
ATOM 2948 C CA . VAL A 1 401 ? -15.092 3.144 10.315 1.00 98.31 401 VAL A CA 1
ATOM 2949 C C . VAL A 1 401 ? -13.963 3.971 9.714 1.00 98.31 401 VAL A C 1
ATOM 2951 O O . VAL A 1 401 ? -14.171 4.784 8.817 1.00 98.31 401 VAL A O 1
ATOM 2954 N N . THR A 1 402 ? -12.748 3.759 10.214 1.00 97.56 402 THR A N 1
ATOM 2955 C CA . THR A 1 402 ? -11.536 4.311 9.590 1.00 97.56 402 THR A CA 1
ATOM 2956 C C . THR A 1 402 ? -11.118 3.409 8.437 1.00 97.56 402 THR A C 1
ATOM 2958 O O . THR A 1 402 ? -10.787 2.239 8.638 1.00 97.56 402 THR A O 1
ATOM 2961 N N . ASP A 1 403 ? -11.125 3.953 7.227 1.00 95.19 403 ASP A N 1
ATOM 2962 C CA . ASP A 1 403 ? -10.718 3.263 6.011 1.00 95.19 403 ASP A CA 1
ATOM 2963 C C . ASP A 1 403 ? -9.252 3.613 5.707 1.00 95.19 403 ASP A C 1
ATOM 2965 O O . ASP A 1 403 ? -8.918 4.488 4.900 1.00 95.19 403 ASP A O 1
ATOM 2969 N N . SER A 1 404 ? -8.361 2.994 6.486 1.00 92.56 404 SER A N 1
ATOM 2970 C CA . SER A 1 404 ? -7.015 3.513 6.739 1.00 92.56 404 SER A CA 1
ATOM 2971 C C . SER A 1 404 ? -6.131 3.624 5.500 1.00 92.56 404 SER A C 1
ATOM 2973 O O . SER A 1 404 ? -5.314 4.541 5.440 1.00 92.56 404 SER A O 1
ATOM 2975 N N . PHE A 1 405 ? -6.245 2.722 4.518 1.00 88.06 405 PHE A N 1
ATOM 2976 C CA . PHE A 1 405 ? -5.444 2.827 3.290 1.00 88.06 405 PHE A CA 1
ATOM 2977 C C . PHE A 1 405 ? -6.107 3.699 2.224 1.00 88.06 405 PHE A C 1
ATOM 2979 O O . PHE A 1 405 ? -5.389 4.324 1.445 1.00 88.06 405 PHE A O 1
ATOM 2986 N N . ASN A 1 406 ? -7.433 3.841 2.247 1.00 88.81 406 ASN A N 1
ATOM 2987 C CA . ASN A 1 406 ? -8.138 4.817 1.415 1.00 88.81 406 ASN A CA 1
ATOM 2988 C C . ASN A 1 406 ? -8.147 6.235 2.021 1.00 88.81 406 ASN A C 1
ATOM 2990 O O . ASN A 1 406 ? -8.683 7.154 1.406 1.00 88.81 406 ASN A O 1
ATOM 2994 N N . GLN A 1 407 ? -7.496 6.442 3.173 1.00 89.62 407 GLN A N 1
ATOM 2995 C CA . GLN A 1 407 ? -7.219 7.768 3.747 1.00 89.62 407 GLN A CA 1
ATOM 2996 C C . GLN A 1 407 ? -8.480 8.562 4.082 1.00 89.62 407 GLN A C 1
ATOM 2998 O O . GLN A 1 407 ? -8.526 9.783 3.920 1.00 89.62 407 GLN A O 1
ATOM 3003 N N . ARG A 1 408 ? -9.518 7.854 4.522 1.00 94.19 408 ARG A N 1
ATOM 3004 C CA . ARG A 1 408 ? -10.842 8.424 4.755 1.00 94.19 408 ARG A CA 1
ATOM 3005 C C . ARG A 1 408 ? -11.527 7.786 5.953 1.00 94.19 408 ARG A C 1
ATOM 3007 O O . ARG A 1 408 ? -11.110 6.741 6.453 1.00 94.19 408 ARG A O 1
ATOM 3014 N N . ILE A 1 409 ? -12.586 8.440 6.399 1.00 97.50 409 ILE A N 1
ATOM 3015 C CA . ILE A 1 409 ? -13.541 7.937 7.379 1.00 97.50 409 ILE A CA 1
ATOM 3016 C C . ILE A 1 409 ? -14.858 7.707 6.654 1.00 97.50 409 ILE A C 1
ATOM 3018 O O . ILE A 1 409 ? -15.230 8.486 5.773 1.00 97.50 409 ILE A O 1
ATOM 3022 N N . GLU A 1 410 ? -15.550 6.640 7.022 1.00 97.38 410 GLU A N 1
ATOM 3023 C CA . GLU A 1 410 ? -16.869 6.321 6.495 1.00 97.38 410 GLU A CA 1
ATOM 3024 C C . GLU A 1 410 ? -17.887 6.162 7.620 1.00 97.38 410 GLU A C 1
ATOM 3026 O O . GLU A 1 410 ? -17.600 5.573 8.664 1.00 97.38 410 GLU A O 1
ATOM 3031 N N . GLU A 1 411 ? -19.076 6.704 7.384 1.00 97.38 411 GLU A N 1
ATOM 3032 C CA . GLU A 1 411 ? -20.237 6.627 8.262 1.00 97.38 411 GLU A CA 1
ATOM 3033 C C . GLU A 1 411 ? -21.265 5.652 7.688 1.00 97.38 411 GLU A C 1
ATOM 3035 O O . GLU A 1 411 ? -21.566 5.672 6.490 1.00 97.38 411 GLU A O 1
ATOM 3040 N N . PHE A 1 412 ? -21.833 4.828 8.564 1.00 96.12 412 PHE A N 1
ATOM 3041 C CA . PHE A 1 412 ? -22.855 3.843 8.251 1.00 96.12 412 PHE A CA 1
ATOM 3042 C C . PHE A 1 412 ? -23.973 3.870 9.288 1.00 96.12 412 PHE A C 1
ATOM 3044 O O . PHE A 1 412 ? -23.751 4.132 10.471 1.00 96.12 412 PHE A O 1
ATOM 3051 N N . ASP A 1 413 ? -25.164 3.473 8.858 1.00 91.88 413 ASP A N 1
ATOM 3052 C CA . ASP A 1 413 ? -26.258 3.163 9.769 1.00 91.88 413 ASP A CA 1
ATOM 3053 C C . ASP A 1 413 ? -25.905 1.956 10.654 1.00 91.88 413 ASP A C 1
ATOM 3055 O O . ASP A 1 413 ? -25.446 0.916 10.167 1.00 91.88 413 ASP A O 1
ATOM 3059 N N . GLY A 1 414 ? -26.166 2.053 11.956 1.00 85.81 414 GLY A N 1
ATOM 3060 C CA . GLY A 1 414 ? -26.030 0.934 12.887 1.00 85.81 414 GLY A CA 1
ATOM 3061 C C . GLY A 1 414 ? -27.220 -0.017 12.880 1.00 85.81 414 GLY A C 1
ATOM 3062 O O . GLY A 1 414 ? -28.160 0.111 12.095 1.00 85.81 414 GLY A O 1
ATOM 3063 N N . LEU A 1 415 ? -27.192 -1.010 13.773 1.00 83.81 415 LEU A N 1
ATOM 3064 C CA . LEU A 1 415 ? -28.329 -1.920 13.979 1.00 83.81 415 LEU A CA 1
ATOM 3065 C C . LEU A 1 415 ? -29.540 -1.223 14.618 1.00 83.81 415 LEU A C 1
ATOM 3067 O O . LEU A 1 415 ? -30.681 -1.621 14.375 1.00 83.81 415 LEU A O 1
ATOM 3071 N N . GLU A 1 416 ? -29.299 -0.177 15.411 1.00 73.06 416 GLU A N 1
ATOM 3072 C CA . GLU A 1 416 ? -30.336 0.561 16.142 1.00 73.06 416 GLU A CA 1
ATOM 3073 C C . GLU A 1 416 ? -30.894 1.765 15.360 1.00 73.06 416 GLU A C 1
ATOM 3075 O O . GLU A 1 416 ? -31.869 2.390 15.793 1.00 73.06 416 GLU A O 1
ATOM 3080 N N . THR A 1 417 ? -30.327 2.084 14.191 1.00 70.75 417 THR A N 1
ATOM 3081 C CA . THR A 1 417 ? -30.727 3.252 13.402 1.00 70.75 417 THR A CA 1
ATOM 3082 C C . THR A 1 417 ? -32.141 3.069 12.841 1.00 70.75 417 THR A C 1
ATOM 3084 O O . THR A 1 417 ? -32.451 2.157 12.070 1.00 70.75 417 THR A O 1
ATOM 3087 N N . ALA A 1 418 ? -33.062 3.930 13.275 1.00 63.22 418 ALA A N 1
ATOM 3088 C CA . ALA A 1 418 ? -34.484 3.746 13.017 1.00 63.22 418 ALA A CA 1
ATOM 3089 C C . ALA A 1 418 ? -34.854 3.983 11.540 1.00 63.22 418 ALA A C 1
ATOM 3091 O O . ALA A 1 418 ? -34.851 5.113 11.057 1.00 63.22 418 ALA A O 1
ATOM 3092 N N . GLY A 1 419 ? -35.322 2.930 10.861 1.00 60.38 419 GLY A N 1
ATOM 3093 C CA . GLY A 1 419 ? -35.961 3.035 9.542 1.00 60.38 419 GLY A CA 1
ATOM 3094 C C . GLY A 1 419 ? -35.049 2.797 8.337 1.00 60.38 419 GLY A C 1
ATOM 3095 O O . GLY A 1 419 ? -35.518 2.971 7.211 1.00 60.38 419 GLY A O 1
ATOM 3096 N N . THR A 1 420 ? -33.809 2.356 8.548 1.00 62.44 420 THR A N 1
ATOM 3097 C CA . THR A 1 420 ? -32.851 2.010 7.488 1.00 62.44 420 THR A CA 1
ATOM 3098 C C . THR A 1 420 ? -32.376 0.559 7.603 1.00 62.44 420 THR A C 1
ATOM 3100 O O . THR A 1 420 ? -32.652 -0.136 8.583 1.00 62.44 420 THR A O 1
ATOM 3103 N N . ALA A 1 421 ? -31.752 0.039 6.542 1.00 73.62 421 ALA A N 1
ATOM 3104 C CA . ALA A 1 421 ? -31.101 -1.264 6.607 1.00 73.62 421 ALA A CA 1
ATOM 3105 C C . ALA A 1 421 ? -29.753 -1.091 7.319 1.00 73.62 421 ALA A C 1
ATOM 3107 O O . ALA A 1 421 ? -28.957 -0.253 6.907 1.00 73.62 421 ALA A O 1
ATOM 3108 N N . SER A 1 422 ? -29.495 -1.875 8.366 1.00 81.75 422 SER A N 1
ATOM 3109 C CA . SER A 1 422 ? -28.218 -1.829 9.088 1.00 81.75 422 SER A CA 1
ATOM 3110 C C . SER A 1 422 ? -27.024 -1.978 8.141 1.00 81.75 422 SER A C 1
ATOM 3112 O O . SER A 1 422 ? -27.060 -2.801 7.222 1.00 81.75 422 SER A O 1
ATOM 3114 N N . GLY A 1 423 ? -25.980 -1.182 8.369 1.00 88.31 423 GLY A N 1
ATOM 3115 C CA . GLY A 1 423 ? -24.773 -1.166 7.552 1.00 88.31 423 GLY A CA 1
ATOM 3116 C C . GLY A 1 423 ? -24.910 -0.411 6.232 1.00 88.31 423 GLY A C 1
ATOM 3117 O O . GLY A 1 423 ? -24.061 -0.577 5.359 1.00 88.31 423 GLY A O 1
ATOM 3118 N N . THR A 1 424 ? -25.966 0.390 6.048 1.00 91.81 424 THR A N 1
ATOM 3119 C CA . THR A 1 424 ? -26.098 1.254 4.865 1.00 91.81 424 THR A CA 1
ATOM 3120 C C . THR A 1 424 ? -25.096 2.401 4.956 1.00 91.81 424 THR A C 1
ATOM 3122 O O . THR A 1 424 ? -25.022 3.069 5.982 1.00 91.81 424 THR A O 1
ATOM 3125 N N . PHE A 1 425 ? -24.329 2.622 3.887 1.00 94.81 425 PHE A N 1
ATOM 3126 C CA . PHE A 1 425 ? -23.415 3.759 3.772 1.00 94.81 425 PHE A CA 1
ATOM 3127 C C . PHE A 1 425 ? -24.174 5.091 3.826 1.00 94.81 425 PHE A C 1
ATOM 3129 O O . PHE A 1 425 ? -25.209 5.247 3.170 1.00 94.81 425 PHE A O 1
ATOM 3136 N N . VAL A 1 426 ? -23.634 6.049 4.578 1.00 94.75 426 VAL A N 1
ATOM 3137 C CA . VAL A 1 426 ? -24.197 7.393 4.735 1.00 94.75 426 VAL A CA 1
ATOM 3138 C C . VAL A 1 426 ? -23.314 8.425 4.048 1.00 94.75 426 VAL A C 1
ATOM 3140 O O . VAL A 1 426 ? -23.797 9.133 3.169 1.00 94.75 426 VAL A O 1
ATOM 3143 N N . GLN A 1 427 ? -22.045 8.536 4.438 1.00 95.25 427 GLN A N 1
ATOM 3144 C CA . GLN A 1 427 ? -21.114 9.501 3.851 1.00 95.25 427 GLN A CA 1
ATOM 3145 C C . GLN A 1 427 ? -19.655 9.143 4.126 1.00 95.25 427 GLN A C 1
ATOM 3147 O O . GLN A 1 427 ? -19.340 8.290 4.955 1.00 95.25 427 GLN A O 1
ATOM 3152 N N . THR A 1 428 ? -18.754 9.855 3.450 1.00 95.44 428 THR A N 1
ATOM 3153 C CA . THR A 1 428 ? -17.314 9.741 3.653 1.00 95.44 428 THR A CA 1
ATOM 3154 C C . THR A 1 428 ? -16.643 11.109 3.671 1.00 95.44 428 THR A C 1
ATOM 3156 O O . THR A 1 428 ? -17.118 12.062 3.048 1.00 95.44 428 THR A O 1
ATOM 3159 N N . TRP A 1 429 ? -15.524 11.218 4.383 1.00 95.50 429 TRP A N 1
ATOM 3160 C CA . TRP A 1 429 ? -14.648 12.382 4.327 1.00 95.50 429 TRP A CA 1
ATOM 3161 C C . TRP A 1 429 ? -13.193 12.006 4.592 1.00 95.50 429 TRP A C 1
ATOM 3163 O O . TRP A 1 429 ? -12.887 10.974 5.183 1.00 95.50 429 TRP A O 1
ATOM 3173 N N . GLY A 1 430 ? -12.292 12.898 4.187 1.00 91.25 430 GLY A N 1
ATOM 3174 C CA . GLY A 1 430 ? -10.852 12.689 4.273 1.00 91.25 430 GLY A CA 1
ATOM 3175 C C . GLY A 1 430 ? -10.229 12.311 2.932 1.00 91.25 430 GLY A C 1
ATOM 3176 O O . GLY A 1 430 ? -10.885 11.787 2.036 1.00 91.25 430 GLY A O 1
ATOM 3177 N N . SER A 1 431 ? -8.958 12.660 2.771 1.00 82.88 431 SER A N 1
ATOM 3178 C CA . SER A 1 431 ? -8.097 12.218 1.670 1.00 82.88 431 SER A CA 1
ATOM 3179 C C . SER A 1 431 ? -6.643 12.481 2.054 1.00 82.88 431 SER A C 1
ATOM 3181 O O . SER A 1 431 ? -6.381 13.349 2.892 1.00 82.88 431 SER A O 1
ATOM 3183 N N . ARG A 1 432 ? -5.672 11.820 1.416 1.00 74.19 432 ARG A N 1
ATOM 3184 C CA . ARG A 1 432 ? -4.271 12.240 1.563 1.00 74.19 432 ARG A CA 1
ATOM 3185 C C . ARG A 1 432 ? -4.028 13.494 0.737 1.00 74.19 432 ARG A C 1
ATOM 3187 O O . ARG A 1 432 ? -3.674 13.432 -0.436 1.00 74.19 432 ARG A O 1
ATOM 3194 N N . LEU A 1 433 ? -4.259 14.644 1.356 1.00 68.56 433 LEU A N 1
ATOM 3195 C CA . LEU A 1 433 ? -3.874 15.931 0.794 1.00 68.56 433 LEU A CA 1
ATOM 3196 C C . LEU A 1 433 ? -2.367 16.145 1.005 1.00 68.56 433 LEU A C 1
ATOM 3198 O O . LEU A 1 433 ? -1.830 15.703 2.022 1.00 68.56 433 LEU A O 1
ATOM 3202 N N . PRO A 1 434 ? -1.683 16.872 0.103 1.00 65.06 434 PRO A N 1
ATOM 3203 C CA . PRO A 1 434 ? -0.243 17.130 0.221 1.00 65.06 434 PRO A CA 1
ATOM 3204 C C . PRO A 1 434 ? 0.114 17.916 1.492 1.00 65.06 434 PRO A C 1
ATOM 3206 O O . PRO A 1 434 ? 1.232 17.849 1.986 1.00 65.06 434 PRO A O 1
ATOM 3209 N N . VAL A 1 435 ? -0.848 18.651 2.058 1.00 77.00 435 VAL A N 1
ATOM 3210 C CA . VAL A 1 435 ? -0.678 19.387 3.311 1.00 77.00 435 VAL A CA 1
ATOM 3211 C C . VAL A 1 435 ? -1.333 18.599 4.442 1.00 77.00 435 VAL A C 1
ATOM 3213 O O . VAL A 1 435 ? -2.530 18.743 4.678 1.00 77.00 435 VAL A O 1
ATOM 3216 N N . LEU A 1 436 ? -0.540 17.799 5.162 1.00 77.44 436 LEU A N 1
ATOM 3217 C CA . LEU A 1 436 ? -1.009 16.921 6.249 1.00 77.44 436 LEU A CA 1
ATOM 3218 C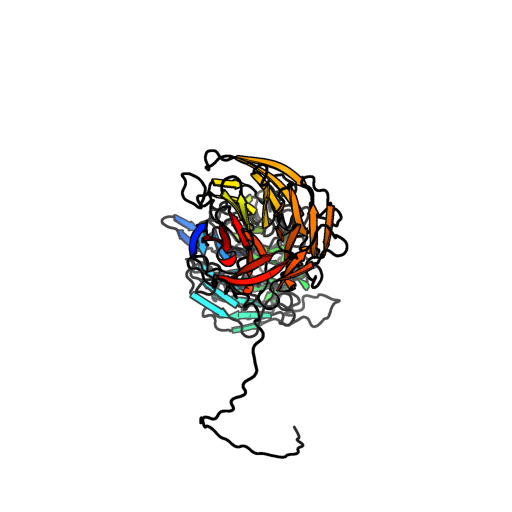 C . LEU A 1 436 ? -1.750 17.660 7.382 1.00 77.44 436 LEU A C 1
ATOM 3220 O O . LEU A 1 436 ? -2.572 17.078 8.081 1.00 77.44 436 LEU A O 1
ATOM 3224 N N . SER A 1 437 ? -1.491 18.957 7.568 1.00 81.94 437 SER A N 1
ATOM 3225 C CA . SER A 1 437 ? -2.188 19.785 8.560 1.00 81.94 437 SER A CA 1
ATOM 3226 C C . SER A 1 437 ? -3.552 20.304 8.096 1.00 81.94 437 SER A C 1
ATOM 3228 O O . SER A 1 437 ? -4.245 20.960 8.869 1.00 81.94 437 SER A O 1
ATOM 3230 N N . ALA A 1 438 ? -3.964 20.055 6.848 1.00 87.81 438 ALA A N 1
ATOM 3231 C CA . ALA A 1 438 ? -5.258 20.531 6.378 1.00 87.81 438 ALA A CA 1
ATOM 3232 C C . ALA A 1 438 ? -6.418 19.831 7.129 1.00 87.81 438 ALA A C 1
ATOM 3234 O O . ALA A 1 438 ? -6.285 18.675 7.539 1.00 87.81 438 ALA A O 1
ATOM 3235 N N . PRO A 1 439 ? -7.579 20.497 7.289 1.00 91.31 439 PRO A N 1
ATOM 3236 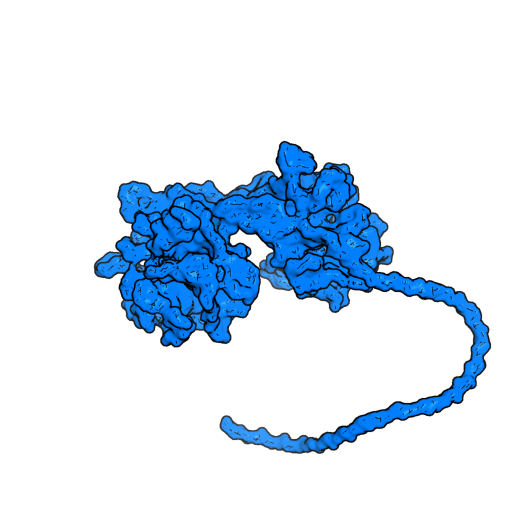C CA . PRO A 1 439 ? -8.721 19.978 8.054 1.00 91.31 439 PRO A CA 1
ATOM 3237 C C . PRO A 1 439 ? -9.194 18.567 7.675 1.00 91.31 439 PRO A C 1
ATOM 3239 O O . PRO A 1 439 ? -9.602 17.792 8.533 1.00 91.31 439 PRO A O 1
ATOM 3242 N N . PHE A 1 440 ? -9.124 18.229 6.387 1.00 93.12 440 PHE A N 1
ATOM 3243 C CA . PHE A 1 440 ? -9.566 16.945 5.831 1.00 93.12 440 PHE A CA 1
ATOM 3244 C C . PHE A 1 440 ? -8.409 16.140 5.217 1.00 93.12 440 PHE A C 1
ATOM 3246 O O . PHE A 1 440 ? -8.647 15.214 4.444 1.00 93.12 440 PHE A O 1
ATOM 3253 N N . ALA A 1 441 ? -7.160 16.510 5.522 1.00 90.50 441 ALA A N 1
ATOM 3254 C CA . ALA A 1 441 ? -6.015 15.667 5.211 1.00 90.50 441 ALA A CA 1
ATOM 3255 C C . ALA A 1 441 ? -5.944 14.536 6.237 1.00 90.50 441 ALA A C 1
ATOM 3257 O O . ALA A 1 441 ? -5.967 14.824 7.432 1.00 90.50 441 ALA A O 1
ATOM 3258 N N . LEU A 1 442 ? -5.857 13.293 5.769 1.00 91.06 442 LEU A N 1
ATOM 3259 C CA . LEU A 1 442 ? -5.614 12.116 6.599 1.00 91.06 442 LEU A CA 1
ATOM 3260 C C . LEU A 1 442 ? -4.453 11.301 6.000 1.00 91.06 442 LEU A C 1
ATOM 3262 O O . LEU A 1 442 ? -4.334 11.192 4.777 1.00 91.06 442 LEU A O 1
ATOM 3266 N N . ASP A 1 443 ? -3.593 10.758 6.860 1.00 87.25 443 ASP A N 1
ATOM 3267 C CA . ASP A 1 443 ? -2.450 9.895 6.552 1.00 87.25 443 ASP A CA 1
ATOM 3268 C C . ASP A 1 443 ? -2.410 8.689 7.513 1.00 87.25 443 ASP A C 1
ATOM 3270 O O . ASP A 1 443 ? -1.863 8.716 8.620 1.00 87.25 443 ASP A O 1
ATOM 3274 N N . TYR A 1 444 ? -2.994 7.594 7.035 1.00 89.38 444 TYR A N 1
ATOM 3275 C CA . TYR A 1 444 ? -3.302 6.357 7.737 1.00 89.38 444 TYR A CA 1
ATOM 3276 C C . TYR A 1 444 ? -4.144 6.586 8.995 1.00 89.38 444 TYR A C 1
ATOM 3278 O O . TYR A 1 444 ? -3.690 6.224 10.077 1.00 89.38 444 TYR A O 1
ATOM 3286 N N . PRO A 1 445 ? -5.371 7.130 8.898 1.00 94.44 445 PRO A N 1
ATOM 3287 C CA . PRO A 1 445 ? -6.237 7.249 10.067 1.00 94.44 445 PRO A CA 1
ATOM 3288 C C . PRO A 1 445 ? -6.562 5.849 10.605 1.00 94.44 445 PRO A C 1
ATOM 3290 O O . PRO A 1 445 ? -7.018 4.994 9.845 1.00 94.44 445 PRO A O 1
ATOM 3293 N N . ARG A 1 446 ? -6.311 5.583 11.892 1.00 94.44 446 ARG A N 1
ATOM 3294 C CA . ARG A 1 446 ? -6.555 4.256 12.505 1.00 94.44 446 ARG A CA 1
ATOM 3295 C C . ARG A 1 446 ? -7.496 4.289 13.699 1.00 94.44 446 ARG A C 1
ATOM 3297 O O . ARG A 1 446 ? -8.190 3.306 13.943 1.00 94.44 446 ARG A O 1
ATOM 3304 N N . GLY A 1 447 ? -7.530 5.398 14.432 1.00 95.06 447 GLY A N 1
ATOM 3305 C CA . GLY A 1 447 ? -8.390 5.560 15.598 1.00 95.06 447 GLY A CA 1
ATOM 3306 C C . GLY A 1 447 ? -9.623 6.396 15.273 1.00 95.06 447 GLY A C 1
ATOM 3307 O O . GLY A 1 447 ? -9.502 7.440 14.637 1.00 95.06 447 GLY A O 1
ATOM 3308 N N . VAL A 1 448 ? -10.785 5.972 15.766 1.00 98.06 448 VAL A N 1
ATOM 3309 C CA . VAL A 1 448 ? -12.026 6.756 15.763 1.00 98.06 448 VAL A CA 1
ATOM 3310 C C . VAL A 1 448 ? -12.729 6.607 17.112 1.00 98.06 448 VAL A C 1
ATOM 3312 O O . VAL A 1 448 ? -12.782 5.508 17.660 1.00 98.06 448 VAL A O 1
ATOM 3315 N N . ALA A 1 449 ? -13.247 7.706 17.654 1.00 97.44 449 ALA A N 1
ATOM 3316 C CA . ALA A 1 449 ? -14.041 7.743 18.879 1.00 97.44 449 ALA A CA 1
ATOM 3317 C C . ALA A 1 449 ? -15.161 8.781 18.758 1.00 97.44 449 ALA A C 1
ATOM 3319 O O . ALA A 1 449 ? -15.005 9.780 18.061 1.00 97.44 449 ALA A O 1
ATOM 3320 N N . ILE A 1 450 ? -16.278 8.553 19.450 1.00 97.19 450 ILE A N 1
ATOM 3321 C CA . ILE A 1 450 ? -17.454 9.431 19.412 1.00 97.19 450 ILE A CA 1
ATOM 3322 C C . ILE A 1 450 ? -17.665 10.028 20.791 1.00 97.19 450 ILE A C 1
ATOM 3324 O O . ILE A 1 450 ? -17.814 9.281 21.759 1.00 97.19 450 ILE A O 1
ATOM 3328 N N . ASP A 1 451 ? -17.685 11.354 20.888 1.00 96.81 451 ASP A N 1
ATOM 3329 C CA . ASP A 1 451 ? -17.977 12.033 22.145 1.00 96.81 451 ASP A CA 1
ATOM 3330 C C . ASP A 1 451 ? -19.427 11.732 22.571 1.00 96.81 451 ASP A C 1
ATOM 3332 O O . ASP A 1 451 ? -20.376 12.104 21.869 1.00 96.81 451 ASP A O 1
ATOM 3336 N N . PRO A 1 452 ? -19.631 11.073 23.728 1.00 94.69 452 PRO A N 1
ATOM 3337 C CA . PRO A 1 452 ? -20.951 10.647 24.174 1.00 94.69 452 PRO A CA 1
ATOM 3338 C C . PRO A 1 452 ? -21.885 11.810 24.536 1.00 94.69 452 PRO A C 1
ATOM 3340 O O . PRO A 1 452 ? -23.068 11.575 24.774 1.00 94.69 452 PRO A O 1
ATOM 3343 N N . ASN A 1 453 ? -21.386 13.046 24.624 1.00 95.38 453 ASN A N 1
ATOM 3344 C CA . ASN A 1 453 ? -22.167 14.204 25.056 1.00 95.38 453 ASN A CA 1
ATOM 3345 C C . ASN A 1 453 ? -22.737 15.029 23.897 1.00 95.38 453 ASN A C 1
ATOM 3347 O O . ASN A 1 453 ? -23.758 15.697 24.075 1.00 95.38 453 ASN A O 1
ATOM 3351 N N . ASN A 1 454 ? -22.080 15.023 22.737 1.00 94.94 454 ASN A N 1
ATOM 3352 C CA . ASN A 1 454 ? -22.451 15.861 21.589 1.00 94.94 454 ASN A CA 1
ATOM 3353 C C . ASN A 1 454 ? -22.465 15.108 20.245 1.00 94.94 454 ASN A C 1
ATOM 3355 O O . ASN A 1 454 ? -23.046 15.630 19.297 1.00 94.94 454 ASN A O 1
ATOM 3359 N N . GLY A 1 455 ? -21.905 13.895 20.168 1.00 95.00 455 GLY A N 1
ATOM 3360 C CA . GLY A 1 455 ? -21.829 13.103 18.939 1.00 95.00 455 GLY A CA 1
ATOM 3361 C C . GLY A 1 455 ? -20.664 13.468 18.015 1.00 95.00 455 GLY A C 1
ATOM 3362 O O . GLY A 1 455 ? -20.580 12.918 16.920 1.00 95.00 455 GLY A O 1
ATOM 3363 N N . ASN A 1 456 ? -19.765 14.364 18.429 1.00 97.38 456 ASN A N 1
ATOM 3364 C CA . ASN A 1 456 ? -18.600 14.740 17.637 1.00 97.38 456 ASN A CA 1
ATOM 3365 C C . ASN A 1 456 ? -17.653 13.550 17.454 1.00 97.38 456 ASN A C 1
ATOM 3367 O O . ASN A 1 456 ? -17.429 12.750 18.369 1.00 97.38 456 ASN A O 1
ATOM 3371 N N . VAL A 1 457 ? -17.072 13.463 16.262 1.00 98.25 457 VAL A N 1
ATOM 3372 C CA . VAL A 1 457 ? -16.207 12.366 15.835 1.00 98.25 457 VAL A CA 1
ATOM 3373 C C . VAL A 1 457 ? -14.751 12.793 15.952 1.00 98.25 457 VAL A C 1
ATOM 3375 O O . VAL A 1 457 ? -14.313 13.745 15.309 1.00 98.25 457 VAL A O 1
ATOM 3378 N N . TRP A 1 458 ? -13.993 12.054 16.753 1.00 98.06 458 TRP A N 1
ATOM 3379 C CA . TRP A 1 458 ? -12.574 12.267 17.000 1.00 98.06 458 TRP A CA 1
ATOM 3380 C C . TRP A 1 458 ? -11.748 11.211 16.278 1.00 98.06 458 TRP A C 1
ATOM 3382 O O . TRP A 1 458 ? -11.934 10.013 16.494 1.00 98.06 458 TRP A O 1
ATOM 3392 N N . ILE A 1 459 ? -10.815 11.657 15.443 1.00 97.50 459 ILE A N 1
ATOM 3393 C CA . ILE A 1 459 ? -9.980 10.805 14.598 1.00 97.50 459 ILE A CA 1
ATOM 3394 C C . ILE A 1 459 ? -8.527 10.908 15.034 1.00 97.50 459 ILE A C 1
ATOM 3396 O O . ILE A 1 459 ? -7.987 12.005 15.166 1.00 97.50 459 ILE A O 1
ATOM 3400 N N . SER A 1 460 ? -7.888 9.754 15.210 1.00 94.12 460 SER A N 1
ATOM 3401 C CA . SER A 1 460 ? -6.438 9.653 15.329 1.00 94.12 460 SER A CA 1
ATOM 3402 C C . SER A 1 460 ? -5.833 9.466 13.940 1.00 94.12 460 SER A C 1
ATOM 3404 O O . SER A 1 460 ? -5.959 8.398 13.329 1.00 94.12 460 SER A O 1
ATOM 3406 N N . ASP A 1 461 ? -5.211 10.527 13.435 1.00 92.38 461 ASP A N 1
ATOM 3407 C CA . ASP A 1 461 ? -4.531 10.565 12.148 1.00 92.38 461 ASP A CA 1
ATOM 3408 C C . ASP A 1 461 ? -3.070 10.116 12.320 1.00 92.38 461 ASP A C 1
ATOM 3410 O O . ASP A 1 461 ? -2.154 10.899 12.587 1.00 92.38 461 ASP A O 1
ATOM 3414 N N . THR A 1 462 ? -2.879 8.797 12.280 1.00 89.69 462 THR A N 1
ATOM 3415 C CA . THR A 1 462 ? -1.744 8.098 12.894 1.00 89.69 462 THR A CA 1
ATOM 3416 C C . THR A 1 462 ? -0.379 8.567 12.407 1.00 89.69 462 THR A C 1
ATOM 3418 O O . THR A 1 462 ? 0.511 8.803 13.229 1.00 89.69 462 THR A O 1
ATOM 3421 N N . ARG A 1 463 ? -0.156 8.655 11.089 1.00 85.56 463 ARG A N 1
ATOM 3422 C CA . ARG A 1 463 ? 1.185 8.960 10.565 1.00 85.56 463 ARG A CA 1
ATOM 3423 C C . ARG A 1 463 ? 1.488 10.454 10.605 1.00 85.56 463 ARG A C 1
ATOM 3425 O O . ARG A 1 463 ? 2.644 10.823 10.831 1.00 85.56 463 ARG A O 1
ATOM 3432 N N . SER A 1 464 ? 0.477 11.294 10.399 1.00 84.69 464 SER A N 1
ATOM 3433 C CA . SER A 1 464 ? 0.625 12.746 10.503 1.00 84.69 464 SER A CA 1
ATOM 3434 C C . SER A 1 464 ? 0.747 13.211 11.963 1.00 84.69 464 SER A C 1
ATOM 3436 O O . SER A 1 464 ? 1.298 14.282 12.212 1.00 84.69 464 SER A O 1
ATOM 3438 N N . GLY A 1 465 ? 0.281 12.399 12.921 1.00 88.00 465 GLY A N 1
ATOM 3439 C CA . GLY A 1 465 ? 0.333 12.667 14.358 1.00 88.00 465 GLY A CA 1
ATOM 3440 C C . GLY A 1 465 ? -0.749 13.633 14.845 1.00 88.00 465 GLY A C 1
ATOM 3441 O O . GLY A 1 465 ? -0.646 14.145 15.963 1.00 88.00 465 GLY A O 1
ATOM 3442 N N . TYR A 1 466 ? -1.753 13.932 14.017 1.00 91.19 466 TYR A N 1
ATOM 3443 C CA . TYR A 1 466 ? -2.866 14.802 14.391 1.00 91.19 466 TYR A CA 1
ATOM 3444 C C . TYR A 1 466 ? -3.996 14.022 15.067 1.00 91.19 466 TYR A C 1
ATOM 3446 O O . TYR A 1 466 ? -4.306 12.888 14.710 1.00 91.19 466 TYR A O 1
ATOM 3454 N N . VAL A 1 467 ? -4.667 14.671 16.013 1.00 93.88 467 VAL A N 1
ATOM 3455 C CA . VAL A 1 467 ? -5.994 14.270 16.483 1.00 93.88 467 VAL A CA 1
ATOM 3456 C C . VAL A 1 467 ? -6.974 15.342 16.035 1.00 93.88 467 VAL A C 1
ATOM 3458 O O . VAL A 1 467 ? -6.797 16.512 16.378 1.00 93.88 467 VAL A O 1
ATOM 3461 N N . LYS A 1 468 ? -7.964 14.951 15.229 1.00 95.38 468 LYS A N 1
ATOM 3462 C CA . LYS A 1 468 ? -8.891 15.863 14.542 1.00 95.38 468 LYS A CA 1
ATOM 3463 C C . LYS A 1 468 ? -10.329 15.612 14.988 1.00 95.38 468 LYS A C 1
ATOM 3465 O O . LYS A 1 468 ? -10.737 14.458 15.104 1.00 95.38 468 LYS A O 1
ATOM 3470 N N . GLU A 1 469 ? -11.079 16.683 15.208 1.00 97.25 469 GLU A N 1
ATOM 3471 C CA . GLU A 1 469 ? -12.491 16.659 15.595 1.00 97.25 469 GLU A CA 1
ATOM 3472 C C . GLU A 1 469 ? -13.391 17.110 14.439 1.00 97.25 469 GLU A C 1
ATOM 3474 O O . GLU A 1 469 ? -13.109 18.101 13.751 1.00 97.25 469 GLU A O 1
ATOM 3479 N N . TYR A 1 470 ? -14.505 16.399 14.268 1.00 98.25 470 TYR A N 1
ATOM 3480 C CA . TYR A 1 470 ? -15.527 16.695 13.277 1.00 98.25 470 TYR A CA 1
ATOM 3481 C C . TYR A 1 470 ? -16.930 16.662 13.887 1.00 98.25 470 TYR A C 1
ATOM 3483 O O . TYR A 1 470 ? -17.320 15.685 14.528 1.00 98.25 470 TYR A O 1
ATOM 3491 N N . THR A 1 471 ? -17.733 17.678 13.582 1.00 97.50 471 THR A N 1
ATOM 3492 C CA . THR A 1 471 ? -19.185 17.630 13.744 1.00 97.50 471 THR A CA 1
ATOM 3493 C C . THR A 1 471 ? -19.789 16.957 12.516 1.00 97.50 471 THR A C 1
ATOM 3495 O O . THR A 1 471 ? -19.583 17.401 11.379 1.00 97.50 471 THR A O 1
ATOM 3498 N N . VAL A 1 472 ? -20.576 15.910 12.749 1.00 95.25 472 VAL A N 1
ATOM 3499 C CA . VAL A 1 472 ? -21.210 15.098 11.709 1.00 95.25 472 VAL A CA 1
ATOM 3500 C C . VAL A 1 472 ? -22.729 15.199 11.832 1.00 95.25 472 VAL A C 1
ATOM 3502 O O . VAL A 1 472 ? -23.274 15.214 12.934 1.00 95.25 472 VAL A O 1
ATOM 3505 N N . SER A 1 473 ? -23.435 15.345 10.709 1.00 90.88 473 SER A N 1
ATOM 3506 C CA . SER A 1 473 ? -24.899 15.409 10.714 1.00 90.88 473 SER A CA 1
ATOM 3507 C C . SER A 1 473 ? -25.522 14.915 9.414 1.00 90.88 473 SER A C 1
ATOM 3509 O O . SER A 1 473 ? -24.859 14.862 8.384 1.00 90.88 473 SER A O 1
ATOM 3511 N N . GLY A 1 474 ? -26.829 14.642 9.462 1.00 84.00 474 GLY A N 1
ATOM 3512 C CA . GLY A 1 474 ? -27.590 14.019 8.380 1.00 84.00 474 GLY A CA 1
ATOM 3513 C C . GLY A 1 474 ? -27.636 12.502 8.541 1.00 84.00 474 GLY A C 1
ATOM 3514 O O . GLY A 1 474 ? -26.889 11.938 9.318 1.00 84.00 474 GLY A O 1
ATOM 3515 N N . VAL A 1 475 ? -28.590 11.859 7.870 1.00 80.94 475 VAL A N 1
ATOM 3516 C CA . VAL A 1 475 ? -28.895 10.419 8.056 1.00 80.94 475 VAL A CA 1
ATOM 3517 C C . VAL A 1 475 ? -28.939 9.667 6.724 1.00 80.94 475 VAL A C 1
ATOM 3519 O O . VAL A 1 475 ? -29.517 8.595 6.602 1.00 80.94 475 VAL A O 1
ATOM 3522 N N . SER A 1 476 ? -28.457 10.311 5.664 1.00 82.38 476 SER A N 1
ATOM 3523 C CA . SER A 1 476 ? -28.382 9.752 4.316 1.00 82.38 476 SER A CA 1
ATOM 3524 C C . SER A 1 476 ? -27.426 10.584 3.480 1.00 82.38 476 SER A C 1
ATOM 3526 O O . SER A 1 476 ? -27.346 11.797 3.694 1.00 82.38 476 SER A O 1
ATOM 3528 N N . GLU A 1 477 ? -26.823 9.971 2.467 1.00 84.69 477 GLU A N 1
ATOM 3529 C CA . GLU A 1 477 ? -25.904 10.602 1.509 1.00 84.69 477 GLU A CA 1
ATOM 3530 C C . GLU A 1 477 ? -26.409 11.949 0.963 1.00 84.69 477 GLU A C 1
ATOM 3532 O O . GLU A 1 477 ? -25.659 12.913 0.847 1.00 84.69 477 GLU A O 1
ATOM 3537 N N . ALA A 1 478 ? -27.715 12.080 0.709 1.00 82.69 478 ALA A N 1
ATOM 3538 C CA . ALA A 1 478 ? -28.305 13.309 0.170 1.00 82.69 478 ALA A CA 1
ATOM 3539 C C . ALA A 1 478 ? -28.374 14.482 1.169 1.00 82.69 478 ALA A C 1
ATOM 3541 O O . ALA A 1 478 ? -28.617 15.624 0.774 1.00 82.69 478 ALA A O 1
ATOM 3542 N N . THR A 1 479 ? -28.251 14.198 2.463 1.00 86.56 479 THR A N 1
ATOM 3543 C CA . THR A 1 479 ? -28.455 15.159 3.562 1.00 86.56 479 THR A CA 1
ATOM 3544 C C . THR A 1 479 ? -27.247 15.296 4.475 1.00 86.56 479 THR A C 1
ATOM 3546 O O . THR A 1 479 ? -27.251 16.172 5.339 1.00 86.56 479 THR A O 1
ATOM 3549 N N . ALA A 1 480 ? -26.268 14.409 4.319 1.00 89.56 480 ALA A N 1
ATOM 3550 C CA . ALA A 1 480 ? -25.160 14.278 5.233 1.00 89.56 480 ALA A CA 1
ATOM 3551 C C . ALA A 1 480 ? -24.120 15.384 5.015 1.00 89.56 480 ALA A C 1
ATOM 3553 O O . ALA A 1 480 ? -23.887 15.841 3.892 1.00 89.56 480 ALA A O 1
ATOM 3554 N N . THR A 1 481 ? -23.571 15.892 6.115 1.00 93.88 481 THR A N 1
ATOM 3555 C CA . THR A 1 481 ? -22.554 16.942 6.117 1.00 93.88 481 THR A CA 1
ATOM 3556 C C . THR A 1 481 ? -21.538 16.704 7.227 1.00 93.88 481 THR A C 1
ATOM 3558 O O . THR A 1 481 ? -21.889 16.252 8.320 1.00 93.88 481 THR A O 1
ATOM 3561 N N . VAL A 1 482 ? -20.287 17.077 6.950 1.00 96.81 482 VAL A N 1
ATOM 3562 C CA . VAL A 1 482 ? -19.170 17.021 7.897 1.00 96.81 482 VAL A CA 1
ATOM 3563 C C . VAL A 1 482 ? -18.544 18.405 8.004 1.00 96.81 482 VAL A C 1
ATOM 3565 O O . VAL A 1 482 ? -18.197 19.022 6.994 1.00 96.81 482 VAL A O 1
ATOM 3568 N N . THR A 1 483 ? -18.390 18.896 9.229 1.00 97.25 483 THR A N 1
ATOM 3569 C CA . THR A 1 483 ? -17.700 20.154 9.529 1.00 97.25 483 THR A CA 1
ATOM 3570 C C . THR A 1 483 ? -16.496 19.854 10.406 1.00 97.25 483 THR A C 1
ATOM 3572 O O . THR A 1 483 ? -16.630 19.202 11.432 1.00 97.25 483 THR A O 1
ATOM 3575 N N . PHE A 1 484 ? -15.316 20.311 9.993 1.00 96.81 484 PHE A N 1
ATOM 3576 C CA . PHE A 1 484 ? -14.130 20.272 10.847 1.00 96.81 484 PHE A CA 1
ATOM 3577 C C . PHE A 1 484 ? -14.240 21.333 11.942 1.00 96.81 484 PHE A C 1
ATOM 3579 O O . PHE A 1 484 ? -14.523 22.494 11.629 1.00 96.81 484 PHE A O 1
ATOM 3586 N N . ASP A 1 485 ? -13.949 20.946 13.181 1.00 95.81 485 ASP A N 1
ATOM 3587 C CA . ASP A 1 485 ? -14.027 21.839 14.337 1.00 95.81 485 ASP A CA 1
ATOM 3588 C C . ASP A 1 485 ? -12.642 22.288 14.804 1.00 95.81 485 ASP A C 1
ATOM 3590 O O . ASP A 1 485 ? -12.320 23.480 14.771 1.00 95.81 485 ASP A O 1
ATOM 3594 N N . THR A 1 486 ? -11.805 21.339 15.223 1.00 94.25 486 THR A N 1
ATOM 3595 C CA . THR A 1 486 ? -10.466 21.613 15.752 1.00 94.25 486 THR A CA 1
ATOM 3596 C C . THR A 1 486 ? -9.531 20.429 15.544 1.00 94.25 486 THR A C 1
ATOM 3598 O O . THR A 1 486 ? -9.953 19.305 15.279 1.00 94.25 486 THR A O 1
ATOM 3601 N N . ASP A 1 487 ? -8.237 20.675 15.711 1.00 93.06 487 ASP A N 1
ATOM 3602 C CA . ASP A 1 487 ? -7.240 19.631 15.876 1.00 93.06 487 ASP A CA 1
ATOM 3603 C C . ASP A 1 487 ? -6.170 20.023 16.898 1.00 93.06 487 ASP A C 1
ATOM 3605 O O . ASP A 1 487 ? -6.083 21.163 17.365 1.00 93.06 487 ASP A O 1
ATOM 3609 N N . PHE A 1 488 ? -5.373 19.034 17.282 1.00 91.38 488 PHE A N 1
ATOM 3610 C CA . PHE A 1 488 ? -4.116 19.217 17.993 1.00 91.38 488 PHE A CA 1
ATOM 3611 C C . PHE A 1 488 ? -3.125 18.121 17.577 1.00 91.38 488 PHE A C 1
ATOM 3613 O O . PHE A 1 488 ? -3.480 17.176 16.871 1.00 91.38 488 PHE A O 1
ATOM 3620 N N . GLY A 1 489 ? -1.866 18.240 18.004 1.00 86.12 489 GLY A N 1
ATOM 3621 C CA . GLY A 1 489 ? -0.807 17.294 17.645 1.00 86.12 489 GLY A CA 1
ATOM 3622 C C . GLY A 1 489 ? 0.019 17.730 16.431 1.00 86.12 489 GLY A C 1
ATOM 3623 O O . GLY A 1 489 ? 0.287 18.919 16.235 1.00 86.12 489 GLY A O 1
ATOM 3624 N N . GLY A 1 490 ? 0.450 16.748 15.641 1.00 79.75 490 GLY A N 1
ATOM 3625 C CA . GLY A 1 490 ? 1.256 16.890 14.427 1.00 79.75 490 GLY A CA 1
ATOM 3626 C C . GLY A 1 490 ? 2.531 16.039 14.453 1.00 79.75 490 GLY A C 1
ATOM 3627 O O . GLY A 1 490 ? 2.844 15.374 15.441 1.00 79.75 490 GLY A O 1
ATOM 3628 N N . GLN A 1 491 ? 3.310 16.089 13.373 1.00 71.75 491 GLN A N 1
ATOM 3629 C CA . GLN A 1 491 ? 4.549 15.320 13.257 1.00 71.75 491 GLN A CA 1
ATOM 3630 C C . GLN A 1 491 ? 5.695 16.018 14.021 1.00 71.75 491 GLN A C 1
ATOM 3632 O O . GLN A 1 491 ? 6.064 17.149 13.699 1.00 71.75 491 GLN A O 1
ATOM 3637 N N . GLY A 1 492 ? 6.297 15.362 15.023 1.00 63.62 492 GLY A N 1
ATOM 3638 C CA . GLY A 1 492 ? 7.393 15.957 15.802 1.00 63.62 492 GLY A CA 1
ATOM 3639 C C . GLY A 1 492 ? 7.842 15.157 17.031 1.00 63.62 492 GLY A C 1
ATOM 3640 O O . GLY A 1 492 ? 7.512 13.986 17.173 1.00 63.62 492 GLY A O 1
ATOM 3641 N N . VAL A 1 493 ? 8.637 15.790 17.910 1.00 52.94 493 VAL A N 1
ATOM 3642 C CA . VAL A 1 493 ? 9.203 15.185 19.139 1.00 52.94 493 VAL A CA 1
ATOM 3643 C C . VAL A 1 493 ? 8.616 15.887 20.386 1.00 52.94 493 VAL A C 1
ATOM 3645 O O . VAL A 1 493 ? 8.609 17.120 20.378 1.00 52.94 493 VAL A O 1
ATOM 3648 N N . PRO A 1 494 ? 8.157 15.158 21.433 1.00 55.25 494 PRO A N 1
ATOM 3649 C CA . PRO A 1 494 ? 7.306 15.625 22.554 1.00 55.25 494 PRO A CA 1
ATOM 3650 C C . PRO A 1 494 ? 7.673 16.979 23.216 1.00 55.25 494 PRO A C 1
ATOM 3652 O O . PRO A 1 494 ? 8.841 17.380 23.178 1.00 55.25 494 PRO A O 1
ATOM 3655 N N . PRO A 1 495 ? 6.718 17.690 23.873 1.00 47.75 495 PRO A N 1
ATOM 3656 C CA . PRO A 1 495 ? 5.603 17.125 24.661 1.00 47.75 495 PRO A CA 1
ATOM 3657 C C . PRO A 1 495 ? 4.229 17.022 23.978 1.00 47.75 495 PRO A C 1
ATOM 3659 O O . PRO A 1 495 ? 3.286 16.607 24.636 1.00 47.75 495 PRO A O 1
ATOM 3662 N N . TRP A 1 496 ? 4.088 17.420 22.710 1.00 59.25 496 TRP A N 1
ATOM 3663 C CA . TRP A 1 496 ? 2.765 17.650 22.092 1.00 59.25 496 TRP A CA 1
ATOM 3664 C C . TRP A 1 496 ? 2.581 16.992 20.724 1.00 59.25 496 TRP A C 1
ATOM 3666 O O . TRP A 1 496 ? 1.673 17.363 19.989 1.00 59.25 496 TRP A O 1
ATOM 3676 N N . TYR A 1 497 ? 3.464 16.068 20.358 1.00 73.94 497 TYR A N 1
ATOM 3677 C CA . TYR A 1 497 ? 3.414 15.377 19.076 1.00 73.94 497 TYR A CA 1
ATOM 3678 C C . TYR A 1 497 ? 3.190 13.899 19.346 1.00 73.94 497 TYR A C 1
ATOM 3680 O O . TYR A 1 497 ? 4.016 13.276 20.012 1.00 73.94 497 TYR A O 1
ATOM 3688 N N . LEU A 1 498 ? 2.069 13.381 18.852 1.00 81.50 498 LEU A N 1
ATOM 3689 C CA . LEU A 1 498 ? 1.802 11.952 18.829 1.00 81.50 498 LEU A CA 1
ATOM 3690 C C . LEU A 1 498 ? 2.631 11.334 17.708 1.00 81.50 498 LEU A C 1
ATOM 3692 O O . LEU A 1 498 ? 2.780 11.920 16.633 1.00 81.50 498 LEU A O 1
ATOM 3696 N N . PHE A 1 499 ? 3.169 10.145 17.941 1.00 79.75 499 PHE A N 1
ATOM 3697 C CA . PHE A 1 499 ? 3.955 9.438 16.947 1.00 79.75 499 PHE A CA 1
ATOM 3698 C C . PHE A 1 499 ? 3.366 8.056 16.714 1.00 79.75 499 PHE A C 1
ATOM 3700 O O . PHE A 1 499 ? 3.535 7.143 17.522 1.00 79.75 499 PHE A O 1
ATOM 3707 N N . TYR A 1 500 ? 2.708 7.887 15.563 1.00 81.69 500 TYR A N 1
ATOM 3708 C CA . TYR A 1 500 ? 1.994 6.654 15.241 1.00 81.69 500 TYR A CA 1
ATOM 3709 C C . TYR A 1 500 ? 0.963 6.288 16.320 1.00 81.69 500 TYR A C 1
ATOM 3711 O O . TYR A 1 500 ? 0.974 5.177 16.843 1.00 81.69 500 TYR A O 1
ATOM 3719 N N . SER A 1 501 ? 0.071 7.220 16.667 1.00 88.00 501 SER A N 1
ATOM 3720 C CA . SER A 1 501 ? -1.067 6.909 17.535 1.00 88.00 501 SER A CA 1
ATOM 3721 C C . SER A 1 501 ? -2.081 6.042 16.788 1.00 88.00 501 SER A C 1
ATOM 3723 O O . SER A 1 501 ? -2.679 6.481 15.805 1.00 88.00 501 SER A O 1
ATOM 3725 N N . ASP A 1 502 ? -2.244 4.791 17.218 1.00 88.19 502 ASP A N 1
ATOM 3726 C CA . ASP A 1 502 ? -3.078 3.807 16.515 1.00 88.19 502 ASP A CA 1
ATOM 3727 C C . ASP A 1 502 ? -4.568 3.906 16.876 1.00 88.19 502 ASP A C 1
ATOM 3729 O O . ASP A 1 502 ? -5.431 3.616 16.050 1.00 88.19 502 ASP A O 1
ATOM 3733 N N . GLY A 1 503 ? -4.884 4.294 18.110 1.00 91.19 503 GLY A N 1
ATOM 3734 C CA . GLY A 1 503 ? -6.239 4.287 18.650 1.00 91.19 503 GLY A CA 1
ATOM 3735 C C . GLY A 1 503 ? -6.605 5.599 19.330 1.00 91.19 503 GLY A C 1
ATOM 3736 O O . GLY A 1 503 ? -5.767 6.464 19.567 1.00 91.19 503 GLY A O 1
ATOM 3737 N N . ILE A 1 504 ? -7.880 5.733 19.668 1.00 94.69 504 ILE A N 1
ATOM 3738 C CA . ILE A 1 504 ? -8.415 6.821 20.486 1.00 94.69 504 ILE A CA 1
ATOM 3739 C C . ILE A 1 504 ? -9.688 6.312 21.159 1.00 94.69 504 ILE A C 1
ATOM 3741 O O . ILE A 1 504 ? -10.444 5.546 20.567 1.00 94.69 504 ILE A O 1
ATOM 3745 N N . SER A 1 505 ? -9.912 6.703 22.408 1.00 94.75 505 SER A N 1
ATOM 3746 C CA . SER A 1 505 ? -11.204 6.542 23.077 1.00 94.75 505 SER A CA 1
ATOM 3747 C C . SER A 1 505 ? -11.531 7.798 23.873 1.00 94.75 505 SER A C 1
ATOM 3749 O O . SER A 1 505 ? -10.654 8.628 24.119 1.00 94.75 505 SER A O 1
ATOM 3751 N N . ILE A 1 506 ? -12.796 7.949 24.247 1.00 94.88 506 ILE A N 1
ATOM 3752 C CA . ILE A 1 506 ? -13.289 9.124 24.957 1.00 94.88 506 ILE A CA 1
ATOM 3753 C C . ILE A 1 506 ? -14.126 8.699 26.162 1.00 94.88 506 ILE A C 1
ATOM 3755 O O . ILE A 1 506 ? -14.971 7.806 26.076 1.00 94.88 506 ILE A O 1
ATOM 3759 N N . GLY A 1 507 ? -13.834 9.303 27.311 1.00 92.62 507 GLY A N 1
ATOM 3760 C CA . GLY A 1 507 ? -14.566 9.095 28.552 1.00 92.62 507 GLY A CA 1
ATOM 3761 C C . GLY A 1 507 ? -15.887 9.871 28.589 1.00 92.62 507 GLY A C 1
ATOM 3762 O O . GLY A 1 507 ? -16.082 10.808 27.814 1.00 92.62 507 GLY A O 1
ATOM 3763 N N . PRO A 1 508 ? -16.795 9.553 29.531 1.00 92.25 508 PRO A N 1
ATOM 3764 C CA . PRO A 1 508 ? -18.065 10.271 29.681 1.00 92.25 508 PRO A CA 1
ATOM 3765 C C . PRO A 1 508 ? -17.923 11.770 29.976 1.00 92.25 508 PRO A C 1
ATOM 3767 O O . PRO A 1 508 ? -18.858 12.533 29.758 1.00 92.25 508 PRO A O 1
ATOM 3770 N N . ASP A 1 509 ? -16.773 12.194 30.497 1.00 91.62 509 ASP A N 1
ATOM 3771 C CA . ASP A 1 509 ? -16.446 13.590 30.792 1.00 91.62 509 ASP A CA 1
ATOM 3772 C C . ASP A 1 509 ? -15.772 14.326 29.620 1.00 91.62 509 ASP A C 1
ATOM 3774 O O . ASP A 1 509 ? -15.408 15.492 29.767 1.00 91.62 509 ASP A O 1
ATOM 3778 N N . GLY A 1 510 ? -15.618 13.665 28.467 1.00 92.44 510 GLY A N 1
ATOM 3779 C CA . GLY A 1 510 ? -14.947 14.200 27.284 1.00 92.44 510 GLY A CA 1
ATOM 3780 C C . GLY A 1 510 ? -13.431 13.985 27.275 1.00 92.44 510 GLY A C 1
ATOM 3781 O O . GLY A 1 510 ? -12.773 14.366 26.312 1.00 92.44 510 GLY A O 1
ATOM 3782 N N . THR A 1 511 ? -12.849 13.366 28.307 1.00 94.25 511 THR A N 1
ATOM 3783 C CA . THR A 1 511 ? -11.407 13.084 28.345 1.00 94.25 511 THR A CA 1
ATOM 3784 C C . THR A 1 511 ? -11.013 12.113 27.236 1.00 94.25 511 THR A C 1
ATOM 3786 O O . THR A 1 511 ? -11.610 11.045 27.101 1.00 94.25 511 THR A O 1
ATOM 3789 N N . LEU A 1 512 ? -9.985 12.462 26.464 1.00 94.31 512 LEU A N 1
ATOM 3790 C CA . LEU A 1 512 ? -9.418 11.633 25.410 1.00 94.31 512 LEU A CA 1
ATOM 3791 C C . LEU A 1 512 ? -8.314 10.732 25.965 1.00 94.31 512 LEU A C 1
ATOM 3793 O O . LEU A 1 512 ? -7.494 11.122 26.794 1.00 94.31 512 LEU A O 1
ATOM 3797 N N . TYR A 1 513 ? -8.288 9.516 25.449 1.00 92.56 513 TYR A N 1
ATOM 3798 C CA . TYR A 1 513 ? -7.417 8.427 25.857 1.00 92.56 513 TYR A CA 1
ATOM 3799 C C . TYR A 1 513 ? -6.691 7.924 24.615 1.00 92.56 513 TYR A C 1
ATOM 3801 O O . TYR A 1 513 ? -7.242 7.134 23.840 1.00 92.56 513 TYR A O 1
ATOM 3809 N N . VAL A 1 514 ? -5.483 8.440 24.395 1.00 91.38 514 VAL A N 1
ATOM 3810 C CA . VAL A 1 514 ? -4.751 8.288 23.138 1.00 91.38 514 VAL A CA 1
ATOM 3811 C C . VAL A 1 514 ? -3.459 7.512 23.388 1.00 91.38 514 VAL A C 1
ATOM 3813 O O . VAL A 1 514 ? -2.548 8.024 24.036 1.00 91.38 514 VAL A O 1
ATOM 3816 N N . PRO A 1 515 ? -3.337 6.266 22.908 1.00 87.81 515 PRO A N 1
ATOM 3817 C CA . PRO A 1 515 ? -2.047 5.598 22.858 1.00 87.81 515 PRO A CA 1
ATOM 3818 C C . PRO A 1 515 ? -1.089 6.305 21.891 1.00 87.81 515 PRO A C 1
ATOM 3820 O O . PRO A 1 515 ? -1.376 6.442 20.704 1.00 87.81 515 PRO A O 1
ATOM 3823 N N . ASP A 1 516 ? 0.088 6.672 22.386 1.00 84.44 516 ASP A N 1
ATOM 3824 C CA . ASP A 1 516 ? 1.234 7.126 21.597 1.00 84.44 516 ASP A CA 1
ATOM 3825 C C . ASP A 1 516 ? 2.127 5.913 21.287 1.00 84.44 516 ASP A C 1
ATOM 3827 O O . ASP A 1 516 ? 3.203 5.697 21.866 1.00 84.44 516 ASP A O 1
ATOM 3831 N N . SER A 1 517 ? 1.597 5.022 20.443 1.00 79.50 517 SER A N 1
ATOM 3832 C CA . SER A 1 517 ? 2.099 3.656 20.249 1.00 79.50 517 SER A CA 1
ATOM 3833 C C . SER A 1 517 ? 3.553 3.635 19.761 1.00 79.50 517 SER A C 1
ATOM 3835 O O . SER A 1 517 ? 4.370 2.836 20.230 1.00 79.50 517 SER A O 1
ATOM 3837 N N . GLY A 1 518 ? 3.946 4.570 18.895 1.00 76.62 518 GLY A N 1
ATOM 3838 C CA . GLY A 1 518 ? 5.321 4.656 18.413 1.00 76.62 518 GLY A CA 1
ATOM 3839 C C . GLY A 1 518 ? 6.345 5.003 19.506 1.00 76.62 518 GLY A C 1
ATOM 3840 O O . GLY A 1 518 ? 7.491 4.544 19.424 1.00 76.62 518 GLY A O 1
ATOM 3841 N N . TYR A 1 519 ? 5.943 5.736 20.552 1.00 77.06 519 TYR A N 1
ATOM 3842 C CA . TYR A 1 519 ? 6.770 6.000 21.736 1.00 77.06 519 TYR A CA 1
ATOM 3843 C C . TYR A 1 519 ? 6.529 5.020 22.893 1.00 77.06 519 TYR A C 1
ATOM 3845 O O . TYR A 1 519 ? 7.337 4.976 23.823 1.00 77.06 519 TYR A O 1
ATOM 3853 N N . GLY A 1 520 ? 5.485 4.188 22.829 1.00 78.88 520 GLY A N 1
ATOM 3854 C CA . GLY A 1 520 ? 5.126 3.230 23.880 1.00 78.88 520 GLY A CA 1
ATOM 3855 C C . GLY A 1 520 ? 4.552 3.894 25.126 1.00 78.88 520 GLY A C 1
ATOM 3856 O O . GLY A 1 520 ? 4.749 3.401 26.241 1.00 78.88 520 GLY A O 1
ATOM 3857 N N . TYR A 1 521 ? 3.879 5.024 24.933 1.00 82.31 521 TYR A N 1
ATOM 3858 C CA . TYR A 1 521 ? 3.181 5.749 25.981 1.00 82.31 521 TYR A CA 1
ATOM 3859 C C . TYR A 1 521 ? 1.684 5.756 25.719 1.00 82.31 521 TYR A C 1
ATOM 3861 O O . TYR A 1 521 ? 1.192 5.378 24.657 1.00 82.31 521 TYR A O 1
ATOM 3869 N N . PHE A 1 522 ? 0.962 6.155 26.746 1.00 85.06 522 PHE A N 1
ATOM 3870 C CA . PHE A 1 522 ? -0.454 6.400 26.701 1.00 85.06 522 PHE A CA 1
ATOM 3871 C C . PHE A 1 522 ? -0.725 7.757 27.330 1.00 85.06 522 PHE A C 1
ATOM 3873 O O . PHE A 1 522 ? -0.273 8.017 28.451 1.00 85.06 522 PHE A O 1
ATOM 3880 N N . ASP A 1 523 ? -1.467 8.583 26.605 1.00 88.50 523 ASP A N 1
ATOM 3881 C CA . ASP A 1 523 ? -1.766 9.956 26.963 1.00 88.50 523 ASP A CA 1
ATOM 3882 C C . ASP A 1 523 ? -3.242 10.110 27.333 1.00 88.50 523 ASP A C 1
ATOM 3884 O O . ASP A 1 523 ? -4.151 9.673 26.624 1.00 88.50 523 ASP A O 1
ATOM 3888 N N . VAL A 1 524 ? -3.469 10.762 28.469 1.00 90.50 524 VAL A N 1
ATOM 3889 C CA . VAL A 1 524 ? -4.773 11.257 28.907 1.00 90.50 524 VAL A CA 1
ATOM 3890 C C . VAL A 1 524 ? -4.806 12.738 28.566 1.00 90.50 524 VAL A C 1
ATOM 3892 O O . VAL A 1 524 ? -4.007 13.510 29.101 1.00 90.50 524 VAL A O 1
ATOM 3895 N N . ILE A 1 525 ? -5.678 13.125 27.642 1.00 91.31 525 ILE A N 1
ATOM 3896 C CA . ILE A 1 525 ? -5.659 14.436 26.995 1.00 91.31 525 ILE A CA 1
ATOM 3897 C C . ILE A 1 525 ? -7.048 15.069 27.086 1.00 91.31 525 ILE A C 1
ATOM 3899 O O . ILE A 1 525 ? -8.061 14.413 26.867 1.00 91.31 525 ILE A O 1
ATOM 3903 N N . THR A 1 526 ? -7.122 16.363 27.372 1.00 92.19 526 THR A N 1
ATOM 3904 C CA . THR A 1 526 ? -8.370 17.116 27.193 1.00 92.19 526 THR A CA 1
ATOM 3905 C C . THR A 1 526 ? -8.698 17.278 25.704 1.00 92.19 526 THR A C 1
ATOM 3907 O O . THR A 1 526 ? -7.810 17.254 24.853 1.00 92.19 526 THR A O 1
ATOM 3910 N N . GLN A 1 527 ? -9.953 17.579 25.365 1.00 91.69 527 GLN A N 1
ATOM 3911 C CA . GLN A 1 527 ? -10.337 17.923 23.983 1.00 91.69 527 GLN A CA 1
ATOM 3912 C C . GLN A 1 527 ? -9.637 19.184 23.444 1.00 91.69 527 GLN A C 1
ATOM 3914 O O . GLN A 1 527 ? -9.567 19.402 22.243 1.00 91.69 527 GLN A O 1
ATOM 3919 N N . THR A 1 528 ? -9.048 20.009 24.316 1.00 89.38 528 THR A N 1
ATOM 3920 C CA . THR A 1 528 ? -8.217 21.152 23.906 1.00 89.38 528 THR A CA 1
ATOM 3921 C C . THR A 1 528 ? -6.751 20.772 23.657 1.00 89.38 528 THR A C 1
ATOM 3923 O O . THR A 1 528 ? -5.910 21.663 23.535 1.00 89.38 528 THR A O 1
ATOM 3926 N N . GLY A 1 529 ? -6.408 19.480 23.670 1.00 88.69 529 GLY A N 1
ATOM 3927 C CA . GLY A 1 529 ? -5.052 18.975 23.443 1.00 88.69 529 GLY A CA 1
ATOM 3928 C C . GLY A 1 529 ? -4.110 19.089 24.646 1.00 88.69 529 GLY A C 1
ATOM 3929 O O . GLY A 1 529 ? -2.894 19.001 24.487 1.00 88.69 529 GLY A O 1
ATOM 3930 N N . THR A 1 530 ? -4.625 19.329 25.857 1.00 89.25 530 THR A N 1
ATOM 3931 C CA . THR A 1 530 ? -3.783 19.406 27.063 1.00 89.25 530 THR A CA 1
ATOM 3932 C C . THR A 1 530 ? -3.571 18.017 27.647 1.00 89.25 530 THR A C 1
ATOM 3934 O O . THR A 1 530 ? -4.524 17.395 28.100 1.00 89.25 530 THR A O 1
ATOM 3937 N N . VAL A 1 531 ? -2.322 17.546 27.666 1.00 88.62 531 VAL A N 1
ATOM 3938 C CA . VAL A 1 531 ? -1.943 16.280 28.312 1.00 88.62 531 VAL A CA 1
ATOM 3939 C C . VAL A 1 531 ? -2.036 16.432 29.833 1.00 88.62 531 VAL A C 1
ATOM 3941 O O . VAL A 1 531 ? -1.286 17.201 30.439 1.00 88.62 531 VAL A O 1
ATOM 3944 N N . GLU A 1 532 ? -2.959 15.702 30.450 1.00 87.69 532 GLU A N 1
ATOM 3945 C CA . GLU A 1 532 ? -3.190 15.689 31.898 1.00 87.69 532 GLU A CA 1
ATOM 3946 C C . GLU A 1 532 ? -2.366 14.611 32.604 1.00 87.69 532 GLU A C 1
ATOM 3948 O O . GLU A 1 532 ? -1.886 14.810 33.724 1.00 87.69 532 GLU A O 1
ATOM 3953 N N . ALA A 1 533 ? -2.171 13.475 31.938 1.00 86.31 533 ALA A N 1
ATOM 3954 C CA . ALA A 1 533 ? -1.318 12.396 32.401 1.00 86.31 533 ALA A CA 1
ATOM 3955 C C . ALA A 1 533 ? -0.711 11.655 31.211 1.00 86.31 533 ALA A C 1
ATOM 3957 O O . ALA A 1 533 ? -1.333 11.527 30.162 1.00 86.31 533 ALA A O 1
ATOM 3958 N N . GLN A 1 534 ? 0.493 11.134 31.411 1.00 85.69 534 GLN A N 1
ATOM 3959 C CA . GLN A 1 534 ? 1.177 10.277 30.455 1.00 85.69 534 GLN A CA 1
ATOM 3960 C C . GLN A 1 534 ? 1.835 9.137 31.223 1.00 85.69 534 GLN A C 1
ATOM 3962 O O . GLN A 1 534 ? 2.468 9.367 32.260 1.00 85.69 534 GLN A O 1
ATOM 3967 N N . PHE A 1 535 ? 1.713 7.914 30.720 1.00 82.50 535 PHE A N 1
ATOM 3968 C CA . PHE A 1 535 ? 2.371 6.763 31.325 1.00 82.50 535 PHE A CA 1
ATOM 3969 C C . PHE A 1 535 ? 2.786 5.701 30.306 1.00 82.50 535 PHE A C 1
ATOM 3971 O O . PHE A 1 535 ? 2.180 5.602 29.242 1.00 82.50 535 PHE A O 1
ATOM 3978 N N . PRO A 1 536 ? 3.833 4.907 30.604 1.00 82.62 536 PRO A N 1
ATOM 3979 C CA . PRO A 1 536 ? 4.261 3.830 29.722 1.00 82.62 536 PRO A CA 1
ATOM 3980 C C . PRO A 1 536 ? 3.155 2.790 29.539 1.00 82.62 536 PRO A C 1
ATOM 3982 O O . PRO A 1 536 ? 2.484 2.428 30.507 1.00 82.62 536 PRO A O 1
ATOM 3985 N N . CYS A 1 537 ? 3.017 2.268 28.323 1.00 82.00 537 CYS A N 1
ATOM 3986 C CA . CYS A 1 537 ? 2.079 1.196 28.014 1.00 82.00 537 CYS A CA 1
ATOM 3987 C C . CYS A 1 537 ? 2.742 0.160 27.101 1.00 82.00 537 CYS A C 1
ATOM 3989 O O . CYS A 1 537 ? 3.270 0.486 26.034 1.00 82.00 537 CYS A O 1
ATOM 3991 N N . GLY A 1 538 ? 2.741 -1.101 27.539 1.00 75.62 538 GLY A N 1
ATOM 3992 C CA . GLY A 1 538 ? 3.464 -2.180 26.878 1.00 75.62 538 GLY A CA 1
ATOM 3993 C C . GLY A 1 538 ? 4.996 -2.091 26.954 1.00 75.62 538 GLY A C 1
ATOM 3994 O O . GLY A 1 538 ? 5.591 -1.203 27.562 1.00 75.62 538 GLY A O 1
ATOM 3995 N N . ILE A 1 539 ? 5.671 -3.076 26.348 1.00 68.81 539 ILE A N 1
ATOM 3996 C CA . ILE A 1 539 ? 7.143 -3.116 26.264 1.00 68.81 539 ILE A CA 1
ATOM 3997 C C . ILE A 1 539 ? 7.587 -2.609 24.895 1.00 68.81 539 ILE A C 1
ATOM 3999 O O . ILE A 1 539 ? 7.221 -3.181 23.864 1.00 68.81 539 ILE A O 1
ATOM 4003 N N . LEU A 1 540 ? 8.465 -1.607 24.893 1.00 64.00 540 LEU A N 1
ATOM 4004 C CA . LEU A 1 540 ? 9.212 -1.195 23.708 1.00 64.00 540 LEU A CA 1
ATOM 4005 C C . LEU A 1 540 ? 10.259 -2.254 23.338 1.00 64.00 540 LEU A C 1
ATOM 4007 O O . LEU A 1 540 ? 11.148 -2.572 24.133 1.00 64.00 540 LEU A O 1
ATOM 4011 N N . LYS A 1 541 ? 10.190 -2.788 22.116 1.00 58.28 541 LYS A N 1
ATOM 4012 C CA . LYS A 1 541 ? 11.228 -3.658 21.545 1.00 58.28 541 LYS A CA 1
ATOM 4013 C C . LYS A 1 541 ? 11.917 -2.926 20.394 1.00 58.28 541 LYS A C 1
ATOM 4015 O O . LYS A 1 541 ? 11.368 -2.818 19.307 1.00 58.28 541 LYS A O 1
ATOM 4020 N N . GLY A 1 542 ? 13.141 -2.452 20.625 1.00 56.12 542 GLY A N 1
ATOM 4021 C CA . GLY A 1 542 ? 13.893 -1.694 19.618 1.00 56.12 542 GLY A CA 1
ATOM 4022 C C . GLY A 1 542 ? 13.394 -0.253 19.441 1.00 56.12 542 GLY A C 1
ATOM 4023 O O . GLY A 1 542 ? 12.590 0.235 20.228 1.00 56.12 542 GLY A O 1
ATOM 4024 N N . GLN A 1 543 ? 13.936 0.448 18.446 1.00 52.59 543 GLN A N 1
ATOM 4025 C CA . GLN A 1 543 ? 13.677 1.865 18.165 1.00 52.59 543 GLN A CA 1
ATOM 4026 C C . GLN A 1 543 ? 13.396 2.058 16.669 1.00 52.59 543 GLN A C 1
ATOM 4028 O O . GLN A 1 543 ? 14.152 1.521 15.857 1.00 52.59 543 GLN A O 1
ATOM 4033 N N . PRO A 1 544 ? 12.440 2.928 16.320 1.00 51.03 544 PRO A N 1
ATOM 4034 C CA . PRO A 1 544 ? 11.003 2.709 16.460 1.00 51.03 544 PRO A CA 1
ATOM 4035 C C . PRO A 1 544 ? 10.473 1.757 15.367 1.00 51.03 544 PRO A C 1
ATOM 4037 O O . PRO A 1 544 ? 10.777 1.921 14.187 1.00 51.03 544 PRO A O 1
ATOM 4040 N N . SER A 1 545 ? 9.667 0.762 15.750 1.00 50.59 545 SER A N 1
ATOM 4041 C CA . SER A 1 545 ? 8.869 -0.049 14.818 1.00 50.59 545 SER A CA 1
ATOM 4042 C C . SER A 1 545 ? 7.408 0.395 14.859 1.00 50.59 545 SER A C 1
ATOM 4044 O O . SER A 1 545 ? 6.913 0.770 15.914 1.00 50.59 545 SER A O 1
ATOM 4046 N N . VAL A 1 546 ? 6.730 0.313 13.712 1.00 51.44 546 VAL A N 1
ATOM 4047 C CA . VAL A 1 546 ? 5.371 0.827 13.421 1.00 51.44 546 VAL A CA 1
ATOM 4048 C C . VAL A 1 546 ? 4.251 0.224 14.301 1.00 51.44 546 VAL A C 1
ATOM 4050 O O . VAL A 1 546 ? 3.113 0.660 14.220 1.00 51.44 546 VAL A O 1
ATOM 4053 N N . PHE A 1 547 ? 4.562 -0.776 15.134 1.00 58.19 547 PHE A N 1
ATOM 4054 C CA . PHE A 1 547 ? 3.628 -1.475 16.028 1.00 58.19 547 PHE A CA 1
ATOM 4055 C C . PHE A 1 547 ? 4.299 -1.758 17.377 1.00 58.19 547 PHE A C 1
ATOM 4057 O O . PHE A 1 547 ? 4.685 -2.889 17.673 1.00 58.19 547 PHE A O 1
ATOM 4064 N N . ASN A 1 548 ? 4.518 -0.715 18.174 1.00 66.31 548 ASN A N 1
ATOM 4065 C CA . ASN A 1 548 ? 5.059 -0.845 19.523 1.00 66.31 548 ASN A CA 1
ATOM 4066 C C . ASN A 1 548 ? 4.052 -0.356 20.567 1.00 66.31 548 ASN A C 1
ATOM 4068 O O . ASN A 1 548 ? 3.127 0.380 20.262 1.00 66.31 548 ASN A O 1
ATOM 4072 N N . GLY A 1 549 ? 4.218 -0.808 21.809 1.00 79.00 549 GLY A N 1
ATOM 4073 C CA . GLY A 1 549 ? 3.379 -0.369 22.922 1.00 79.00 549 GLY A CA 1
ATOM 4074 C C . GLY A 1 549 ? 1.936 -0.868 22.848 1.00 79.00 549 GLY A C 1
ATOM 4075 O O . GLY A 1 549 ? 1.687 -2.028 22.507 1.00 79.00 549 GLY A O 1
ATOM 4076 N N . CYS A 1 550 ? 1.006 0.002 23.228 1.00 88.31 550 CYS A N 1
ATOM 4077 C CA . CYS A 1 550 ? -0.420 -0.287 23.239 1.00 88.31 550 CYS A CA 1
ATOM 4078 C C . CYS A 1 550 ? -1.097 0.328 22.011 1.00 88.31 550 CYS A C 1
ATOM 4080 O O . CYS A 1 550 ? -0.955 1.533 21.824 1.00 88.31 550 CYS A O 1
ATOM 4082 N N . PRO A 1 551 ? -1.799 -0.446 21.164 1.00 90.12 551 PRO A N 1
ATOM 4083 C CA . PRO A 1 551 ? -2.461 0.106 19.981 1.00 90.12 551 PRO A CA 1
ATOM 4084 C C . PRO A 1 551 ? -3.817 0.756 20.285 1.00 90.12 551 PRO A C 1
ATOM 4086 O O . PRO A 1 551 ? -4.161 1.759 19.674 1.00 90.12 551 PRO A O 1
ATOM 4089 N N . THR A 1 552 ? -4.599 0.229 21.233 1.00 92.62 552 THR A N 1
ATOM 4090 C CA . THR A 1 552 ? -5.881 0.833 21.636 1.00 92.62 552 THR A CA 1
ATOM 4091 C C . THR A 1 552 ? -6.122 0.683 23.137 1.00 92.62 552 THR A C 1
ATOM 4093 O O . THR A 1 552 ? -5.533 -0.178 23.802 1.00 92.62 552 THR A O 1
ATOM 4096 N N . ALA A 1 553 ? -7.010 1.520 23.674 1.00 93.38 553 ALA A N 1
ATOM 4097 C CA . ALA A 1 553 ? -7.523 1.383 25.029 1.00 93.38 553 ALA A CA 1
ATOM 4098 C C . ALA A 1 553 ? -9.003 1.762 25.112 1.00 93.38 553 ALA A C 1
ATOM 4100 O O . ALA A 1 553 ? -9.542 2.388 24.203 1.00 93.38 553 ALA A O 1
ATOM 4101 N N . THR A 1 554 ? -9.633 1.400 26.224 1.00 94.06 554 THR A N 1
ATOM 4102 C CA . THR A 1 554 ? -11.000 1.786 26.578 1.00 94.06 554 THR A CA 1
ATOM 4103 C C . THR A 1 554 ? -11.075 2.141 28.063 1.00 94.06 554 THR A C 1
ATOM 4105 O O . THR A 1 554 ? -10.340 1.578 28.882 1.00 94.06 554 THR A O 1
ATOM 4108 N N . PHE A 1 555 ? -11.943 3.090 28.414 1.00 92.94 555 PHE A N 1
ATOM 4109 C CA . PHE A 1 555 ? -12.151 3.540 29.788 1.00 92.94 555 PHE A CA 1
ATOM 4110 C C . PHE A 1 555 ? -13.406 2.901 30.384 1.00 92.94 555 PHE A C 1
ATOM 4112 O O . PHE A 1 555 ? -14.480 2.945 29.792 1.00 92.94 555 PHE A O 1
ATOM 4119 N N . ASP A 1 556 ? -13.270 2.338 31.581 1.00 93.00 556 ASP A N 1
ATOM 4120 C CA . ASP A 1 556 ? -14.368 1.831 32.396 1.00 93.00 556 ASP A CA 1
ATOM 4121 C C . ASP A 1 556 ? -14.802 2.908 33.395 1.00 93.00 556 ASP A C 1
ATOM 4123 O O . ASP A 1 556 ? -14.172 3.063 34.449 1.00 93.00 556 ASP A O 1
ATOM 4127 N N . PRO A 1 557 ? -15.896 3.635 33.120 1.00 88.69 557 PRO A N 1
ATOM 4128 C CA . PRO A 1 557 ? -16.371 4.677 34.017 1.00 8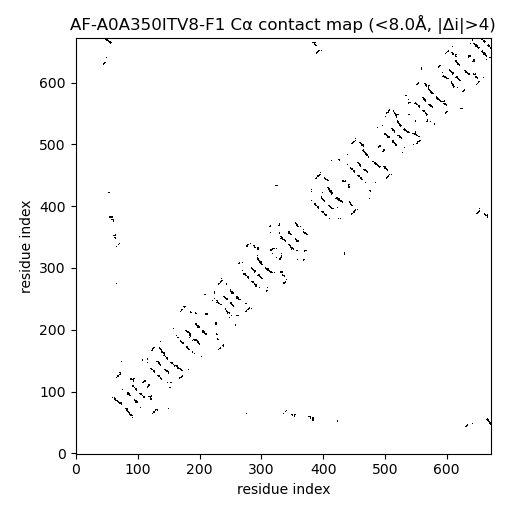8.69 557 PRO A CA 1
ATOM 4129 C C . PRO A 1 557 ? -16.975 4.131 35.315 1.00 88.69 557 PRO A C 1
ATOM 4131 O O . PRO A 1 557 ? -17.101 4.882 36.282 1.00 88.69 557 PRO A O 1
ATOM 4134 N N . ALA A 1 558 ? -17.349 2.848 35.375 1.00 90.38 558 ALA A N 1
ATOM 4135 C CA . ALA A 1 558 ? -17.930 2.260 36.578 1.00 90.38 558 ALA A CA 1
ATOM 4136 C C . ALA A 1 558 ? -16.872 2.021 37.664 1.00 90.38 558 ALA A C 1
ATOM 4138 O O . ALA A 1 558 ? -17.178 2.138 38.853 1.00 90.38 558 ALA A O 1
ATOM 4139 N N . ASN A 1 559 ? -15.632 1.711 37.269 1.00 90.12 559 ASN A N 1
ATOM 4140 C CA . ASN A 1 559 ? -14.530 1.448 38.201 1.00 90.12 559 ASN A CA 1
ATOM 4141 C C . ASN A 1 559 ? -13.360 2.442 38.096 1.00 90.12 559 ASN A C 1
ATOM 4143 O O . ASN A 1 559 ? -12.486 2.428 38.963 1.00 90.12 559 ASN A O 1
ATOM 4147 N N . GLY A 1 560 ? -13.342 3.311 37.082 1.00 90.06 560 GLY A N 1
ATOM 4148 C CA . GLY A 1 560 ? -12.297 4.314 36.866 1.00 90.06 560 GLY A CA 1
ATOM 4149 C C . GLY A 1 560 ? -10.975 3.738 36.354 1.00 90.06 560 GLY A C 1
ATOM 4150 O O . GLY A 1 560 ? -9.921 4.303 36.642 1.00 90.06 560 GLY A O 1
ATOM 4151 N N . TYR A 1 561 ? -11.012 2.610 35.639 1.00 92.25 561 TYR A N 1
ATOM 4152 C CA . TYR A 1 561 ? -9.822 1.965 35.075 1.00 92.25 561 TYR A CA 1
ATOM 4153 C C . TYR A 1 561 ? -9.766 2.113 33.559 1.00 92.25 561 TYR A C 1
ATOM 4155 O O . TYR A 1 561 ? -10.790 2.178 32.888 1.00 92.25 561 TYR A O 1
ATOM 4163 N N . ILE A 1 562 ? -8.554 2.111 33.021 1.00 92.62 562 ILE A N 1
ATOM 4164 C CA . ILE A 1 562 ? -8.287 2.036 31.588 1.00 92.62 562 ILE A CA 1
ATOM 4165 C C . ILE A 1 562 ? -7.809 0.619 31.287 1.00 92.62 562 ILE A C 1
ATOM 4167 O O . ILE A 1 562 ? -6.899 0.118 31.945 1.00 92.62 562 ILE A O 1
ATOM 4171 N N . TYR A 1 563 ? -8.404 -0.015 30.287 1.00 94.81 563 TYR A N 1
ATOM 4172 C CA . TYR A 1 563 ? -7.959 -1.296 29.753 1.00 94.81 563 TYR A CA 1
ATOM 4173 C C . TYR A 1 563 ? -7.259 -1.015 28.432 1.00 94.81 563 TYR A C 1
ATOM 4175 O O . TYR A 1 563 ? -7.899 -0.515 27.515 1.00 94.81 563 TYR A O 1
ATOM 4183 N N . ALA A 1 564 ? -5.964 -1.300 28.334 1.00 94.00 564 ALA A N 1
ATOM 4184 C CA . ALA A 1 564 ? -5.160 -1.038 27.144 1.00 94.00 564 ALA A CA 1
ATOM 4185 C C . ALA A 1 564 ? -4.583 -2.344 26.598 1.00 94.00 564 ALA A C 1
ATOM 4187 O O . ALA A 1 564 ? -3.914 -3.085 27.320 1.00 94.00 564 ALA A O 1
ATOM 4188 N N . ALA A 1 565 ? -4.843 -2.661 25.330 1.00 93.69 565 ALA A N 1
ATOM 4189 C CA . ALA A 1 565 ? -4.213 -3.817 24.705 1.00 93.69 565 ALA A CA 1
ATOM 4190 C C . ALA A 1 565 ? -2.704 -3.588 24.633 1.00 93.69 565 ALA A C 1
ATOM 4192 O O . ALA A 1 565 ? -2.270 -2.523 24.224 1.00 93.69 565 ALA A O 1
ATOM 4193 N N . SER A 1 566 ? -1.900 -4.584 24.989 1.00 91.00 566 SER A N 1
ATOM 4194 C CA . SER A 1 566 ? -0.444 -4.522 24.887 1.00 91.00 566 SER A CA 1
ATOM 4195 C C . SER A 1 566 ? 0.040 -5.601 23.929 1.00 91.00 566 SER A C 1
ATOM 4197 O O . SER A 1 566 ? 0.240 -6.770 24.296 1.00 91.00 566 SER A O 1
ATOM 4199 N N . ILE A 1 567 ? 0.220 -5.202 22.666 1.00 87.19 567 ILE A N 1
ATOM 4200 C CA . ILE A 1 567 ? 0.475 -6.123 21.552 1.00 87.19 567 ILE A CA 1
ATOM 4201 C C . ILE A 1 567 ? 1.749 -6.947 21.786 1.00 87.19 567 ILE A C 1
ATOM 4203 O O . ILE A 1 567 ? 1.758 -8.169 21.638 1.00 87.19 567 ILE A O 1
ATOM 4207 N N . ASN A 1 568 ? 2.806 -6.290 22.276 1.00 84.00 568 ASN A N 1
ATOM 4208 C CA . ASN A 1 568 ? 4.131 -6.879 22.472 1.00 84.00 568 ASN A CA 1
ATOM 4209 C C . ASN A 1 568 ? 4.228 -7.830 23.669 1.00 84.00 568 ASN A C 1
ATOM 4211 O O . ASN A 1 568 ? 5.142 -8.666 23.716 1.00 84.00 568 ASN A O 1
ATOM 4215 N N . GLN A 1 569 ? 3.344 -7.669 24.654 1.00 87.88 569 GLN A N 1
ATOM 4216 C CA . GLN A 1 569 ? 3.290 -8.510 25.849 1.00 87.88 569 GLN A CA 1
ATOM 4217 C C . GLN A 1 569 ? 2.259 -9.637 25.717 1.00 87.88 569 GLN A C 1
ATOM 4219 O O . GLN A 1 569 ? 2.375 -10.637 26.425 1.00 87.88 569 GLN A O 1
ATOM 4224 N N . GLY A 1 570 ? 1.275 -9.501 24.822 1.00 91.75 570 GLY A N 1
ATOM 4225 C CA . GLY A 1 570 ? 0.188 -10.470 24.703 1.00 91.75 570 GLY A CA 1
ATOM 4226 C C . GLY A 1 570 ? -0.774 -10.418 25.893 1.00 91.75 570 GLY A C 1
ATOM 4227 O O . GLY A 1 570 ? -1.224 -11.467 26.356 1.00 91.75 570 GLY A O 1
ATOM 4228 N N . VAL A 1 571 ? -1.036 -9.220 26.423 1.00 94.00 571 VAL A N 1
ATOM 4229 C CA . VAL A 1 571 ? -1.937 -8.970 27.563 1.00 94.00 571 VAL A CA 1
ATOM 4230 C C . VAL A 1 571 ? -2.767 -7.709 27.330 1.00 94.00 571 VAL A C 1
ATOM 4232 O O . VAL A 1 571 ? -2.507 -6.957 26.395 1.00 94.00 571 VAL A O 1
ATOM 4235 N N . VAL A 1 572 ? -3.743 -7.473 28.202 1.00 95.25 572 VAL A N 1
ATOM 4236 C CA . VAL A 1 572 ? -4.350 -6.154 28.403 1.00 95.25 572 VAL A CA 1
ATOM 4237 C C . VAL A 1 572 ? -3.812 -5.582 29.712 1.00 95.25 572 VAL A C 1
ATOM 4239 O O . VAL A 1 572 ? -3.974 -6.208 30.763 1.00 95.25 572 VAL A O 1
ATOM 4242 N N . ASP A 1 573 ? -3.166 -4.423 29.647 1.00 93.50 573 ASP A N 1
ATOM 4243 C CA . ASP A 1 573 ? -2.734 -3.658 30.813 1.00 93.50 573 ASP A CA 1
ATOM 4244 C C . ASP A 1 573 ? -3.944 -2.943 31.423 1.00 93.50 573 ASP A C 1
ATOM 4246 O O . ASP A 1 573 ? -4.754 -2.347 30.713 1.00 93.50 573 ASP A O 1
ATOM 4250 N N . VAL A 1 574 ? -4.079 -3.016 32.748 1.00 93.56 574 VAL A N 1
ATOM 4251 C CA . VAL A 1 574 ? -5.149 -2.338 33.487 1.00 93.56 574 VAL A CA 1
ATOM 4252 C C . VAL A 1 574 ? -4.541 -1.200 34.277 1.00 93.56 574 VAL A C 1
ATOM 4254 O O . VAL A 1 574 ? -3.740 -1.423 35.188 1.00 93.56 574 VAL A O 1
ATOM 4257 N N . LEU A 1 575 ? -4.913 0.019 33.913 1.00 91.31 575 LEU A N 1
ATOM 4258 C CA . LEU A 1 575 ? -4.261 1.242 34.351 1.00 91.31 575 LEU A CA 1
ATOM 4259 C C . LEU A 1 575 ? -5.229 2.083 35.187 1.00 91.31 575 LEU A C 1
ATOM 4261 O O . LEU A 1 575 ? -6.414 2.190 34.878 1.00 91.31 575 LEU A O 1
ATOM 4265 N N . ASN A 1 576 ? -4.726 2.688 36.258 1.00 89.50 576 ASN A N 1
ATOM 4266 C CA . ASN A 1 576 ? -5.457 3.645 37.074 1.00 89.50 576 ASN A CA 1
ATOM 4267 C C . ASN A 1 576 ? -4.929 5.061 36.794 1.00 89.50 576 ASN A C 1
ATOM 4269 O O . ASN A 1 576 ? -3.870 5.421 37.323 1.00 89.50 576 ASN A O 1
ATOM 4273 N N . PRO A 1 577 ? -5.660 5.888 36.023 1.00 85.12 577 PRO A N 1
ATOM 4274 C CA . PRO A 1 577 ? -5.221 7.244 35.699 1.00 85.12 577 PRO A CA 1
ATOM 4275 C C . PRO A 1 577 ? -5.096 8.146 36.939 1.00 85.12 577 PRO A C 1
ATOM 4277 O O . PRO A 1 577 ? -4.356 9.125 36.908 1.00 85.12 577 PRO A O 1
ATOM 4280 N N . ALA A 1 578 ? -5.731 7.800 38.067 1.00 84.88 578 ALA A N 1
ATOM 4281 C CA . ALA A 1 578 ? -5.583 8.538 39.322 1.00 84.88 578 ALA A CA 1
ATOM 4282 C C . ALA A 1 578 ? -4.215 8.335 40.011 1.00 84.88 578 ALA A C 1
ATOM 4284 O O . ALA A 1 578 ? -3.921 9.026 40.988 1.00 84.88 578 ALA A O 1
ATOM 4285 N N . ASN A 1 579 ? -3.374 7.405 39.536 1.00 85.25 579 ASN A N 1
ATOM 4286 C CA . ASN A 1 579 ? -2.016 7.188 40.042 1.00 85.25 579 ASN A CA 1
ATOM 4287 C C . ASN A 1 579 ? -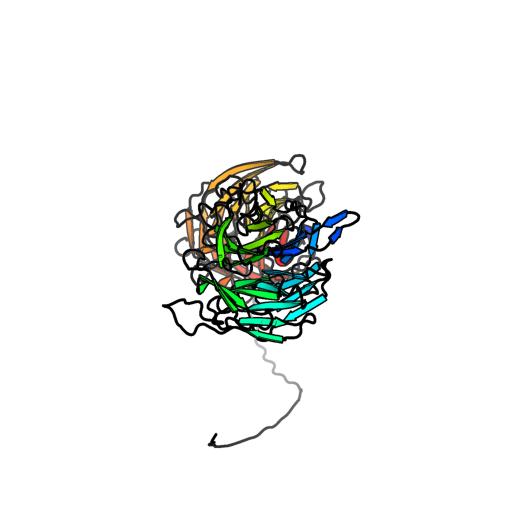0.964 7.274 38.917 1.00 85.25 579 ASN A C 1
ATOM 4289 O O . ASN A 1 579 ? -0.358 6.264 38.564 1.00 85.25 579 ASN A O 1
ATOM 4293 N N . PRO A 1 580 ? -0.691 8.467 38.361 1.00 75.25 580 PRO A N 1
ATOM 4294 C CA . PRO A 1 580 ? 0.135 8.612 37.158 1.00 75.25 580 PRO A CA 1
ATOM 4295 C C . PRO A 1 580 ? 1.607 8.198 37.338 1.00 75.25 580 PRO A C 1
ATOM 4297 O O . PRO A 1 580 ? 2.301 7.967 36.355 1.00 75.25 580 PRO A O 1
ATOM 4300 N N . LEU A 1 581 ? 2.104 8.090 38.577 1.00 79.88 581 LEU A N 1
ATOM 4301 C CA . LEU A 1 581 ? 3.477 7.641 38.853 1.00 79.88 581 LEU A CA 1
ATOM 4302 C C . LEU A 1 581 ? 3.630 6.114 38.854 1.00 79.88 581 LEU A C 1
ATOM 4304 O O . LEU A 1 581 ? 4.740 5.622 38.664 1.00 79.88 581 LEU A O 1
ATOM 4308 N N . ASP A 1 582 ? 2.543 5.383 39.106 1.00 83.75 582 ASP A N 1
ATOM 4309 C CA . ASP A 1 582 ? 2.500 3.917 39.105 1.00 83.75 582 ASP A CA 1
ATOM 4310 C C . ASP A 1 582 ? 1.089 3.442 38.710 1.00 83.75 582 ASP A C 1
ATOM 4312 O O . ASP A 1 582 ? 0.293 3.021 39.559 1.00 83.75 582 ASP A O 1
ATOM 4316 N N . PRO A 1 583 ? 0.717 3.616 37.430 1.00 87.75 583 PRO A N 1
ATOM 4317 C CA . PRO A 1 583 ? -0.663 3.443 37.001 1.00 87.75 583 PRO A CA 1
ATOM 4318 C C . PRO A 1 583 ? -1.030 1.976 36.797 1.00 87.75 583 PRO A C 1
ATOM 4320 O O . PRO A 1 583 ? -2.213 1.656 36.833 1.00 87.75 583 PRO A O 1
ATOM 4323 N N . LEU A 1 584 ? -0.063 1.076 36.598 1.00 90.44 584 LEU A N 1
ATOM 4324 C CA . LEU A 1 584 ? -0.338 -0.332 36.321 1.00 90.44 584 LEU A CA 1
ATOM 4325 C C . LEU A 1 584 ? -0.886 -1.045 37.564 1.00 90.44 584 LEU A C 1
ATOM 4327 O O . LEU A 1 584 ? -0.168 -1.309 38.524 1.00 90.44 584 LEU A O 1
ATOM 4331 N N . VAL A 1 585 ? -2.165 -1.409 37.517 1.00 91.69 585 VAL A N 1
ATOM 4332 C CA . VAL A 1 585 ? -2.858 -2.134 38.589 1.00 91.69 585 VAL A CA 1
ATOM 4333 C C . VAL A 1 585 ? -2.639 -3.637 38.449 1.00 91.69 585 VAL A C 1
ATOM 4335 O O . VAL A 1 585 ? -2.297 -4.321 39.413 1.00 91.69 585 VAL A O 1
ATOM 4338 N N . THR A 1 586 ? -2.879 -4.168 37.250 1.00 92.38 586 THR A N 1
ATOM 4339 C CA . THR A 1 586 ? -2.785 -5.598 36.936 1.00 92.38 586 THR A CA 1
ATOM 4340 C C . THR A 1 586 ? -2.740 -5.807 35.419 1.00 92.38 586 THR A C 1
ATOM 4342 O O . THR A 1 586 ? -2.814 -4.853 34.650 1.00 92.38 586 THR A O 1
ATOM 4345 N N . THR A 1 587 ? -2.638 -7.064 34.984 1.00 93.69 587 THR A N 1
ATOM 4346 C CA . THR A 1 587 ? -2.763 -7.461 33.576 1.00 93.69 587 THR A CA 1
ATOM 4347 C C . THR A 1 587 ? -3.818 -8.553 33.416 1.00 93.69 587 THR A C 1
ATOM 4349 O O . THR A 1 587 ? -4.019 -9.380 34.311 1.00 93.69 587 THR A O 1
ATOM 4352 N N . ILE A 1 588 ? -4.494 -8.567 32.269 1.00 94.44 588 ILE A N 1
ATOM 4353 C CA . ILE A 1 588 ? -5.520 -9.550 31.906 1.00 94.44 588 ILE A CA 1
ATOM 4354 C C . ILE A 1 588 ? -5.050 -10.345 30.684 1.00 94.44 588 ILE A C 1
ATOM 4356 O O . ILE A 1 588 ? -4.367 -9.832 29.801 1.00 94.44 588 ILE A O 1
ATOM 4360 N N . GLY A 1 589 ? -5.411 -11.627 30.628 1.00 93.19 589 GLY A N 1
ATOM 4361 C CA . GLY A 1 589 ? -5.251 -12.435 29.419 1.00 93.19 589 GLY A CA 1
ATOM 4362 C C . GLY A 1 589 ? -3.863 -13.048 29.197 1.00 93.19 589 GLY A C 1
ATOM 4363 O O . GLY A 1 589 ? -3.627 -13.632 28.135 1.00 93.19 589 GLY A O 1
ATOM 4364 N N . SER A 1 590 ? -2.968 -12.998 30.190 1.00 91.25 590 SER A N 1
ATOM 4365 C CA . SER A 1 590 ? -1.636 -13.617 30.111 1.00 91.25 590 SER A CA 1
ATOM 4366 C C . SER A 1 590 ? -1.698 -15.092 29.696 1.00 91.25 590 SER A C 1
ATOM 4368 O O . SER A 1 590 ? -2.414 -15.898 30.291 1.00 91.25 590 SER A O 1
ATOM 4370 N N . GLY A 1 591 ? -0.965 -15.439 28.634 1.00 87.25 591 GLY A N 1
ATOM 4371 C CA . GLY A 1 591 ? -0.940 -16.786 28.050 1.00 87.25 591 GLY A CA 1
ATOM 4372 C C . GLY A 1 591 ? -2.184 -17.169 27.235 1.00 87.25 591 GLY A C 1
ATOM 4373 O O . GLY A 1 591 ? -2.199 -18.239 26.628 1.00 87.25 591 GLY A O 1
ATOM 4374 N N . THR A 1 592 ? -3.210 -16.313 27.183 1.00 91.06 592 THR A N 1
ATOM 4375 C CA . THR A 1 592 ? -4.465 -16.570 26.453 1.00 91.06 592 THR A CA 1
ATOM 4376 C C . THR A 1 592 ? -4.617 -15.742 25.182 1.00 91.06 592 THR A C 1
ATOM 4378 O O . THR A 1 592 ? -5.221 -16.242 24.235 1.00 91.06 592 THR A O 1
ATOM 4381 N N . LEU A 1 593 ? -4.021 -14.550 25.108 1.00 94.50 593 LEU A N 1
ATOM 4382 C CA . LEU A 1 593 ? -4.066 -13.653 23.945 1.00 94.50 593 LEU A CA 1
ATOM 4383 C C . LEU A 1 593 ? -2.853 -13.857 23.017 1.00 94.50 593 LEU A C 1
ATOM 4385 O O . LEU A 1 593 ? -1.860 -14.475 23.410 1.00 94.50 593 LEU A O 1
ATOM 4389 N N . GLY A 1 594 ? -2.947 -13.399 21.770 1.00 91.44 594 GLY A N 1
ATOM 4390 C CA . GLY A 1 594 ? -1.883 -13.398 20.766 1.00 91.44 594 GLY A CA 1
ATOM 4391 C C . GLY A 1 594 ? -1.940 -12.134 19.905 1.00 91.44 594 GLY A C 1
ATOM 4392 O O . GLY A 1 594 ? -2.737 -12.048 18.974 1.00 91.44 594 GLY A O 1
ATOM 4393 N N . GLU A 1 595 ? -1.050 -11.183 20.195 1.00 90.88 595 GLU A N 1
ATOM 4394 C CA . GLU A 1 595 ? -1.062 -9.824 19.621 1.00 90.88 595 GLU A CA 1
ATOM 4395 C C . GLU A 1 595 ? -2.431 -9.135 19.780 1.00 90.88 595 GLU A C 1
ATOM 4397 O O . GLU A 1 595 ? -3.116 -8.874 18.785 1.00 90.88 595 GLU A O 1
ATOM 4402 N N . PRO A 1 596 ? -2.874 -8.877 21.027 1.00 94.88 596 PRO A N 1
ATOM 4403 C CA . PRO A 1 596 ? -4.108 -8.142 21.253 1.00 94.88 596 PRO A CA 1
ATOM 4404 C C . PRO A 1 596 ? -4.007 -6.730 20.668 1.00 94.88 596 PRO A C 1
ATOM 4406 O O . PRO A 1 596 ? -2.960 -6.092 20.815 1.00 94.88 596 PRO A O 1
ATOM 4409 N N . PHE A 1 597 ? -5.078 -6.259 20.022 1.00 94.50 597 PHE A N 1
ATOM 4410 C CA . PHE A 1 597 ? -5.093 -4.952 19.357 1.00 94.50 597 PHE A CA 1
ATOM 4411 C C . PHE A 1 597 ? -6.206 -4.041 19.883 1.00 94.50 597 PHE A C 1
ATOM 4413 O O . PHE A 1 597 ? -5.940 -3.131 20.654 1.00 94.50 597 PHE A O 1
ATOM 4420 N N . GLY A 1 598 ? -7.450 -4.296 19.498 1.00 95.75 598 GLY A N 1
ATOM 4421 C CA . GLY A 1 598 ? -8.623 -3.530 19.895 1.00 95.75 598 GLY A CA 1
ATOM 4422 C C . GLY A 1 598 ? -9.215 -4.013 21.212 1.00 95.75 598 GLY A C 1
ATOM 4423 O O . GLY A 1 598 ? -9.246 -5.217 21.486 1.00 95.75 598 GLY A O 1
ATOM 4424 N N . VAL A 1 599 ? -9.740 -3.073 21.997 1.00 96.81 599 VAL A N 1
ATOM 4425 C CA . VAL A 1 599 ? -10.510 -3.338 23.218 1.00 96.81 599 VAL A CA 1
ATOM 4426 C C . VAL A 1 599 ? -11.785 -2.503 23.278 1.00 96.81 599 VAL A C 1
ATOM 4428 O O . VAL A 1 599 ? -11.757 -1.314 22.973 1.00 96.81 599 VAL A O 1
ATOM 4431 N N . ALA A 1 600 ? -12.886 -3.117 23.716 1.00 97.12 600 ALA A N 1
ATOM 4432 C CA . ALA A 1 600 ? -14.176 -2.457 23.929 1.00 97.12 600 ALA A CA 1
ATOM 4433 C C . ALA A 1 600 ? -14.909 -3.040 25.144 1.00 97.12 600 ALA A C 1
ATOM 4435 O O . ALA A 1 600 ? -14.664 -4.184 25.539 1.00 97.12 600 ALA A O 1
ATOM 4436 N N . LEU A 1 601 ? -15.818 -2.257 25.728 1.00 95.00 601 LEU A N 1
ATOM 4437 C CA . LEU A 1 601 ? -16.589 -2.627 26.914 1.00 95.00 601 LEU A CA 1
ATOM 4438 C C . LEU A 1 601 ? -18.087 -2.621 26.628 1.00 95.00 601 LEU A C 1
ATOM 4440 O O . LEU A 1 601 ? -18.628 -1.594 26.235 1.00 95.00 601 LEU A O 1
ATOM 4444 N N . SER A 1 602 ? -18.763 -3.718 26.975 1.00 94.25 602 SER A N 1
ATOM 4445 C CA . SER A 1 602 ? -20.217 -3.729 27.160 1.00 94.25 602 SER A CA 1
ATOM 4446 C C . SER A 1 602 ? -20.543 -4.167 28.585 1.00 94.25 602 SER A C 1
ATOM 4448 O O . SER A 1 602 ? -20.319 -5.314 28.985 1.00 94.25 602 SER A O 1
ATOM 4450 N N . GLY A 1 603 ? -21.012 -3.220 29.401 1.00 91.38 603 GLY A N 1
ATOM 4451 C CA . GLY A 1 603 ? -21.252 -3.440 30.826 1.00 91.38 603 GLY A CA 1
ATOM 4452 C C . GLY A 1 603 ? -19.988 -3.903 31.561 1.00 91.38 603 GLY A C 1
ATOM 4453 O O . GLY A 1 603 ? -19.007 -3.174 31.652 1.00 91.38 603 GLY A O 1
ATOM 4454 N N . SER A 1 604 ? -20.018 -5.122 32.107 1.00 92.19 604 SER A N 1
ATOM 4455 C CA . SER A 1 604 ? -18.885 -5.747 32.807 1.00 92.19 604 SER A CA 1
ATOM 4456 C C . SER A 1 604 ? -18.092 -6.731 31.938 1.00 92.19 604 SER A C 1
ATOM 4458 O O . SER A 1 604 ? -17.340 -7.544 32.480 1.00 92.19 604 SER A O 1
ATOM 4460 N N . THR A 1 605 ? -18.290 -6.716 30.621 1.00 95.25 605 THR A N 1
ATOM 4461 C CA . THR A 1 605 ? -17.586 -7.586 29.675 1.00 95.25 605 THR A CA 1
ATOM 4462 C C . THR A 1 605 ? -16.610 -6.765 28.845 1.00 95.25 605 THR A C 1
ATOM 4464 O O . THR A 1 605 ? -16.988 -5.785 28.208 1.00 95.25 605 THR A O 1
ATOM 4467 N N . LEU A 1 606 ? -15.349 -7.191 28.854 1.00 97.38 606 LEU A N 1
ATOM 4468 C CA . LEU A 1 606 ? -14.277 -6.673 28.016 1.00 97.38 606 LEU A CA 1
ATOM 4469 C C . LEU A 1 606 ? -14.085 -7.589 26.808 1.00 97.38 606 LEU A C 1
ATOM 4471 O O . LEU A 1 606 ? -13.774 -8.772 26.968 1.00 97.38 606 LEU A O 1
ATOM 4475 N N . TYR A 1 607 ? -14.213 -7.012 25.619 1.00 98.25 607 TYR A N 1
ATOM 4476 C CA . TYR A 1 607 ? -13.906 -7.642 24.341 1.00 98.25 607 TYR A CA 1
ATOM 4477 C C . TYR A 1 607 ? -12.502 -7.244 23.912 1.00 98.25 607 TYR A C 1
ATOM 4479 O O . TYR A 1 607 ? -12.141 -6.072 23.979 1.00 98.25 607 TYR A O 1
ATOM 4487 N N . VAL A 1 608 ? -11.709 -8.221 23.479 1.00 98.38 608 VAL A N 1
ATOM 4488 C CA . VAL A 1 608 ? -10.321 -8.024 23.049 1.00 98.38 608 VAL A CA 1
ATOM 4489 C C . VAL A 1 608 ? -10.112 -8.736 21.721 1.00 98.38 608 VAL A C 1
ATOM 4491 O O . VAL A 1 608 ? -10.268 -9.960 21.655 1.00 98.38 608 VAL A O 1
ATOM 4494 N N . THR A 1 609 ? -9.740 -8.020 20.662 1.00 98.00 609 THR A N 1
ATOM 4495 C CA . THR A 1 609 ? -9.366 -8.679 19.401 1.00 98.00 609 THR A CA 1
ATOM 4496 C C . THR A 1 609 ? -8.026 -9.393 19.566 1.00 98.00 609 THR A C 1
ATOM 4498 O O . THR A 1 609 ? -7.070 -8.852 20.116 1.00 98.00 609 THR A O 1
ATOM 4501 N N . ASP A 1 610 ? -7.966 -10.654 19.141 1.00 95.56 610 ASP A N 1
ATOM 4502 C CA . ASP A 1 610 ? -6.816 -11.552 19.274 1.00 95.56 610 ASP A CA 1
ATOM 4503 C C . ASP A 1 610 ? -6.247 -11.809 17.868 1.00 95.56 610 ASP A C 1
ATOM 4505 O O . ASP A 1 610 ? -6.559 -12.813 17.215 1.00 95.56 610 ASP A O 1
ATOM 4509 N N . SER A 1 611 ? -5.475 -10.835 17.371 1.00 93.25 611 SER A N 1
ATOM 4510 C CA . SER A 1 611 ? -5.142 -10.664 15.949 1.00 93.25 611 SER A CA 1
ATOM 4511 C C . SER A 1 611 ? -4.512 -11.913 15.333 1.00 93.25 611 SER A C 1
ATOM 4513 O O . SER A 1 611 ? -4.970 -12.415 14.307 1.00 93.25 611 SER A O 1
ATOM 4515 N N . THR A 1 612 ? -3.493 -12.489 15.979 1.00 93.12 612 THR A N 1
ATOM 4516 C CA . THR A 1 612 ? -2.801 -13.678 15.436 1.00 93.12 612 THR A CA 1
ATOM 4517 C C . THR A 1 612 ? -3.634 -14.952 15.532 1.00 93.12 612 THR A C 1
ATOM 4519 O O . THR A 1 612 ? -3.379 -15.914 14.801 1.00 93.12 612 THR A O 1
ATOM 4522 N N . LYS A 1 613 ? -4.650 -14.975 16.403 1.00 95.94 613 LYS A N 1
ATOM 4523 C CA . LYS A 1 613 ? -5.554 -16.121 16.569 1.00 95.94 613 LYS A CA 1
ATOM 4524 C C . LYS A 1 613 ? -6.865 -15.973 15.803 1.00 95.94 613 LYS A C 1
ATOM 4526 O O . LYS A 1 613 ? -7.635 -16.927 15.801 1.00 95.94 613 LYS A O 1
ATOM 4531 N N . ASN A 1 614 ? -7.068 -14.860 15.092 1.00 97.12 614 ASN A N 1
ATOM 4532 C CA . ASN A 1 614 ? -8.219 -14.619 14.214 1.00 97.12 614 ASN A CA 1
ATOM 4533 C C . ASN A 1 614 ? -9.565 -14.769 14.944 1.00 97.12 614 ASN A C 1
ATOM 4535 O O . ASN A 1 614 ? -10.450 -15.491 14.488 1.00 97.12 614 ASN A O 1
ATOM 4539 N N . ARG A 1 615 ? -9.682 -14.153 16.125 1.00 97.69 615 ARG A N 1
ATOM 4540 C CA . ARG A 1 615 ? -10.855 -14.264 17.006 1.00 97.69 615 ARG A CA 1
ATOM 4541 C C . ARG A 1 615 ? -10.998 -13.036 17.907 1.00 97.69 615 ARG A C 1
ATOM 4543 O O . ARG A 1 615 ? -10.051 -12.262 18.041 1.00 97.69 615 ARG A O 1
ATOM 4550 N N . VAL A 1 616 ? -12.129 -12.919 18.594 1.00 98.50 616 VAL A N 1
ATOM 4551 C CA . VAL A 1 616 ? -12.339 -11.983 19.711 1.00 98.50 616 VAL A CA 1
ATOM 4552 C C . VAL A 1 616 ? -12.426 -12.773 21.013 1.00 98.50 616 VAL A C 1
ATOM 4554 O O . VAL A 1 616 ? -13.088 -13.808 21.077 1.00 98.50 616 VAL A O 1
ATOM 4557 N N . SER A 1 617 ? -11.709 -12.325 22.040 1.00 97.75 617 SER A N 1
ATOM 4558 C CA . SER A 1 617 ? -11.663 -12.921 23.376 1.00 97.75 617 SER A CA 1
ATOM 4559 C C . SER A 1 617 ? -12.450 -12.078 24.374 1.00 97.75 617 SER A C 1
ATOM 4561 O O . SER A 1 617 ? -12.303 -10.860 24.397 1.00 97.75 617 SER A O 1
ATOM 4563 N N . GLU A 1 618 ? -13.231 -12.732 25.230 1.00 97.19 618 GLU A N 1
ATOM 4564 C CA . GLU A 1 618 ? -14.085 -12.079 26.223 1.00 97.19 618 GLU A CA 1
ATOM 4565 C C . GLU A 1 618 ? -13.581 -12.299 27.645 1.00 97.19 618 GLU A C 1
ATOM 4567 O O . GLU A 1 618 ? -13.190 -13.409 28.028 1.00 97.19 618 GLU A O 1
ATOM 4572 N N . PHE A 1 619 ? -13.643 -11.243 28.452 1.00 96.12 619 PHE A N 1
ATOM 4573 C CA . PHE A 1 619 ? -13.280 -11.273 29.860 1.00 96.12 619 PHE A CA 1
ATOM 4574 C C . PHE A 1 619 ? -14.350 -10.586 30.702 1.00 96.12 619 PHE A C 1
ATOM 4576 O O . PHE A 1 619 ? -14.772 -9.479 30.387 1.00 96.12 619 PHE A O 1
ATOM 4583 N N . SER A 1 620 ? -14.744 -11.188 31.823 1.00 93.88 620 SER A N 1
ATOM 4584 C CA . SER A 1 620 ? -15.504 -10.457 32.837 1.00 93.88 620 SER A CA 1
ATOM 4585 C C . SER A 1 620 ? -14.552 -9.560 33.610 1.00 93.88 620 SER A C 1
ATOM 4587 O O . SER A 1 620 ? -13.553 -10.065 34.133 1.00 93.88 620 SER A O 1
ATOM 4589 N N . ILE A 1 621 ? -14.892 -8.286 33.746 1.00 92.12 621 ILE A N 1
ATOM 4590 C CA . ILE A 1 621 ? -14.169 -7.310 34.561 1.00 92.12 621 ILE A CA 1
ATOM 4591 C C . ILE A 1 621 ? -14.976 -6.945 35.812 1.00 92.12 621 ILE A C 1
ATOM 4593 O O . ILE A 1 621 ? -16.188 -7.155 35.882 1.00 92.12 621 ILE A O 1
ATOM 4597 N N . GLY A 1 622 ? -14.303 -6.425 36.836 1.00 82.62 622 GLY A N 1
ATOM 4598 C CA . GLY A 1 622 ? -14.959 -6.046 38.084 1.00 82.62 622 GLY A CA 1
ATOM 4599 C C . GLY A 1 622 ? -14.098 -5.169 38.984 1.00 82.62 622 GLY A C 1
ATOM 4600 O O . GLY A 1 622 ? -13.048 -4.659 38.591 1.00 82.62 622 GLY A O 1
ATOM 4601 N N . THR A 1 623 ? -14.546 -5.011 40.230 1.00 77.56 623 THR A N 1
ATOM 4602 C CA . THR A 1 623 ? -13.884 -4.155 41.221 1.00 77.56 623 THR A CA 1
ATOM 4603 C C . THR A 1 623 ? -12.421 -4.561 41.418 1.00 77.56 623 THR A C 1
ATOM 4605 O O . THR A 1 623 ? -12.139 -5.722 41.723 1.00 77.56 623 THR A O 1
ATOM 4608 N N . GLY A 1 624 ? -11.499 -3.605 41.288 1.00 77.25 624 GLY A N 1
ATOM 4609 C CA . GLY A 1 624 ? -10.052 -3.838 41.387 1.00 77.25 624 GLY A CA 1
ATOM 4610 C C . GLY A 1 624 ? -9.353 -4.167 40.063 1.00 77.25 624 GLY A C 1
ATOM 4611 O O . GLY A 1 624 ? -8.159 -4.454 40.081 1.00 77.25 624 GLY A O 1
ATOM 4612 N N . GLY A 1 625 ? -10.069 -4.147 38.933 1.00 77.06 625 GLY A N 1
ATOM 4613 C CA . GLY A 1 625 ? -9.481 -4.240 37.593 1.00 77.06 625 GLY A CA 1
ATOM 4614 C C . GLY A 1 625 ? -9.061 -5.650 37.161 1.00 77.06 625 GLY A C 1
ATOM 4615 O O . GLY A 1 625 ? -8.534 -5.827 36.070 1.00 77.06 625 GLY A O 1
ATOM 4616 N N . ALA A 1 626 ? -9.276 -6.678 37.987 1.00 84.62 626 ALA A N 1
ATOM 4617 C CA . ALA A 1 626 ? -8.984 -8.057 37.604 1.00 84.62 626 ALA A CA 1
ATOM 4618 C C . ALA A 1 626 ? -10.013 -8.585 36.589 1.00 84.62 626 ALA A C 1
ATOM 4620 O O . ALA A 1 626 ? -11.215 -8.371 36.747 1.00 84.62 626 ALA A O 1
ATOM 4621 N N . GLY A 1 627 ? -9.531 -9.325 35.586 1.00 89.00 627 GLY A N 1
ATOM 4622 C CA . GLY A 1 627 ? -10.353 -9.936 34.542 1.00 89.00 627 GLY A CA 1
ATOM 4623 C C . GLY A 1 627 ? -10.309 -11.464 34.564 1.00 89.00 627 GLY A C 1
ATOM 4624 O O . GLY A 1 627 ? -9.247 -12.051 34.774 1.00 89.00 627 GLY A O 1
ATOM 4625 N N . THR A 1 628 ? -11.446 -12.120 34.315 1.00 92.50 628 THR A N 1
ATOM 4626 C CA . THR A 1 628 ? -11.531 -13.585 34.137 1.00 92.50 628 THR A CA 1
ATOM 4627 C C . THR A 1 628 ? -11.931 -13.912 32.707 1.00 92.50 628 THR A C 1
ATOM 4629 O O . THR A 1 628 ? -12.924 -13.385 32.224 1.00 92.50 628 THR A O 1
ATOM 4632 N N . TYR A 1 629 ? -11.174 -14.786 32.038 1.00 94.88 629 TYR A N 1
ATOM 4633 C CA . TYR A 1 629 ? -11.483 -15.223 30.675 1.00 94.88 629 TYR A CA 1
ATOM 4634 C C . TYR A 1 629 ? -12.800 -16.004 30.634 1.00 94.88 629 TYR A C 1
ATOM 4636 O O . TYR A 1 629 ? -12.955 -16.987 31.362 1.00 94.88 629 TYR A O 1
ATOM 4644 N N . LEU A 1 630 ? -13.723 -15.567 29.780 1.00 95.00 630 LEU A N 1
ATOM 4645 C CA . LEU A 1 630 ? -15.035 -16.181 29.588 1.00 95.00 630 LEU A CA 1
ATOM 4646 C C . LEU A 1 630 ? -15.009 -17.154 28.410 1.00 95.00 630 LEU A C 1
ATOM 4648 O O . LEU A 1 630 ? -15.423 -18.304 28.545 1.00 95.00 630 LEU A O 1
ATOM 4652 N N . GLY A 1 631 ? -14.464 -16.717 27.278 1.00 95.44 631 GLY A N 1
ATOM 4653 C CA . GLY A 1 631 ? -14.437 -17.489 26.044 1.00 95.44 631 GLY A CA 1
ATOM 4654 C C . GLY A 1 631 ? -13.956 -16.662 24.859 1.00 95.44 631 GLY A C 1
ATOM 4655 O O . GLY A 1 631 ? -13.333 -15.613 25.018 1.00 95.44 631 GLY A O 1
ATOM 4656 N N . SER A 1 632 ? -14.191 -17.166 23.654 1.00 97.00 632 SER A N 1
ATOM 4657 C CA . SER A 1 632 ? -13.884 -16.449 22.415 1.00 97.00 632 SER A CA 1
ATOM 4658 C C . SER A 1 632 ? -14.798 -16.894 21.287 1.00 97.00 632 SER A C 1
ATOM 4660 O O . SER A 1 632 ? -15.228 -18.051 21.278 1.00 97.00 632 SER A O 1
ATOM 4662 N N . PHE A 1 633 ? -14.982 -16.027 20.301 1.00 97.81 633 PHE A N 1
ATOM 4663 C CA . PHE A 1 633 ? -15.712 -16.305 19.066 1.00 97.81 633 PHE A CA 1
ATOM 4664 C C . PHE A 1 633 ? -14.930 -15.817 17.837 1.00 97.81 633 PHE A C 1
ATOM 4666 O O . PHE A 1 633 ? -13.988 -15.032 17.956 1.00 97.81 633 PHE A O 1
ATOM 4673 N N . GLY A 1 634 ? -15.308 -16.319 16.661 1.00 96.06 634 GLY A N 1
ATOM 4674 C CA . GLY A 1 634 ? -14.582 -16.126 15.406 1.00 96.06 634 GLY A CA 1
ATOM 4675 C C . GLY A 1 634 ? -13.524 -17.204 15.137 1.00 96.06 634 GLY A C 1
ATOM 4676 O O . GLY A 1 634 ? -12.987 -17.841 16.052 1.00 96.06 634 GLY A O 1
ATOM 4677 N N . SER A 1 635 ? -13.248 -17.421 13.853 1.00 94.94 635 SER A N 1
ATOM 4678 C CA . SER A 1 635 ? -12.235 -18.349 13.343 1.00 94.94 635 SER A CA 1
ATOM 4679 C C . SER A 1 635 ? -11.586 -17.810 12.076 1.00 94.94 635 SER A C 1
ATOM 4681 O O . SER A 1 635 ? -12.195 -17.029 11.359 1.00 94.94 635 SER A O 1
ATOM 4683 N N . LYS A 1 636 ? -10.362 -18.260 11.763 1.00 96.31 636 LYS A N 1
ATOM 4684 C CA . LYS A 1 636 ? -9.690 -17.875 10.516 1.00 96.31 636 LYS A CA 1
ATOM 4685 C C . LYS A 1 636 ? -10.515 -18.288 9.292 1.00 96.31 636 LYS A C 1
ATOM 4687 O O . LYS A 1 636 ? -10.671 -19.485 9.059 1.00 96.31 636 LYS A O 1
ATOM 4692 N N . GLY A 1 637 ? -10.918 -17.326 8.469 1.00 93.94 637 GLY A N 1
ATOM 4693 C CA . GLY A 1 637 ? -11.645 -17.588 7.227 1.00 93.94 637 GLY A CA 1
ATOM 4694 C C . GLY A 1 637 ? -12.143 -16.314 6.550 1.00 93.94 637 GLY A C 1
ATOM 4695 O O . GLY A 1 637 ? -11.779 -15.211 6.946 1.00 93.94 637 GLY A O 1
ATOM 4696 N N . THR A 1 638 ? -12.957 -16.490 5.512 1.00 93.19 638 THR A N 1
ATOM 4697 C CA . THR A 1 638 ? -13.595 -15.410 4.735 1.00 93.19 638 THR A CA 1
ATOM 4698 C C . THR A 1 638 ? -15.125 -15.515 4.740 1.00 93.19 638 THR A C 1
ATOM 4700 O O . THR A 1 638 ? -15.802 -14.704 4.112 1.00 93.19 638 THR A O 1
ATOM 4703 N N . GLY A 1 639 ? -15.687 -16.536 5.402 1.00 94.94 639 GLY A N 1
ATOM 4704 C CA . GLY A 1 639 ? -17.130 -16.719 5.533 1.00 94.94 639 GLY A CA 1
ATOM 4705 C C . GLY A 1 639 ? -17.746 -15.768 6.560 1.00 94.94 639 GLY A C 1
ATOM 4706 O O . GLY A 1 639 ? -17.045 -15.038 7.256 1.00 94.94 639 GLY A O 1
ATOM 4707 N N . ASN A 1 640 ? -19.070 -15.768 6.668 1.00 94.62 640 ASN A N 1
ATOM 4708 C CA . ASN A 1 640 ? -19.779 -14.967 7.669 1.00 94.62 640 ASN A CA 1
ATOM 4709 C C . ASN A 1 640 ? -19.401 -15.412 9.089 1.00 94.62 640 ASN A C 1
ATOM 4711 O O . ASN A 1 640 ? -19.469 -16.603 9.400 1.00 94.62 640 ASN A O 1
ATOM 4715 N N . GLY A 1 641 ? -19.017 -14.462 9.940 1.00 93.38 641 GLY A N 1
ATOM 4716 C CA . GLY A 1 641 ? -18.541 -14.702 11.301 1.00 93.38 641 GLY A CA 1
ATOM 4717 C C . GLY A 1 641 ? -17.106 -15.237 11.403 1.00 93.38 641 GLY A C 1
ATOM 4718 O O . GLY A 1 641 ? -16.578 -15.336 12.513 1.00 93.38 641 GLY A O 1
ATOM 4719 N N . ASP A 1 642 ? -16.463 -15.569 10.278 1.00 96.88 642 ASP A N 1
ATOM 4720 C CA . ASP A 1 642 ? -15.021 -15.798 10.240 1.00 96.88 642 ASP A CA 1
ATOM 4721 C C . ASP A 1 642 ? -14.278 -14.458 10.226 1.00 96.88 642 ASP A C 1
ATOM 4723 O O . ASP A 1 642 ? -14.755 -13.467 9.679 1.00 96.88 642 ASP A O 1
ATOM 4727 N N . LEU A 1 643 ? -13.079 -14.452 10.796 1.00 97.62 643 LEU A N 1
ATOM 4728 C CA . LEU A 1 643 ? -12.222 -13.283 10.928 1.00 97.62 643 LEU A CA 1
ATOM 4729 C C . LEU A 1 643 ? -10.834 -13.577 10.353 1.00 97.62 643 LEU A C 1
ATOM 4731 O O . LEU A 1 643 ? -10.366 -14.714 10.335 1.00 97.62 643 LEU A O 1
ATOM 4735 N N . SER A 1 644 ? -10.129 -12.540 9.934 1.00 95.75 644 SER A N 1
ATOM 4736 C CA . SER A 1 644 ? -8.760 -12.577 9.442 1.00 95.75 644 SER A CA 1
ATOM 4737 C C . SER A 1 644 ? -8.013 -11.386 10.029 1.00 95.75 644 SER A C 1
ATOM 4739 O O . SER A 1 644 ? -8.224 -10.241 9.642 1.00 95.75 644 SER A O 1
ATOM 4741 N N . ARG A 1 645 ? -7.136 -11.653 11.004 1.00 94.88 645 ARG A N 1
ATOM 4742 C CA . ARG A 1 645 ? -6.366 -10.642 11.746 1.00 94.88 645 ARG A CA 1
ATOM 4743 C C . ARG A 1 645 ? -7.241 -9.472 12.252 1.00 94.88 645 ARG A C 1
ATOM 4745 O O . ARG A 1 645 ? -6.952 -8.334 11.901 1.00 94.88 645 ARG A O 1
ATOM 4752 N N . PRO A 1 646 ? -8.297 -9.722 13.050 1.00 97.62 646 PRO A N 1
ATOM 4753 C CA . PRO A 1 646 ? -9.198 -8.664 13.506 1.00 97.62 646 PRO A CA 1
ATOM 4754 C C . PRO A 1 646 ? -8.441 -7.623 14.340 1.00 97.62 646 PRO A C 1
ATOM 4756 O O . PRO A 1 646 ? -7.640 -8.011 15.191 1.00 97.62 646 PRO A O 1
ATOM 4759 N N . LEU A 1 647 ? -8.691 -6.329 14.106 1.00 96.31 647 LEU A N 1
ATOM 4760 C CA . LEU A 1 647 ? -7.981 -5.228 14.775 1.00 96.31 647 LEU A CA 1
ATOM 4761 C C . LEU A 1 647 ? -8.913 -4.413 15.676 1.00 96.31 647 LEU A C 1
ATOM 4763 O O . LEU A 1 647 ? -8.866 -4.593 16.889 1.00 96.31 647 LEU A O 1
ATOM 4767 N N . GLY A 1 648 ? -9.761 -3.547 15.121 1.00 97.19 648 GLY A N 1
ATOM 4768 C CA . GLY A 1 648 ? -10.724 -2.748 15.881 1.00 97.19 648 GLY A CA 1
ATOM 4769 C C . GLY A 1 648 ? -11.909 -3.555 16.410 1.00 97.19 648 GLY A C 1
ATOM 4770 O O . GLY A 1 648 ? -12.346 -4.530 15.796 1.00 97.19 648 GLY A O 1
ATOM 4771 N N . VAL A 1 649 ? -12.446 -3.125 17.551 1.00 98.44 649 VAL A N 1
ATOM 4772 C CA . VAL A 1 649 ? -13.712 -3.614 18.103 1.00 98.44 649 VAL A CA 1
ATOM 4773 C C . VAL A 1 649 ? -14.448 -2.463 18.780 1.00 98.44 649 VAL A C 1
ATOM 4775 O O . VAL A 1 649 ? -13.820 -1.651 19.453 1.00 98.44 649 VAL A O 1
ATOM 4778 N N . ALA A 1 650 ? -15.765 -2.412 18.614 1.00 97.81 650 ALA A N 1
ATOM 4779 C CA . ALA A 1 650 ? -16.660 -1.509 19.327 1.00 97.81 650 ALA A CA 1
ATOM 4780 C C . ALA A 1 650 ? -17.934 -2.250 19.737 1.00 97.81 650 ALA A C 1
ATOM 4782 O O . ALA A 1 650 ? -18.243 -3.319 19.208 1.00 97.81 650 ALA A O 1
ATOM 4783 N N . THR A 1 651 ? -18.669 -1.674 20.681 1.00 96.62 651 THR A N 1
ATOM 4784 C CA . THR A 1 651 ? -19.966 -2.191 21.120 1.00 96.62 651 THR A CA 1
ATOM 4785 C C . THR A 1 651 ? -20.984 -1.070 21.177 1.00 96.62 651 THR A C 1
ATOM 4787 O O . THR A 1 651 ? -20.621 0.060 21.506 1.00 96.62 651 THR A O 1
ATOM 4790 N N . ASP A 1 652 ? -22.244 -1.386 20.902 1.00 94.69 652 ASP A N 1
ATOM 4791 C CA . ASP A 1 652 ? -23.346 -0.434 21.032 1.00 94.69 652 ASP A CA 1
ATOM 4792 C C . ASP A 1 652 ? -24.110 -0.579 22.359 1.00 94.69 652 ASP A C 1
ATOM 4794 O O . ASP A 1 652 ? -23.700 -1.305 23.274 1.00 94.69 652 ASP A O 1
ATOM 4798 N N . SER A 1 653 ? -25.211 0.167 22.484 1.00 91.62 653 SER A N 1
ATOM 4799 C CA . SER A 1 653 ? -26.015 0.231 23.705 1.00 91.62 653 SER A CA 1
ATOM 4800 C C . SER A 1 653 ? -26.847 -1.037 23.962 1.00 91.62 653 SER A C 1
ATOM 4802 O O . SER A 1 653 ? -27.119 -1.358 25.125 1.00 91.62 653 SER A O 1
ATOM 4804 N N . ALA A 1 654 ? -27.186 -1.790 22.908 1.00 91.69 654 ALA A N 1
ATOM 4805 C CA . ALA A 1 654 ? -27.785 -3.123 22.991 1.00 91.69 654 ALA A CA 1
ATOM 4806 C C . ALA A 1 654 ? -26.762 -4.212 23.345 1.00 91.69 654 ALA A C 1
ATOM 4808 O O . ALA A 1 654 ? -27.142 -5.289 23.814 1.00 91.69 654 ALA A O 1
ATOM 4809 N N . GLY A 1 655 ? -25.473 -3.916 23.177 1.00 93.38 655 GLY A N 1
ATOM 4810 C CA . GLY A 1 655 ? -24.371 -4.838 23.400 1.00 93.38 655 GLY A CA 1
ATOM 4811 C C . GLY A 1 655 ? -23.973 -5.619 22.152 1.00 93.38 655 GLY A C 1
ATOM 4812 O O . GLY A 1 655 ? -23.189 -6.557 22.284 1.00 93.38 655 GLY A O 1
ATOM 4813 N N . ASP A 1 656 ? -24.466 -5.247 20.968 1.00 96.06 656 ASP A N 1
ATOM 4814 C CA . ASP A 1 656 ? -23.950 -5.786 19.714 1.00 96.06 656 ASP A CA 1
ATOM 4815 C C . ASP A 1 656 ? -22.477 -5.392 19.543 1.00 96.06 656 ASP A C 1
ATOM 4817 O O . ASP A 1 656 ? -22.014 -4.360 20.034 1.00 96.06 656 ASP A O 1
ATOM 4821 N N . ILE A 1 657 ? -21.720 -6.259 18.875 1.00 97.88 657 ILE A N 1
ATOM 4822 C CA . ILE A 1 657 ? -20.262 -6.209 18.796 1.00 97.88 657 ILE A CA 1
ATOM 4823 C C . ILE A 1 657 ? -19.863 -6.036 17.335 1.00 97.88 657 ILE A C 1
ATOM 4825 O O . ILE A 1 657 ? -20.148 -6.896 16.502 1.00 97.88 657 ILE A O 1
ATOM 4829 N N . TYR A 1 658 ? -19.153 -4.953 17.042 1.00 98.50 658 TYR A N 1
ATOM 4830 C CA . TYR A 1 658 ? -18.681 -4.591 15.709 1.00 98.50 658 TYR A CA 1
ATOM 4831 C C . TYR A 1 658 ? -17.182 -4.851 15.658 1.00 98.50 658 TYR A C 1
ATOM 4833 O O . TYR A 1 658 ? -16.421 -4.246 16.411 1.00 98.50 658 TYR A O 1
ATOM 4841 N N . VAL A 1 659 ? -16.750 -5.773 14.801 1.00 98.69 659 VAL A N 1
ATOM 4842 C CA . VAL A 1 659 ? -15.360 -6.233 14.725 1.00 98.69 659 VAL A CA 1
ATOM 4843 C C . VAL A 1 659 ? -14.790 -5.886 13.363 1.00 98.69 659 VAL A C 1
ATOM 4845 O O . VAL A 1 659 ? -15.285 -6.356 12.341 1.00 98.69 659 VAL A O 1
ATOM 4848 N N . VAL A 1 660 ? -13.715 -5.101 13.340 1.00 98.50 660 VAL A N 1
ATOM 4849 C CA . VAL A 1 660 ? -12.984 -4.809 12.105 1.00 98.50 660 VAL A CA 1
ATOM 4850 C C . VAL A 1 660 ? -12.190 -6.043 11.703 1.00 98.50 660 VAL A C 1
ATOM 4852 O O . VAL A 1 660 ? -11.164 -6.381 12.301 1.00 98.50 660 VAL A O 1
ATOM 4855 N N . ASP A 1 661 ? -12.670 -6.710 10.661 1.00 97.50 661 ASP A N 1
ATOM 4856 C CA . ASP A 1 661 ? -12.049 -7.862 10.027 1.00 97.50 661 ASP A CA 1
ATOM 4857 C C . ASP A 1 661 ? -11.018 -7.379 8.993 1.00 97.50 661 ASP A C 1
ATOM 4859 O O . ASP A 1 661 ? -11.209 -7.460 7.777 1.00 97.50 661 ASP A O 1
ATOM 4863 N N . TYR A 1 662 ? -9.927 -6.803 9.512 1.00 94.81 662 TYR A N 1
ATOM 4864 C CA . TYR A 1 662 ? -8.877 -6.106 8.756 1.00 94.81 662 TYR A CA 1
ATOM 4865 C C . TYR A 1 662 ? -8.366 -6.900 7.549 1.00 94.81 662 TYR A C 1
ATOM 4867 O O . TYR A 1 662 ? -8.180 -6.346 6.471 1.00 94.81 662 TYR A O 1
ATOM 4875 N N . GLY A 1 663 ? -8.141 -8.207 7.702 1.00 91.00 663 GLY A N 1
ATOM 4876 C CA . GLY A 1 663 ? -7.607 -9.050 6.635 1.00 91.00 663 GLY A CA 1
ATOM 4877 C C . GLY A 1 663 ? -8.593 -9.323 5.499 1.00 91.00 663 GLY A C 1
ATOM 4878 O O . GLY A 1 663 ? -8.149 -9.682 4.410 1.00 91.00 663 GLY A O 1
ATOM 4879 N N . ASN A 1 664 ? -9.893 -9.147 5.742 1.00 93.25 664 ASN A N 1
ATOM 4880 C CA . ASN A 1 664 ? -10.961 -9.321 4.757 1.00 93.25 664 ASN A CA 1
ATOM 4881 C C . ASN A 1 664 ? -11.603 -7.985 4.330 1.00 93.25 664 ASN A C 1
ATOM 4883 O O . ASN A 1 664 ? -12.561 -8.004 3.560 1.00 93.25 664 ASN A O 1
ATOM 4887 N N . ASN A 1 665 ? -11.078 -6.844 4.798 1.00 94.44 665 ASN A N 1
ATOM 4888 C CA . ASN A 1 665 ? -11.541 -5.492 4.467 1.00 94.44 665 ASN A CA 1
ATOM 4889 C C . ASN A 1 665 ? -13.043 -5.267 4.715 1.00 94.44 665 ASN A C 1
ATOM 4891 O O . ASN A 1 665 ? -13.757 -4.777 3.845 1.00 94.44 665 ASN A O 1
ATOM 4895 N N . ARG A 1 666 ? -13.540 -5.654 5.891 1.00 96.69 666 ARG A N 1
ATOM 4896 C CA . ARG A 1 666 ? -14.957 -5.515 6.269 1.00 96.69 666 ARG A CA 1
ATOM 4897 C C . ARG A 1 666 ? -15.118 -5.322 7.773 1.00 96.69 666 ARG A C 1
ATOM 4899 O O . ARG A 1 666 ? -14.164 -5.513 8.529 1.00 96.69 666 ARG A O 1
ATOM 4906 N N . VAL A 1 667 ? -16.334 -5.010 8.208 1.00 98.44 667 VAL A N 1
ATOM 4907 C CA . VAL A 1 667 ? -16.728 -5.076 9.621 1.00 98.44 667 VAL A CA 1
ATOM 4908 C C . VAL A 1 667 ? -17.767 -6.179 9.794 1.00 98.44 667 VAL A C 1
ATOM 4910 O O . VAL A 1 667 ? -18.784 -6.196 9.106 1.00 98.44 667 VAL A O 1
ATOM 4913 N N . GLU A 1 668 ? -17.511 -7.109 10.706 1.00 97.88 668 GLU A N 1
ATOM 4914 C CA . GLU A 1 668 ? -18.437 -8.186 11.067 1.00 97.88 668 GLU A CA 1
ATOM 4915 C C . GLU A 1 668 ? -19.189 -7.807 12.344 1.00 97.88 668 GLU A C 1
ATOM 4917 O O . GLU A 1 668 ? -18.577 -7.365 13.320 1.00 97.88 668 GLU A O 1
ATOM 4922 N N . VAL A 1 669 ? -20.509 -7.990 12.341 1.00 97.62 669 VAL A N 1
ATOM 4923 C CA . VAL A 1 669 ? -21.386 -7.615 13.454 1.00 97.62 669 VAL A CA 1
ATOM 4924 C C . VAL A 1 669 ? -21.946 -8.866 14.123 1.00 97.62 669 VAL A C 1
ATOM 4926 O O . VAL A 1 669 ? -22.433 -9.780 13.450 1.00 97.62 669 VAL A O 1
ATOM 4929 N N . PHE A 1 670 ? -21.889 -8.912 15.453 1.00 96.75 670 PHE A N 1
ATOM 4930 C CA . PHE A 1 670 ? -22.341 -10.035 16.273 1.00 96.75 670 PHE A CA 1
ATOM 4931 C C . PHE A 1 670 ? -23.298 -9.569 17.367 1.00 96.75 670 PHE A C 1
ATOM 4933 O O . PHE A 1 670 ? -23.097 -8.513 17.953 1.00 96.75 670 PHE A O 1
ATOM 4940 N N . THR A 1 671 ? -24.277 -10.407 17.694 1.00 94.25 671 THR A N 1
ATOM 4941 C CA . THR A 1 671 ? -25.245 -10.166 18.772 1.00 94.25 671 THR A CA 1
ATOM 4942 C C . THR A 1 671 ? -24.986 -11.123 19.948 1.00 94.25 671 THR A C 1
ATOM 4944 O O . THR A 1 671 ? -24.762 -12.311 19.678 1.00 94.25 671 THR A O 1
ATOM 4947 N N . PRO A 1 672 ? -24.989 -10.648 21.213 1.00 87.12 672 PRO A N 1
ATOM 4948 C CA . PRO A 1 672 ? -24.709 -11.448 22.416 1.00 87.12 672 PRO A CA 1
ATOM 4949 C C . PRO A 1 672 ? -25.564 -12.704 22.636 1.00 87.12 672 PRO A C 1
ATOM 4951 O O . PRO A 1 672 ? -26.765 -12.712 22.272 1.00 87.12 672 PRO A O 1
#

Mean predicted aligned error: 9.96 Å

Foldseek 3Di:
DDDDDDDDDDDDDDDDDDDDDDDDDDDDDDDDDDPPPPPPPDPAFDDFFFDDWFFFAWDFFALFFAKEKQQPWDDDDHDIARIWMWGFRFQQQWIWIAGPVQHTGDIAEGCDDDFRHGVHGFHEKEAQNPQRKIWTFGFAVFGFIWTAGNVRGTDDTAGDPPDGFQDGWYKYAFNPQRKIWIFDACNRPVPDFGWIWIAGNVNHTPGIFAGADPDDDDDLAPPFRHAHGWAAWYAAPQQWIWIRRLQSQKIWIGHNSHGTDGIAGDCVQGPSAKAYWEAPNVQQKIWIRHQVFQWIWIAHCPPDDRHRPTLGTAFADAPDAQFRLVDQRHAHRWHYWYADPQRWIWISRSSNSWTWIAADLPDPPDHNGTDDIHGGDQIDFRFAALKFAKEAAQPARKIWIRRQVSQKIWIFADPRHPPDDHNHTADMFAHCDSPCPDQRHAHRWAAWEAQNPQRWIWIQRFAQQKIWIWDWDDDHNVGIDIDTDDMFAGDDDDDTHQHRFRYWYADNVRWIWIDSFQVQKIFTAHPVRRTPAMAGAADDDDHGDNGGGFNYWDADPVAQWIWTQHQRQQWTFIFHRVCRVCGGQDIHQHVNAHRWAEWEDDPQKIWIQRQVQQWIWIWGADHSGYTDTNGIFEGDDQDQRHAHRWHYWYAYNQGKIWICRSVRRIIIITHD

Solvent-accessible surface area (backbone atoms only — not comparable to full-atom values): 34327 Å² total; per-residue (Å²): 139,86,89,87,89,86,91,88,80,90,84,90,81,90,82,89,90,84,90,86,86,87,86,90,82,91,77,94,76,83,88,76,93,70,84,78,74,78,77,74,72,75,79,76,72,74,68,56,44,68,73,54,68,31,58,28,73,27,75,26,72,36,33,24,31,15,51,26,55,27,69,32,78,44,74,59,93,93,47,77,34,88,22,33,38,38,31,22,17,29,84,69,16,28,34,39,32,24,40,88,87,52,49,79,72,50,76,30,58,32,68,35,87,53,92,54,32,27,78,41,45,36,33,11,32,24,36,37,57,89,73,28,28,33,39,38,22,40,31,52,100,37,29,40,34,36,34,26,42,60,88,49,48,59,73,53,75,42,73,48,83,99,48,55,19,81,39,79,36,28,29,26,40,28,78,79,71,48,29,37,40,40,43,40,13,37,77,28,17,82,86,47,61,19,32,37,39,32,22,40,72,84,62,47,78,73,50,70,31,58,32,60,55,88,72,90,79,88,76,74,59,81,46,88,54,39,27,46,38,49,43,10,31,34,48,43,87,86,28,34,35,40,36,31,21,24,61,36,12,30,39,40,34,19,42,74,87,52,49,66,73,53,71,32,72,35,66,89,76,32,52,79,44,44,35,25,35,24,58,30,58,90,78,30,34,38,32,33,11,22,30,77,68,10,33,31,39,35,26,32,57,44,90,63,98,54,46,53,36,78,76,50,68,32,55,39,54,38,92,42,87,86,58,36,62,77,54,89,42,40,25,28,42,28,30,15,33,34,42,49,97,87,41,40,32,40,30,17,18,38,68,64,25,21,42,36,30,23,39,32,78,81,42,94,66,64,49,22,34,60,72,52,75,32,43,66,62,75,57,48,84,57,34,23,25,53,28,33,17,38,27,43,34,79,84,59,31,41,29,39,37,23,21,17,73,64,11,28,38,38,35,25,37,17,87,68,31,86,92,62,64,59,42,38,62,27,50,71,51,51,30,73,46,54,53,61,85,42,89,53,26,26,41,44,26,21,11,35,25,47,38,74,86,79,60,34,39,37,34,19,21,10,69,42,11,32,40,39,36,30,47,66,44,62,91,34,60,93,60,45,49,77,43,74,74,52,71,41,58,26,75,61,76,71,98,62,29,35,40,45,17,38,18,37,28,57,39,94,85,52,41,32,40,34,20,22,7,46,77,16,28,32,35,34,24,42,85,87,59,48,76,79,43,62,43,80,26,55,55,71,75,78,83,78,48,100,83,29,6,15,38,18,36,34,72,40,84,89,78,57,36,35,43,28,17,10,32,72,69,15,27,30,43,24,30,31,76,92,36,60,91,68,27,74,74,48,73,26,52,75,91,73,45,37,42,21,28,16,31,28,64,46,91,53,36,38,42,32,19,17,20,80,67,8,26,39,37,34,24,44,48,50,91,88,64,57,52,46,83,58,51,64,42,56,38,75,50,87,54,92,58,34,19,26,46,21,31,18,33,24,42,44,90,90,44,36,36,41,33,23,18,26,68,61,12,32,32,41,30,28,38,110